Protein AF-A0A944U5H7-F1 (afdb_monomer_lite)

Radius of gyration: 27.09 Å; chains: 1; bounding box: 68×102×82 Å

pLDDT: mean 83.91, std 17.22, range [23.69, 98.0]

Structure (mmCIF, N/CA/C/O backbone):
data_AF-A0A944U5H7-F1
#
_entry.id   AF-A0A944U5H7-F1
#
loop_
_atom_site.group_PDB
_atom_site.id
_atom_site.type_symbol
_atom_site.label_atom_id
_atom_site.label_alt_id
_atom_site.label_comp_id
_atom_site.label_asym_id
_atom_site.label_entity_id
_atom_site.label_seq_id
_atom_site.pdbx_PDB_ins_code
_atom_site.Cartn_x
_atom_site.Cartn_y
_atom_site.Cartn_z
_atom_site.occupancy
_atom_site.B_iso_or_equiv
_atom_site.auth_seq_id
_atom_site.auth_comp_id
_atom_site.auth_asym_id
_atom_site.auth_atom_id
_atom_site.pdbx_PDB_model_num
ATOM 1 N N . MET A 1 1 ? 15.878 -80.369 5.908 1.00 30.33 1 MET A N 1
ATOM 2 C CA . MET A 1 1 ? 17.321 -80.428 5.610 1.00 30.33 1 MET A CA 1
ATOM 3 C C . MET A 1 1 ? 17.486 -80.057 4.149 1.00 30.33 1 MET A C 1
ATOM 5 O O . MET A 1 1 ? 16.903 -80.742 3.324 1.00 30.33 1 MET A O 1
ATOM 9 N N . ASP A 1 2 ? 18.118 -78.905 3.899 1.00 30.84 2 ASP A N 1
ATOM 10 C CA . ASP A 1 2 ? 19.053 -78.574 2.805 1.00 30.84 2 ASP A CA 1
ATOM 11 C C . ASP A 1 2 ? 18.903 -79.339 1.469 1.00 30.84 2 ASP A C 1
ATOM 13 O O . ASP A 1 2 ? 18.953 -80.557 1.443 1.00 30.84 2 ASP A O 1
ATOM 17 N N . SER A 1 3 ? 18.879 -78.738 0.273 1.00 30.25 3 SER A N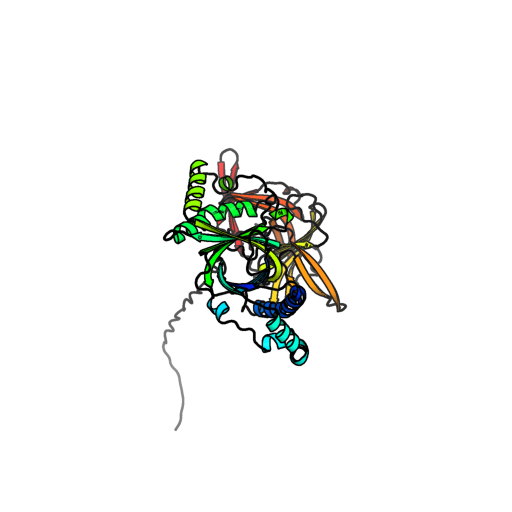 1
ATOM 18 C CA . SER A 1 3 ? 19.658 -77.583 -0.192 1.00 30.25 3 SER A CA 1
ATOM 19 C C . SER A 1 3 ? 19.394 -77.285 -1.689 1.00 30.25 3 SER A C 1
ATOM 21 O O . SER A 1 3 ? 19.131 -78.202 -2.454 1.00 30.25 3 SER A O 1
ATOM 23 N N . ARG A 1 4 ? 19.595 -76.006 -2.070 1.00 29.62 4 ARG A N 1
ATOM 24 C CA . ARG A 1 4 ? 20.139 -75.452 -3.347 1.00 29.62 4 ARG A CA 1
ATOM 25 C C . ARG A 1 4 ? 19.353 -75.670 -4.666 1.00 29.62 4 ARG A C 1
ATOM 27 O O . ARG A 1 4 ? 19.177 -76.782 -5.127 1.00 29.62 4 ARG A O 1
ATOM 34 N N . LEU A 1 5 ? 18.779 -74.608 -5.256 1.00 29.81 5 LEU A N 1
ATOM 35 C CA . LEU A 1 5 ? 19.360 -73.650 -6.238 1.00 29.81 5 LEU A CA 1
ATOM 36 C C . LEU A 1 5 ? 19.635 -74.245 -7.638 1.00 29.81 5 LEU A C 1
ATOM 38 O O . LEU A 1 5 ? 20.624 -74.948 -7.806 1.00 29.81 5 LEU A O 1
ATOM 42 N N . THR A 1 6 ? 18.844 -73.864 -8.657 1.00 27.98 6 THR A N 1
ATOM 43 C CA . THR A 1 6 ? 19.280 -73.054 -9.830 1.00 27.98 6 THR A CA 1
ATOM 44 C C . THR A 1 6 ? 18.167 -72.845 -10.883 1.00 27.98 6 THR A C 1
ATOM 46 O O . THR A 1 6 ? 17.587 -73.782 -11.409 1.00 27.98 6 THR A O 1
ATOM 49 N N . PHE A 1 7 ? 17.880 -71.559 -11.126 1.00 27.30 7 PHE A N 1
ATOM 50 C CA . PHE A 1 7 ? 17.562 -70.839 -12.376 1.00 27.30 7 PHE A CA 1
ATOM 51 C C . PHE A 1 7 ? 16.966 -71.537 -13.619 1.00 27.30 7 PHE A C 1
ATOM 53 O O . PHE A 1 7 ? 17.611 -72.369 -14.252 1.00 27.30 7 PHE A O 1
ATOM 60 N N . SER A 1 8 ? 15.822 -70.990 -14.061 1.00 26.48 8 SER A N 1
ATOM 61 C CA . SER A 1 8 ? 15.446 -70.529 -15.427 1.00 26.48 8 SER A CA 1
ATOM 62 C C . SER A 1 8 ? 13.908 -70.508 -15.468 1.00 26.48 8 SER A C 1
ATOM 64 O O . SER A 1 8 ? 13.295 -71.545 -15.281 1.00 26.48 8 SER A O 1
ATOM 66 N N . GLY A 1 9 ? 13.152 -69.420 -15.594 1.00 24.19 9 GLY A N 1
ATOM 67 C CA . GLY A 1 9 ? 13.345 -68.170 -16.313 1.00 24.19 9 GLY A CA 1
ATOM 68 C C . GLY A 1 9 ? 12.158 -68.032 -17.273 1.00 24.19 9 GLY A C 1
ATOM 69 O O . GLY A 1 9 ? 12.132 -68.767 -18.247 1.00 24.19 9 GLY A O 1
ATOM 70 N N . LEU A 1 10 ? 11.183 -67.149 -17.002 1.00 26.41 10 LEU A N 1
ATOM 71 C CA . LEU A 1 10 ? 10.410 -66.442 -18.039 1.00 26.41 10 LEU A CA 1
ATOM 72 C C . LEU A 1 10 ? 9.456 -65.378 -17.453 1.00 26.41 10 LEU A C 1
ATOM 74 O O . LEU A 1 10 ? 8.587 -65.679 -16.643 1.00 26.41 10 LEU A O 1
ATOM 78 N N . LEU A 1 11 ? 9.629 -64.154 -17.962 1.00 27.95 11 LEU A N 1
ATOM 79 C CA . LEU A 1 11 ? 8.621 -63.125 -18.256 1.00 27.95 11 LEU A CA 1
ATOM 80 C C . LEU A 1 11 ? 7.637 -62.688 -17.148 1.00 27.95 11 LEU A C 1
ATOM 82 O O . LEU A 1 11 ? 6.510 -63.165 -17.060 1.00 27.95 11 LEU A O 1
ATOM 86 N N . ALA A 1 12 ? 8.004 -61.626 -16.425 1.00 29.44 12 ALA A N 1
ATOM 87 C CA . ALA A 1 12 ? 7.036 -60.703 -15.834 1.00 29.44 12 ALA A CA 1
ATOM 88 C C . ALA A 1 12 ? 7.059 -59.387 -16.625 1.00 29.44 12 ALA A C 1
ATOM 90 O O . ALA A 1 12 ? 8.039 -58.641 -16.610 1.00 29.44 12 ALA A O 1
ATOM 91 N N . LEU A 1 13 ? 5.972 -59.146 -17.355 1.00 26.94 13 LEU A N 1
ATOM 92 C CA . LEU A 1 13 ? 5.671 -57.917 -18.077 1.00 26.94 13 LEU A CA 1
ATOM 93 C C . LEU A 1 13 ? 5.432 -56.796 -17.047 1.00 26.94 13 LEU A C 1
ATOM 95 O O . LEU A 1 13 ? 4.374 -56.727 -16.424 1.00 26.94 13 LEU A O 1
ATOM 99 N N . LEU A 1 14 ? 6.428 -55.938 -16.830 1.00 27.00 14 LEU A N 1
ATOM 100 C CA . LEU A 1 14 ? 6.309 -54.761 -15.968 1.00 27.00 14 LEU A CA 1
ATOM 101 C C . LEU A 1 14 ? 5.630 -53.640 -16.766 1.00 27.00 14 LEU A C 1
ATOM 103 O O . LEU A 1 14 ? 6.263 -52.917 -17.532 1.00 27.00 14 LEU A O 1
ATOM 107 N N . VAL A 1 15 ? 4.312 -53.523 -16.605 1.00 29.88 15 VAL A N 1
ATOM 108 C CA . VAL A 1 15 ? 3.546 -52.352 -17.041 1.00 29.88 15 VAL A CA 1
ATOM 109 C C . VAL A 1 15 ? 3.961 -51.181 -16.149 1.00 29.88 15 VAL A C 1
ATOM 111 O O . VAL A 1 15 ? 3.509 -51.051 -15.014 1.00 29.88 15 VAL A O 1
ATOM 114 N N . LEU A 1 16 ? 4.855 -50.334 -16.660 1.00 30.05 16 LEU A N 1
ATOM 115 C CA . LEU A 1 16 ? 5.117 -49.003 -16.117 1.00 30.05 16 LEU A CA 1
ATOM 116 C C . LEU A 1 16 ? 3.854 -48.157 -16.320 1.00 30.05 16 LEU A C 1
ATOM 118 O O . LEU A 1 16 ? 3.673 -47.507 -17.348 1.00 30.05 16 LEU A O 1
ATOM 122 N N . LEU A 1 17 ? 2.964 -48.177 -15.327 1.00 30.48 17 LEU A N 1
ATOM 123 C CA . LEU A 1 17 ? 1.972 -47.127 -15.134 1.00 30.48 17 LEU A CA 1
ATOM 124 C C . LEU A 1 17 ? 2.743 -45.843 -14.815 1.00 30.48 17 LEU A C 1
ATOM 126 O O . LEU A 1 17 ? 3.057 -45.554 -13.661 1.00 30.48 17 LEU A O 1
ATOM 130 N N . ALA A 1 18 ? 3.086 -45.092 -15.861 1.00 32.19 18 ALA A N 1
ATOM 131 C CA . ALA A 1 18 ? 3.473 -43.699 -15.742 1.00 32.19 18 ALA A C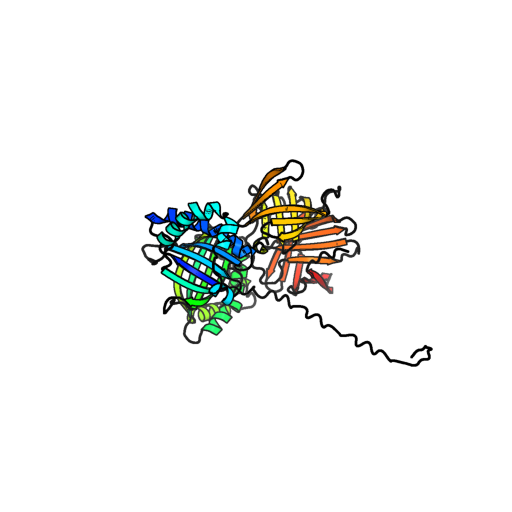A 1
ATOM 132 C C . ALA A 1 18 ? 2.278 -42.954 -15.140 1.00 32.19 18 ALA A C 1
ATOM 134 O O . ALA A 1 18 ? 1.344 -42.557 -15.837 1.00 32.19 18 ALA A O 1
ATOM 135 N N . GLY A 1 19 ? 2.274 -42.832 -13.813 1.00 27.94 19 GLY A N 1
ATOM 136 C CA . GLY A 1 19 ? 1.361 -41.957 -13.110 1.00 27.94 19 GLY A CA 1
ATOM 137 C C . GLY A 1 19 ? 1.614 -40.541 -13.601 1.00 27.94 19 GLY A C 1
ATOM 138 O O . GLY A 1 19 ? 2.579 -39.906 -13.182 1.00 27.94 19 GLY A O 1
ATOM 139 N N . CYS A 1 20 ? 0.748 -40.049 -14.488 1.00 26.77 20 CYS A N 1
ATOM 140 C CA . CYS A 1 20 ? 0.544 -38.624 -14.681 1.00 26.77 20 CYS A CA 1
ATOM 141 C C . CYS A 1 20 ? 0.141 -38.051 -13.321 1.00 26.77 20 CYS A C 1
ATOM 143 O O . CYS A 1 20 ? -1.038 -37.985 -12.978 1.00 26.77 20 CYS A O 1
ATOM 145 N N . GLN A 1 21 ? 1.128 -37.649 -12.524 1.00 27.55 21 GLN A N 1
ATOM 146 C CA . GLN A 1 21 ? 0.900 -36.669 -11.486 1.00 27.55 21 GLN A CA 1
ATOM 147 C C . GLN A 1 21 ? 0.523 -35.396 -12.231 1.00 27.55 21 GLN A C 1
ATOM 149 O O . GLN A 1 21 ? 1.375 -34.663 -12.727 1.00 27.55 21 GLN A O 1
ATOM 154 N N . THR A 1 22 ? -0.781 -35.170 -12.378 1.00 28.05 22 THR A N 1
ATOM 155 C CA . THR A 1 22 ? -1.311 -33.840 -12.631 1.00 28.05 22 THR A CA 1
ATOM 156 C C . THR A 1 22 ? -0.780 -32.968 -11.508 1.00 28.05 22 THR A C 1
ATOM 158 O O . THR A 1 22 ? -1.317 -32.981 -10.397 1.00 28.05 22 THR A O 1
ATOM 161 N N . VAL A 1 23 ? 0.312 -32.258 -11.787 1.00 29.09 23 VAL A N 1
ATOM 162 C CA . VAL A 1 23 ? 0.715 -31.085 -11.032 1.00 29.09 23 VAL A CA 1
ATOM 163 C C . VAL A 1 23 ? -0.518 -30.200 -11.057 1.00 29.09 23 VAL A C 1
ATOM 165 O O . VAL A 1 23 ? -0.884 -29.643 -12.091 1.00 29.09 23 VAL A O 1
ATOM 168 N N . LYS A 1 24 ? -1.246 -30.168 -9.940 1.00 25.09 24 LYS A N 1
ATOM 169 C CA . LYS A 1 24 ? -2.254 -29.147 -9.713 1.00 25.09 24 LYS A CA 1
ATOM 170 C C . LYS A 1 24 ? -1.458 -27.859 -9.629 1.00 25.09 24 LYS A C 1
ATOM 172 O O . LYS A 1 24 ? -0.943 -27.524 -8.570 1.00 25.09 24 LYS A O 1
ATOM 177 N N . THR A 1 25 ? -1.291 -27.193 -10.765 1.00 23.89 25 THR A N 1
ATOM 178 C CA . THR A 1 25 ? -0.824 -25.819 -10.817 1.00 23.89 25 THR A CA 1
ATOM 179 C C . THR A 1 25 ? -1.830 -25.038 -9.993 1.00 23.89 25 THR A C 1
ATOM 181 O O . THR A 1 25 ? -2.970 -24.825 -10.415 1.00 23.89 25 THR A O 1
ATOM 184 N N . THR A 1 26 ? -1.465 -24.738 -8.750 1.00 23.69 26 THR A N 1
ATOM 185 C CA . THR A 1 26 ? -2.246 -23.870 -7.885 1.00 23.69 26 THR A CA 1
ATOM 186 C C . THR A 1 26 ? -2.411 -22.583 -8.667 1.00 23.69 26 THR A C 1
ATOM 188 O O . THR A 1 26 ? -1.425 -21.920 -8.984 1.00 23.69 26 THR A O 1
ATOM 191 N N . LYS A 1 27 ? -3.649 -22.283 -9.067 1.00 24.47 27 LYS A N 1
ATOM 192 C CA . LYS A 1 27 ? -3.995 -21.001 -9.664 1.00 24.47 27 LYS A CA 1
ATOM 193 C C . LYS A 1 27 ? -3.505 -19.933 -8.691 1.00 24.47 27 LYS A C 1
ATOM 195 O O . LYS A 1 27 ? -4.142 -19.725 -7.661 1.00 24.47 27 LYS A O 1
ATOM 200 N N . ASN A 1 28 ? -2.402 -19.258 -9.008 1.00 25.19 28 ASN A N 1
ATOM 201 C CA . ASN A 1 28 ? -2.098 -17.951 -8.439 1.00 25.19 28 ASN A CA 1
ATOM 202 C C . ASN A 1 28 ? -3.065 -16.971 -9.093 1.00 25.19 28 ASN A C 1
ATOM 204 O O . ASN A 1 28 ? -2.730 -16.154 -9.942 1.00 25.19 28 ASN A O 1
ATOM 208 N N . GLN A 1 29 ? -4.328 -17.124 -8.715 1.00 26.27 29 GLN A N 1
ATOM 209 C CA . GLN A 1 29 ? -5.306 -16.085 -8.862 1.00 26.27 29 GLN A CA 1
ATOM 210 C C . GLN A 1 29 ? -4.746 -14.936 -8.022 1.00 26.27 29 GLN A C 1
ATOM 212 O O . GLN A 1 29 ? -4.633 -15.063 -6.802 1.00 26.27 29 GLN A O 1
ATOM 217 N N . SER A 1 30 ? -4.404 -13.817 -8.657 1.00 33.75 30 SER A N 1
ATOM 218 C CA . SER A 1 30 ? -4.418 -12.510 -7.996 1.00 33.75 30 SER A CA 1
ATOM 219 C C . SER A 1 30 ? -5.877 -12.185 -7.634 1.00 33.75 30 SER A C 1
ATOM 221 O O . SER A 1 30 ? -6.503 -11.258 -8.137 1.00 33.75 30 SER A O 1
ATOM 223 N N . ALA A 1 31 ? -6.488 -13.053 -6.827 1.00 31.64 31 ALA A N 1
ATOM 224 C CA . ALA A 1 31 ? -7.655 -12.723 -6.054 1.00 31.64 31 ALA A CA 1
ATOM 225 C C . ALA A 1 31 ? -7.135 -11.737 -5.017 1.00 31.64 31 ALA A C 1
ATOM 227 O O . ALA A 1 31 ? -6.162 -12.049 -4.326 1.00 31.64 31 ALA A O 1
ATOM 228 N N . ALA A 1 32 ? -7.747 -10.555 -4.937 1.00 44.25 32 ALA A N 1
ATOM 229 C CA . ALA A 1 32 ? -7.583 -9.656 -3.804 1.00 44.25 32 ALA A CA 1
ATOM 230 C C . ALA A 1 32 ? -7.518 -10.515 -2.538 1.00 44.25 32 ALA A C 1
ATOM 232 O O . ALA A 1 32 ? -8.488 -11.209 -2.228 1.00 44.25 32 ALA A O 1
ATOM 233 N N . GLN A 1 33 ? -6.339 -10.596 -1.914 1.00 59.12 33 GLN A N 1
ATOM 234 C CA . GLN A 1 33 ? -6.103 -11.610 -0.899 1.00 59.12 33 GLN A CA 1
ATOM 235 C C . GLN A 1 33 ? -7.137 -11.389 0.202 1.00 59.12 33 GLN A C 1
ATOM 237 O O . GLN A 1 33 ? -7.166 -10.303 0.792 1.00 59.12 33 GLN A O 1
ATOM 242 N N . GLU A 1 34 ? -8.031 -12.366 0.408 1.00 72.38 34 GLU A N 1
ATOM 243 C CA . GLU A 1 34 ? -9.169 -12.166 1.302 1.00 72.38 34 GLU A CA 1
ATOM 244 C C . GLU A 1 34 ? -8.670 -11.629 2.643 1.00 72.38 34 GLU A C 1
ATOM 246 O O . GLU A 1 34 ? -7.639 -12.055 3.186 1.00 72.38 34 GLU A O 1
ATOM 251 N N . SER A 1 35 ? -9.366 -10.600 3.111 1.00 87.69 35 SER A N 1
ATOM 252 C CA . SER A 1 35 ? -9.013 -9.881 4.318 1.00 87.69 35 SER A CA 1
ATOM 253 C C . SER A 1 35 ? -10.279 -9.537 5.082 1.00 87.69 35 SER A C 1
ATOM 255 O O . SER A 1 35 ? -11.310 -9.224 4.490 1.00 87.69 35 SER A O 1
ATOM 257 N N . TYR A 1 36 ? -10.188 -9.592 6.401 1.00 93.12 36 TYR A N 1
ATOM 258 C CA . TYR A 1 36 ? -11.214 -9.117 7.321 1.00 93.12 36 TYR A CA 1
ATOM 259 C C . TYR A 1 36 ? -10.564 -8.110 8.253 1.00 93.12 36 TYR A C 1
ATOM 261 O O . TYR A 1 36 ? -9.410 -8.288 8.638 1.00 93.12 36 TYR A O 1
ATOM 269 N N . VAL A 1 37 ? -11.273 -7.040 8.584 1.00 94.88 37 VAL A N 1
ATOM 270 C CA . VAL A 1 37 ? -10.755 -5.989 9.454 1.00 94.88 37 VAL A CA 1
ATOM 271 C C . VAL A 1 37 ? -11.648 -5.890 10.672 1.00 94.88 37 VAL A C 1
ATOM 273 O O . VAL A 1 37 ? -12.835 -5.609 10.527 1.00 94.88 37 VAL A O 1
ATOM 276 N N . THR A 1 38 ? -11.070 -6.090 11.850 1.00 96.31 38 THR A N 1
ATOM 277 C CA . THR A 1 38 ? -11.721 -5.778 13.120 1.00 96.31 38 THR A CA 1
ATOM 278 C C . THR A 1 38 ? -11.377 -4.342 13.491 1.00 96.31 38 THR A C 1
ATOM 280 O O . THR A 1 38 ? -10.206 -4.003 13.682 1.00 96.31 38 THR A O 1
ATOM 283 N N . LEU A 1 39 ? -12.397 -3.496 13.557 1.00 97.31 39 LEU A N 1
ATOM 284 C CA . LEU A 1 39 ? -12.327 -2.111 13.988 1.00 97.31 39 LEU A CA 1
ATOM 285 C C . LEU A 1 39 ? -12.731 -2.032 15.457 1.00 97.31 39 LEU A C 1
ATOM 287 O O . LEU A 1 39 ? -13.885 -2.291 15.781 1.00 97.31 39 LEU A O 1
ATOM 291 N N . HIS A 1 40 ? -11.812 -1.628 16.330 1.00 97.38 40 HIS A N 1
ATOM 292 C CA . HIS A 1 40 ? -12.161 -1.261 17.703 1.00 97.38 40 HIS A CA 1
ATOM 293 C C . HIS A 1 40 ? -12.271 0.254 17.791 1.00 97.38 40 HIS A C 1
ATOM 295 O O . HIS A 1 40 ? -11.266 0.954 17.648 1.00 97.38 40 HIS A O 1
ATOM 301 N N . TYR A 1 41 ? -13.477 0.748 18.037 1.00 97.06 41 TYR A N 1
ATOM 302 C CA . TYR A 1 41 ? -13.749 2.152 18.312 1.00 97.06 41 TYR A CA 1
ATOM 303 C C . TYR A 1 41 ? -13.508 2.419 19.792 1.00 97.06 41 TYR A C 1
ATOM 305 O O . TYR A 1 41 ? -14.019 1.693 20.646 1.00 97.06 41 TYR A O 1
ATOM 313 N N . LYS A 1 42 ? -12.719 3.448 20.099 1.00 97.31 42 LYS A N 1
ATOM 314 C CA . LYS A 1 42 ? -12.236 3.720 21.452 1.00 97.31 42 LYS A CA 1
ATOM 315 C C . LYS A 1 42 ? -12.554 5.139 21.892 1.00 97.31 42 LYS A C 1
ATOM 317 O O . LYS A 1 42 ? -12.395 6.083 21.113 1.00 97.31 42 LYS A O 1
ATOM 322 N N . ASN A 1 43 ? -12.964 5.280 23.147 1.00 96.12 43 ASN A N 1
ATOM 323 C CA . ASN A 1 43 ? -13.178 6.575 23.783 1.00 96.12 43 ASN A CA 1
ATOM 324 C C . ASN A 1 43 ? -12.080 6.842 24.808 1.00 96.12 43 ASN A C 1
ATOM 326 O O . ASN A 1 43 ? -12.092 6.274 25.896 1.00 96.12 43 ASN A O 1
ATOM 330 N N . ILE A 1 44 ? -11.126 7.690 24.447 1.00 96.31 44 ILE A N 1
ATOM 331 C CA . ILE A 1 44 ? -9.966 7.997 25.278 1.00 96.31 44 ILE A CA 1
ATOM 332 C C . ILE A 1 44 ? -10.133 9.409 25.850 1.00 96.31 44 ILE A C 1
ATOM 334 O O . ILE A 1 44 ? -10.095 10.369 25.076 1.00 96.31 44 ILE A O 1
ATOM 338 N N . PRO A 1 45 ? -10.311 9.579 27.171 1.00 94.44 45 PRO A N 1
ATOM 339 C CA . PRO A 1 45 ? -10.365 10.901 27.790 1.00 94.44 45 PRO A CA 1
ATOM 340 C C . PRO A 1 45 ? -9.113 11.726 27.478 1.00 94.44 45 PRO A C 1
ATOM 342 O O . PRO A 1 45 ? -8.020 11.174 27.360 1.00 94.44 45 PRO A O 1
ATOM 345 N N . GLU A 1 46 ? -9.245 13.052 27.387 1.00 92.81 46 GLU A N 1
ATOM 346 C CA . GLU A 1 46 ? -8.117 13.939 27.056 1.00 92.81 46 GLU A CA 1
ATOM 347 C C . GLU A 1 46 ? -6.936 13.773 28.027 1.00 92.81 46 GLU A C 1
ATOM 349 O O . GLU A 1 46 ? -5.785 13.715 27.599 1.00 92.81 46 GLU A O 1
ATOM 354 N N . THR A 1 47 ? -7.230 13.574 29.316 1.00 96.19 47 THR A N 1
ATOM 355 C CA . THR A 1 47 ? -6.244 13.315 30.378 1.00 96.19 47 THR A CA 1
ATOM 356 C C . THR A 1 47 ? -5.476 12.002 30.215 1.00 96.19 47 THR A C 1
ATOM 358 O O . THR A 1 47 ? -4.421 11.846 30.821 1.00 96.19 47 THR A O 1
ATOM 361 N N . ASP A 1 48 ? -5.984 11.060 29.416 1.00 97.25 48 ASP A N 1
ATOM 362 C CA . ASP A 1 48 ? -5.413 9.722 29.228 1.00 97.25 48 ASP A CA 1
ATOM 363 C C . ASP A 1 48 ? -4.769 9.512 27.854 1.00 97.25 48 ASP A C 1
ATOM 365 O O . ASP A 1 48 ? -4.214 8.443 27.602 1.00 97.25 48 ASP A O 1
ATOM 369 N N . ILE A 1 49 ? -4.787 10.516 26.969 1.00 96.06 49 ILE A N 1
ATOM 370 C CA . ILE A 1 49 ? -4.246 10.390 25.606 1.00 96.06 49 ILE A CA 1
ATOM 371 C C . ILE A 1 49 ? -2.770 9.982 25.615 1.00 96.06 49 ILE A C 1
ATOM 373 O O . ILE A 1 49 ? -2.385 9.088 24.864 1.00 96.06 49 ILE A O 1
ATOM 377 N N . GLU A 1 50 ? -1.938 10.610 26.447 1.00 97.38 50 GLU A N 1
ATOM 378 C CA . GLU A 1 50 ? -0.504 10.301 26.496 1.00 97.38 50 GLU A CA 1
ATOM 379 C C . GLU A 1 50 ? -0.256 8.852 26.937 1.00 97.38 50 GLU A C 1
ATOM 381 O O . GLU A 1 50 ? 0.429 8.099 26.243 1.00 97.38 50 GLU A O 1
ATOM 386 N N . ALA A 1 51 ? -0.903 8.435 28.029 1.00 97.50 51 ALA A N 1
ATOM 387 C CA . ALA A 1 51 ? -0.843 7.070 28.543 1.00 97.50 51 ALA A CA 1
ATOM 388 C C . ALA A 1 51 ? -1.365 6.040 27.529 1.00 97.50 51 ALA A C 1
ATOM 390 O O . ALA A 1 51 ? -0.805 4.953 27.386 1.00 97.50 51 ALA A O 1
ATOM 391 N N . TYR A 1 52 ? -2.428 6.378 26.800 1.00 97.94 52 TYR A N 1
ATOM 392 C CA . TYR A 1 52 ? -2.969 5.536 25.742 1.00 97.94 52 TYR A CA 1
ATOM 393 C C . TYR A 1 52 ? -1.973 5.356 24.588 1.00 97.94 52 TYR A C 1
ATOM 395 O O . TYR A 1 52 ? -1.726 4.228 24.163 1.00 97.94 52 TYR A O 1
ATOM 403 N N . LEU A 1 53 ? -1.344 6.434 24.113 1.00 97.62 53 LEU A N 1
ATOM 404 C CA . LEU A 1 53 ? -0.339 6.352 23.049 1.00 97.62 53 LEU A CA 1
ATOM 405 C C . LEU A 1 53 ? 0.930 5.610 23.497 1.00 97.62 53 LEU A C 1
ATOM 407 O O . LEU A 1 53 ? 1.559 4.935 22.683 1.00 97.62 53 LEU A O 1
ATOM 411 N N . GLU A 1 54 ? 1.307 5.701 24.773 1.00 96.69 54 GLU A N 1
ATOM 412 C CA . GLU A 1 54 ? 2.380 4.887 25.355 1.00 96.69 54 GLU A CA 1
ATOM 413 C C . GLU A 1 54 ? 2.027 3.393 25.340 1.00 96.69 54 GLU A C 1
ATOM 415 O O . GLU A 1 54 ? 2.835 2.565 24.913 1.00 96.69 54 GLU A O 1
ATOM 420 N N . VAL A 1 55 ? 0.796 3.044 25.727 1.00 97.12 55 VAL A N 1
ATOM 421 C CA . VAL A 1 55 ? 0.292 1.669 25.641 1.00 97.12 55 VAL A CA 1
ATOM 422 C C . VAL A 1 55 ? 0.320 1.168 24.197 1.00 97.12 55 VAL A C 1
ATOM 424 O O . VAL A 1 55 ? 0.841 0.085 23.949 1.00 97.12 55 VAL A O 1
ATOM 427 N N . GLU A 1 56 ? -0.150 1.941 23.219 1.00 97.50 56 GLU A N 1
ATOM 428 C CA . GLU A 1 56 ? -0.127 1.507 21.812 1.00 97.50 56 GLU A CA 1
ATOM 429 C C . GLU A 1 56 ? 1.308 1.282 21.288 1.00 97.50 56 GLU A C 1
ATOM 431 O O . GLU A 1 56 ? 1.545 0.346 20.523 1.00 97.50 56 GLU A O 1
ATOM 436 N N . LYS A 1 57 ? 2.305 2.049 21.760 1.00 95.19 57 LYS A N 1
ATOM 437 C CA . LYS A 1 57 ? 3.729 1.781 21.463 1.00 95.19 57 LYS A CA 1
ATOM 438 C C . LYS A 1 57 ? 4.212 0.449 22.044 1.00 95.19 57 LYS A C 1
ATOM 440 O O . LYS A 1 57 ? 5.036 -0.212 21.417 1.00 95.19 57 LYS A O 1
ATOM 445 N N . PHE A 1 58 ? 3.707 0.047 23.208 1.00 95.94 58 PHE A N 1
ATOM 446 C CA . PHE A 1 58 ? 3.984 -1.261 23.811 1.00 95.94 58 PHE A CA 1
ATOM 447 C C . PHE A 1 58 ? 3.255 -2.417 23.099 1.00 95.94 58 PHE A C 1
ATOM 449 O O . PHE A 1 58 ? 3.768 -3.527 23.019 1.00 95.94 58 PHE A O 1
ATOM 456 N N . TRP A 1 59 ? 2.074 -2.190 22.528 1.00 96.62 59 TRP A N 1
ATOM 457 C CA . TRP A 1 59 ? 1.365 -3.240 21.783 1.00 96.62 59 TRP A CA 1
ATOM 458 C C . TRP A 1 59 ? 1.858 -3.403 20.343 1.00 96.62 59 TRP A C 1
ATOM 460 O O . TRP A 1 59 ? 1.780 -4.499 19.783 1.00 96.62 59 TRP A O 1
ATOM 470 N N . LYS A 1 60 ? 2.413 -2.351 19.739 1.00 94.00 60 LYS A N 1
ATOM 471 C CA . LYS A 1 60 ? 2.866 -2.362 18.343 1.00 94.00 60 LYS A CA 1
ATOM 472 C C . LYS A 1 60 ? 3.854 -3.502 18.006 1.00 94.00 60 LYS A C 1
ATOM 474 O O . LYS A 1 60 ? 3.554 -4.246 17.070 1.00 94.00 60 LYS A O 1
ATOM 479 N N . PRO A 1 61 ? 4.943 -3.751 18.761 1.00 92.50 61 PRO A N 1
ATOM 480 C CA . PRO A 1 61 ? 5.847 -4.875 18.480 1.00 92.50 61 PRO A CA 1
ATOM 481 C C . PRO A 1 61 ? 5.176 -6.258 18.561 1.00 92.50 61 PRO A C 1
ATOM 483 O O . PRO A 1 61 ? 5.553 -7.191 17.852 1.00 92.50 61 PRO A O 1
ATOM 486 N N . ILE A 1 62 ? 4.125 -6.394 19.375 1.00 95.50 62 ILE A N 1
ATOM 487 C CA . ILE A 1 62 ? 3.318 -7.619 19.453 1.00 95.50 62 ILE A CA 1
ATOM 488 C C . ILE A 1 62 ? 2.482 -7.802 18.180 1.00 95.50 62 ILE A C 1
ATOM 490 O O . ILE A 1 62 ? 2.379 -8.913 17.654 1.00 95.50 62 ILE A O 1
ATOM 494 N N . HIS A 1 63 ? 1.908 -6.719 17.645 1.00 94.31 63 HIS A N 1
ATOM 495 C CA . HIS A 1 63 ? 1.241 -6.744 16.342 1.00 94.31 63 HIS A CA 1
ATOM 496 C C . HIS A 1 63 ? 2.218 -7.110 15.218 1.00 94.31 63 HIS A C 1
ATOM 498 O O . HIS A 1 63 ? 1.880 -7.922 14.360 1.00 94.31 63 HIS A O 1
ATOM 504 N N . GLU A 1 64 ? 3.443 -6.587 15.249 1.00 89.88 64 GLU A N 1
ATOM 505 C CA . GLU A 1 64 ? 4.495 -6.900 14.272 1.00 89.88 64 GLU A CA 1
ATOM 506 C C . GLU A 1 64 ? 4.907 -8.373 14.305 1.00 89.88 64 GLU A C 1
ATOM 508 O O . GLU A 1 64 ? 5.015 -8.996 13.247 1.00 89.88 64 GLU A O 1
ATOM 513 N N . LYS A 1 65 ? 5.034 -8.975 15.494 1.00 89.88 65 LYS A N 1
ATOM 514 C CA . LYS A 1 65 ? 5.244 -10.425 15.630 1.00 89.88 65 LYS A CA 1
ATOM 515 C C . LYS A 1 65 ? 4.100 -11.224 15.002 1.00 89.88 65 LYS A C 1
ATOM 517 O O . LYS A 1 65 ? 4.347 -12.113 14.190 1.00 89.88 65 LYS A O 1
ATOM 522 N N . ARG A 1 66 ? 2.845 -10.873 15.303 1.00 92.00 66 ARG A N 1
ATOM 523 C CA . ARG A 1 66 ? 1.660 -11.531 14.711 1.00 92.00 66 ARG A CA 1
ATOM 524 C C . ARG A 1 66 ? 1.627 -11.395 13.190 1.00 92.00 66 ARG A C 1
ATOM 526 O O . ARG A 1 66 ? 1.189 -12.316 12.503 1.00 92.00 66 ARG A O 1
ATOM 533 N N . ILE A 1 67 ? 2.099 -10.265 12.665 1.00 88.00 67 ILE A N 1
ATOM 534 C CA . ILE A 1 67 ? 2.250 -10.035 11.227 1.00 88.00 67 ILE A CA 1
ATOM 535 C C . ILE A 1 67 ? 3.330 -10.945 10.631 1.00 88.00 67 ILE A C 1
ATOM 537 O O . ILE A 1 67 ? 3.089 -11.589 9.610 1.00 88.00 67 ILE A O 1
ATOM 541 N N . ALA A 1 68 ? 4.496 -11.035 11.272 1.00 83.12 68 ALA A N 1
ATOM 542 C CA . ALA A 1 68 ? 5.593 -11.892 10.828 1.00 83.12 68 ALA A CA 1
ATOM 543 C C . ALA A 1 68 ? 5.215 -13.386 10.829 1.00 83.12 68 ALA A C 1
ATOM 545 O O . ALA A 1 68 ? 5.661 -14.133 9.963 1.00 83.12 68 ALA A O 1
ATOM 546 N N . GLU A 1 69 ? 4.352 -13.808 11.753 1.00 86.94 69 GLU A N 1
ATOM 547 C CA . GLU A 1 69 ? 3.837 -15.181 11.864 1.00 86.94 69 GLU A CA 1
ATOM 548 C C . GLU A 1 69 ? 2.622 -15.464 10.961 1.00 86.94 69 GLU A C 1
ATOM 550 O O . GLU A 1 69 ? 2.067 -16.562 10.989 1.00 86.94 69 GLU A O 1
ATOM 555 N N . GLY A 1 70 ? 2.155 -14.479 10.187 1.00 85.75 70 GLY A N 1
ATOM 556 C CA . GLY A 1 70 ? 0.982 -14.621 9.318 1.00 85.75 70 GLY A CA 1
ATOM 557 C C . GLY A 1 70 ? -0.360 -14.715 10.058 1.00 85.75 70 GLY A C 1
ATOM 558 O O . GLY A 1 70 ? -1.391 -14.944 9.422 1.00 85.75 70 GLY A O 1
ATOM 559 N N . ARG A 1 71 ? -0.379 -14.500 11.381 1.00 91.38 71 ARG A N 1
ATOM 560 C CA . ARG A 1 71 ? -1.606 -14.415 12.195 1.00 91.38 71 ARG A CA 1
ATOM 561 C C . ARG A 1 71 ? -2.362 -13.107 11.965 1.00 91.38 71 ARG A C 1
ATOM 563 O O . ARG A 1 71 ? -3.572 -13.056 12.146 1.00 91.38 71 ARG A O 1
ATOM 570 N N . MET A 1 72 ? -1.671 -12.069 11.500 1.00 90.44 72 MET A N 1
ATOM 571 C CA . MET A 1 72 ? -2.231 -10.777 11.104 1.00 90.44 72 MET A CA 1
ATOM 572 C C . MET A 1 72 ? -1.609 -10.326 9.771 1.00 90.44 72 MET A C 1
ATOM 574 O O . MET A 1 72 ? -0.500 -10.717 9.429 1.00 90.44 72 MET A O 1
ATOM 578 N N . ARG A 1 73 ? -2.312 -9.505 8.989 1.00 86.56 73 ARG A N 1
ATOM 579 C CA . ARG A 1 73 ? -1.779 -8.867 7.770 1.00 86.56 73 ARG A CA 1
ATOM 580 C C . ARG A 1 73 ? -1.283 -7.446 8.009 1.00 86.56 73 ARG A C 1
ATOM 582 O O . ARG A 1 73 ? -0.393 -6.974 7.313 1.00 86.56 73 ARG A O 1
ATOM 589 N N . SER A 1 74 ? -1.912 -6.724 8.923 1.00 88.62 74 SER A N 1
ATOM 590 C CA . SER A 1 74 ? -1.514 -5.363 9.277 1.00 88.62 74 SER A CA 1
ATOM 591 C C . SER A 1 74 ? -2.288 -4.871 10.483 1.00 88.62 74 SER A C 1
ATOM 593 O O . SER A 1 74 ? -3.370 -5.373 10.791 1.00 88.62 74 SER A O 1
ATOM 595 N N . TRP A 1 75 ? -1.766 -3.811 11.076 1.00 93.56 75 TRP A N 1
ATOM 596 C CA . TRP A 1 75 ? -2.383 -3.072 12.158 1.00 93.56 75 TRP A CA 1
ATOM 597 C C . TRP A 1 75 ? -2.330 -1.573 11.861 1.00 93.56 75 TRP A C 1
ATOM 599 O O . TRP A 1 75 ? -1.343 -1.085 11.306 1.00 93.56 75 TRP A O 1
ATOM 609 N N . PHE A 1 76 ? -3.380 -0.844 12.231 1.00 94.31 76 PHE A N 1
ATOM 610 C CA . PHE A 1 76 ? -3.434 0.613 12.131 1.00 94.31 76 PHE A CA 1
ATOM 611 C C . PHE A 1 76 ? -4.009 1.221 13.404 1.00 94.31 76 PHE A C 1
ATOM 613 O O . PHE A 1 76 ? -4.993 0.710 13.941 1.00 94.31 76 PHE A O 1
ATOM 620 N N . LEU A 1 77 ? -3.462 2.369 13.797 1.00 97.12 77 LEU A N 1
ATOM 621 C CA . LEU A 1 77 ? -4.023 3.269 14.795 1.00 97.12 77 LEU A CA 1
ATOM 622 C C . LEU A 1 77 ? -4.465 4.565 14.118 1.00 97.12 77 LEU A C 1
ATOM 624 O O . LEU A 1 77 ? -3.655 5.279 13.519 1.00 97.12 77 LEU A O 1
ATOM 628 N N . TYR A 1 78 ? -5.747 4.883 14.254 1.00 97.38 78 TYR A N 1
ATOM 629 C CA . TYR A 1 78 ? -6.347 6.111 13.757 1.00 97.38 78 TYR A CA 1
ATOM 630 C C . TYR A 1 78 ? -6.784 7.017 14.903 1.00 97.38 78 TYR A C 1
ATOM 632 O O . TYR A 1 78 ? -7.424 6.560 15.849 1.00 97.38 78 TYR A O 1
ATOM 640 N N . LYS A 1 79 ? -6.537 8.319 14.757 1.00 96.81 79 LYS A N 1
ATOM 641 C CA . LYS A 1 79 ? -7.256 9.365 15.485 1.00 96.81 79 LYS A CA 1
ATOM 642 C C . LYS A 1 79 ? -8.478 9.777 14.676 1.00 96.81 79 LYS A C 1
ATOM 644 O O . LYS A 1 79 ? -8.359 10.091 13.493 1.00 96.81 79 LYS A O 1
ATOM 649 N N . VAL A 1 80 ? -9.647 9.795 15.299 1.00 96.38 80 VAL A N 1
ATOM 650 C CA . VAL A 1 80 ? -10.885 10.265 14.672 1.00 96.38 80 VAL A CA 1
ATOM 651 C C . VAL A 1 80 ? -11.060 11.736 15.011 1.00 96.38 80 VAL A C 1
ATOM 653 O O . VAL A 1 80 ? -11.045 12.122 16.179 1.00 96.38 80 VAL A O 1
ATOM 656 N N . LYS A 1 81 ? -11.219 12.578 13.991 1.00 91.00 81 LYS A N 1
ATOM 657 C CA . LYS A 1 81 ? -11.553 13.982 14.204 1.00 91.00 81 LYS A CA 1
ATOM 658 C C . LYS A 1 81 ? -13.018 14.074 14.613 1.00 91.00 81 LYS A C 1
ATOM 660 O O . LYS A 1 81 ? -13.907 13.863 13.790 1.00 91.00 81 LYS A O 1
ATOM 665 N N . THR A 1 82 ? -13.240 14.412 15.872 1.00 76.38 82 THR A N 1
ATOM 666 C CA . THR A 1 82 ? -14.538 14.829 16.386 1.00 76.38 82 THR A CA 1
ATOM 667 C C . THR A 1 82 ? -14.750 16.312 16.064 1.00 76.38 82 THR A C 1
ATOM 669 O O . THR A 1 82 ? -13.796 17.089 15.975 1.00 76.38 82 THR A O 1
ATOM 672 N N . SER A 1 83 ? -15.995 16.704 15.818 1.00 71.44 83 SER A N 1
ATOM 673 C CA . SER A 1 83 ? -16.402 18.108 15.705 1.00 71.44 83 SER A CA 1
ATOM 674 C C . SER A 1 83 ? -17.596 18.339 16.612 1.00 71.44 83 SER A C 1
ATOM 676 O O . SER A 1 83 ? -18.425 17.439 16.730 1.00 71.44 83 SER A O 1
ATOM 678 N N . ASP A 1 84 ? -17.722 19.536 17.177 1.00 68.19 84 ASP A N 1
ATOM 679 C CA . ASP A 1 84 ? -18.823 19.880 18.087 1.00 68.19 84 ASP A CA 1
ATOM 680 C C . ASP A 1 84 ? -20.205 19.681 17.436 1.00 68.19 84 ASP A C 1
ATOM 682 O O . ASP A 1 84 ? -21.149 19.258 18.096 1.00 68.19 84 ASP A O 1
ATOM 686 N N . ASP A 1 85 ? -20.297 19.867 16.115 1.00 68.31 85 ASP A N 1
ATOM 687 C CA . ASP A 1 85 ? -21.527 19.667 15.335 1.00 68.31 85 ASP A CA 1
ATOM 688 C C . ASP A 1 85 ? -21.897 18.185 15.112 1.00 68.31 85 ASP A C 1
ATOM 690 O O . ASP A 1 85 ? -23.014 17.869 14.700 1.00 68.31 85 ASP A O 1
ATOM 694 N N . GLN A 1 86 ? -20.955 17.262 15.334 1.00 69.00 86 GLN A N 1
ATOM 695 C CA . GLN A 1 86 ? -21.135 15.811 15.189 1.00 69.00 86 GLN A CA 1
ATOM 696 C C . GLN A 1 86 ? -20.332 15.081 16.275 1.00 69.00 86 GLN A C 1
ATOM 698 O O . GLN A 1 86 ? -19.285 14.492 15.976 1.00 69.00 86 GLN A O 1
ATOM 703 N N . PRO A 1 87 ? -20.783 15.131 17.543 1.00 78.25 87 PRO A N 1
ATOM 704 C CA . PRO A 1 87 ? -20.097 14.443 18.622 1.00 78.25 87 PRO A CA 1
ATOM 705 C C . PRO A 1 87 ? -20.142 12.934 18.367 1.00 78.25 87 PRO A C 1
ATOM 707 O O . PRO A 1 87 ? -21.209 12.341 18.201 1.00 78.25 87 PRO A O 1
ATOM 710 N N . LEU A 1 88 ? -18.966 12.311 18.322 1.00 88.62 88 LEU A N 1
ATOM 711 C CA . LEU A 1 88 ? -18.825 10.861 18.242 1.00 88.62 88 LEU A CA 1
ATOM 712 C C . LEU A 1 88 ? -18.500 10.326 19.640 1.00 88.62 88 LEU A C 1
ATOM 714 O O . LEU A 1 88 ? -17.713 10.948 20.354 1.00 88.62 88 LEU A O 1
ATOM 718 N N . PRO A 1 89 ? -19.034 9.157 20.034 1.00 91.06 89 PRO A N 1
ATOM 719 C CA . PRO A 1 89 ? -18.742 8.552 21.334 1.00 91.06 89 PRO A CA 1
ATOM 720 C C . PRO A 1 89 ? -17.343 7.911 21.397 1.00 91.06 89 PRO A C 1
ATOM 722 O O . PRO A 1 89 ? -17.057 7.159 22.320 1.00 91.06 89 PRO A O 1
ATOM 725 N N . TYR A 1 90 ? -16.490 8.159 20.402 1.00 94.81 90 TYR A N 1
ATOM 726 C CA . TYR A 1 90 ? -15.131 7.648 20.267 1.00 94.81 90 TYR A CA 1
ATOM 727 C C . TYR A 1 90 ? -14.254 8.677 19.551 1.00 94.81 90 TYR A C 1
ATOM 729 O O . TYR A 1 90 ? -14.728 9.465 18.731 1.00 94.81 90 TYR A O 1
ATOM 737 N N . ASN A 1 91 ? -12.956 8.633 19.830 1.00 96.12 91 ASN A N 1
ATOM 738 C CA . ASN A 1 91 ? -11.946 9.524 19.256 1.00 96.12 91 ASN A CA 1
ATOM 739 C C . ASN A 1 91 ? -10.705 8.781 18.729 1.00 96.12 91 ASN A C 1
ATOM 741 O O . ASN A 1 91 ? -9.849 9.401 18.096 1.00 96.12 91 ASN A O 1
ATOM 745 N N . TYR A 1 92 ? -10.635 7.459 18.906 1.00 97.88 92 TYR A N 1
ATOM 746 C CA . TYR A 1 92 ? -9.630 6.596 18.287 1.00 97.88 92 TYR A CA 1
ATOM 747 C C . TYR A 1 92 ? -10.268 5.350 17.678 1.00 97.88 92 TYR A C 1
ATOM 749 O O . TYR A 1 92 ? -11.314 4.883 18.129 1.00 97.88 92 TYR A O 1
ATOM 757 N N . VAL A 1 93 ? -9.623 4.802 16.649 1.00 98.00 93 VAL A N 1
ATOM 758 C CA . VAL A 1 93 ? -9.975 3.506 16.060 1.00 98.00 93 VAL A CA 1
ATOM 759 C C . VAL A 1 93 ? -8.701 2.710 15.834 1.00 98.00 93 VAL A C 1
ATOM 761 O O . VAL A 1 93 ? -7.773 3.211 15.204 1.00 98.00 93 VAL A O 1
ATOM 764 N N . THR A 1 94 ? -8.658 1.457 16.281 1.00 97.75 94 THR A N 1
ATOM 765 C CA . THR A 1 94 ? -7.638 0.507 15.808 1.00 97.75 94 THR A CA 1
ATOM 766 C C . THR A 1 94 ? -8.233 -0.424 14.768 1.00 97.75 94 THR A C 1
ATOM 768 O O . THR A 1 94 ? -9.324 -0.947 14.987 1.00 97.75 94 THR A O 1
ATOM 771 N N . ALA A 1 95 ? -7.516 -0.667 13.672 1.00 96.12 95 ALA A N 1
ATOM 772 C CA . ALA A 1 95 ? -7.902 -1.637 12.651 1.00 96.12 95 ALA A CA 1
ATOM 773 C C . ALA A 1 95 ? -6.919 -2.811 12.624 1.00 96.12 95 ALA A C 1
ATOM 775 O O . ALA A 1 95 ? -5.772 -2.661 12.201 1.00 96.12 95 ALA A O 1
ATOM 776 N N . ASN A 1 96 ? -7.392 -3.983 13.045 1.00 95.44 96 ASN A N 1
ATOM 777 C CA . ASN A 1 96 ? -6.658 -5.244 12.988 1.00 95.44 96 ASN A CA 1
ATOM 778 C C . ASN A 1 96 ? -7.056 -5.996 11.720 1.00 95.44 96 ASN A C 1
ATOM 780 O O . ASN A 1 96 ? -8.231 -6.308 11.543 1.00 95.44 96 ASN A O 1
ATOM 784 N N . VAL A 1 97 ? -6.106 -6.291 10.836 1.00 93.00 97 VAL A N 1
ATOM 785 C CA . VAL A 1 97 ? -6.395 -6.898 9.529 1.00 93.00 97 VAL A CA 1
ATOM 786 C C . VAL A 1 97 ? -5.957 -8.350 9.522 1.00 93.00 97 VAL A C 1
ATOM 788 O O . VAL A 1 97 ? -4.792 -8.645 9.764 1.00 93.00 97 VAL A O 1
ATOM 791 N N . TYR A 1 98 ? -6.863 -9.255 9.181 1.00 92.62 98 TYR A N 1
ATOM 792 C CA . TYR A 1 98 ? -6.669 -10.697 9.256 1.00 92.62 98 TYR A CA 1
ATOM 793 C C . TYR A 1 98 ? -6.841 -11.371 7.897 1.00 92.62 98 TYR A C 1
ATOM 795 O O . TYR A 1 98 ? -7.633 -10.899 7.080 1.00 92.62 98 TYR A O 1
ATOM 803 N N . PRO A 1 99 ? -6.150 -12.498 7.650 1.00 89.25 99 PRO A N 1
ATOM 804 C CA . PRO A 1 99 ? -6.259 -13.242 6.397 1.00 89.25 99 PRO A CA 1
ATOM 805 C C . PRO A 1 99 ? -7.587 -13.977 6.211 1.00 89.25 99 PRO A C 1
ATOM 807 O O . PRO A 1 99 ? -7.922 -14.352 5.093 1.00 89.25 99 PRO A O 1
ATOM 810 N N . SER A 1 100 ? -8.342 -14.201 7.285 1.00 91.50 100 SER A N 1
ATOM 811 C CA . SER A 1 100 ? -9.688 -14.766 7.233 1.00 91.50 100 SER A CA 1
ATOM 812 C C . SER A 1 100 ? -10.472 -14.379 8.483 1.00 91.50 100 SER A C 1
ATOM 814 O O . SER A 1 100 ? -9.884 -14.031 9.511 1.00 91.50 100 SER A O 1
ATOM 816 N N . LEU A 1 101 ? -11.800 -14.487 8.415 1.00 91.88 101 LEU A N 1
ATOM 817 C CA . LEU A 1 101 ? -12.670 -14.266 9.570 1.00 91.88 101 LEU A CA 1
ATOM 818 C C . LEU A 1 101 ? -12.363 -15.249 10.708 1.00 91.88 101 LEU A C 1
ATOM 820 O O . LEU A 1 101 ? -12.344 -14.857 11.869 1.00 91.88 101 LEU A O 1
ATOM 824 N N . ALA A 1 102 ? -12.087 -16.514 10.374 1.00 92.44 102 ALA A N 1
ATOM 825 C CA . ALA A 1 102 ? -11.760 -17.546 11.355 1.00 92.44 102 ALA A CA 1
ATOM 826 C C . ALA A 1 102 ? -10.473 -17.213 12.124 1.00 92.44 102 ALA A C 1
ATOM 828 O O . ALA A 1 102 ? -10.445 -17.337 13.345 1.00 92.44 102 ALA A O 1
ATOM 829 N N . VAL A 1 103 ? -9.437 -16.731 11.424 1.00 92.00 103 VAL A N 1
ATOM 830 C CA . VAL A 1 103 ? -8.206 -16.257 12.072 1.00 92.00 103 VAL A CA 1
ATOM 831 C C . VAL A 1 103 ? -8.497 -15.034 12.936 1.00 92.00 103 VAL A C 1
ATOM 833 O O . VAL A 1 103 ? -8.113 -15.031 14.095 1.00 92.00 103 VAL A O 1
ATOM 836 N N . GLY A 1 104 ? -9.234 -14.040 12.431 1.00 90.44 104 GLY A N 1
ATOM 837 C CA . GLY A 1 104 ? -9.555 -12.836 13.209 1.00 90.44 104 GLY A CA 1
ATOM 838 C C . GLY A 1 104 ? -10.328 -13.113 14.501 1.00 90.44 104 GLY A C 1
ATOM 839 O O . GLY A 1 104 ? -10.029 -12.508 15.524 1.00 90.44 104 GLY A O 1
ATOM 840 N N . LYS A 1 105 ? -11.271 -14.064 14.481 1.00 89.75 105 LYS A N 1
ATOM 841 C CA . LYS A 1 105 ? -12.036 -14.479 15.671 1.00 89.75 105 LYS A CA 1
ATOM 842 C C . LYS A 1 105 ? -11.258 -15.402 16.613 1.00 89.75 105 LYS A C 1
ATOM 844 O O . LYS A 1 105 ? -11.563 -15.463 17.802 1.00 89.75 105 LYS A O 1
ATOM 849 N N . GLY A 1 106 ? -10.318 -16.179 16.077 1.00 89.00 106 GLY A N 1
ATOM 850 C CA . GLY A 1 106 ? -9.569 -17.185 16.828 1.00 89.00 106 GLY A CA 1
ATOM 851 C C . GLY A 1 106 ? -8.229 -16.701 17.379 1.00 89.00 106 GLY A C 1
ATOM 852 O O . GLY A 1 106 ? -7.736 -17.285 18.343 1.00 89.00 106 GLY A O 1
ATOM 853 N N . ASP A 1 107 ? -7.630 -15.669 16.782 1.00 89.81 107 ASP A N 1
ATOM 854 C CA . ASP A 1 107 ? -6.301 -15.200 17.158 1.00 89.81 107 ASP A CA 1
ATOM 855 C C . ASP A 1 107 ? -6.326 -14.525 18.531 1.00 89.81 107 ASP A C 1
ATOM 857 O O . ASP A 1 107 ? -7.111 -13.618 18.808 1.00 89.81 107 ASP A O 1
ATOM 861 N N . LYS A 1 108 ? -5.430 -14.983 19.401 1.00 88.94 108 LYS A N 1
ATOM 862 C CA . LYS A 1 108 ? -5.267 -14.479 20.759 1.00 88.94 108 LYS A CA 1
ATOM 863 C C . LYS A 1 108 ? -3.804 -14.164 20.978 1.00 88.94 108 LYS A C 1
ATOM 865 O O . LYS A 1 108 ? -2.930 -14.964 20.653 1.00 88.94 108 LYS A O 1
ATOM 870 N N . VAL A 1 109 ? -3.550 -13.006 21.573 1.00 92.19 109 VAL A N 1
ATOM 871 C CA . VAL A 1 109 ? -2.210 -12.682 22.055 1.00 92.19 109 VAL A CA 1
ATOM 872 C C . VAL A 1 109 ? -1.922 -13.543 23.281 1.00 92.19 109 VAL A C 1
ATOM 874 O O . VAL A 1 109 ? -2.726 -13.593 24.212 1.00 92.19 109 VAL A O 1
ATOM 877 N N . THR A 1 110 ? -0.792 -14.239 23.269 1.00 93.50 110 THR A N 1
ATOM 878 C CA . THR A 1 110 ? -0.376 -15.144 24.345 1.00 93.50 110 THR A CA 1
ATOM 879 C C . THR A 1 110 ? 0.714 -14.513 25.205 1.00 93.50 110 THR A C 1
ATOM 881 O O . THR A 1 110 ? 1.418 -13.606 24.770 1.00 93.50 110 THR A O 1
ATOM 884 N N . SER A 1 111 ? 0.921 -15.016 26.426 1.00 92.62 111 SER A N 1
ATOM 885 C CA . SER A 1 111 ? 2.063 -14.590 27.251 1.00 92.62 111 SER A CA 1
ATOM 886 C C . SER A 1 111 ? 3.409 -14.872 26.577 1.00 92.62 111 SER A C 1
ATOM 888 O O . SER A 1 111 ? 4.356 -14.117 26.784 1.00 92.62 111 SER A O 1
ATOM 890 N N . GLN A 1 112 ? 3.488 -15.922 25.751 1.00 94.62 112 GLN A N 1
ATOM 891 C CA . GLN A 1 112 ? 4.699 -16.240 24.998 1.00 94.62 112 GLN A CA 1
ATOM 892 C C . GLN A 1 112 ? 5.014 -15.155 23.964 1.00 94.62 112 GLN A C 1
ATOM 894 O O . GLN A 1 112 ? 6.174 -14.789 23.827 1.00 94.62 112 GLN A O 1
ATOM 899 N N . ASP A 1 113 ? 3.997 -14.561 23.329 1.00 95.12 113 ASP A N 1
ATOM 900 C CA . ASP A 1 113 ? 4.200 -13.464 22.373 1.00 95.12 113 ASP A CA 1
ATOM 901 C C . ASP A 1 113 ? 4.953 -12.290 23.002 1.00 95.12 113 ASP A C 1
ATOM 903 O O . ASP A 1 113 ? 5.883 -11.742 22.415 1.00 95.12 113 ASP A O 1
ATOM 907 N N . PHE A 1 114 ? 4.583 -11.942 24.233 1.00 95.88 114 PHE A N 1
ATOM 908 C CA . PHE A 1 114 ? 5.244 -10.888 24.991 1.00 95.88 114 PHE A CA 1
ATOM 909 C C . PHE A 1 114 ? 6.653 -11.267 25.442 1.00 95.88 114 PHE A C 1
ATOM 911 O O . PHE A 1 114 ? 7.550 -10.426 25.412 1.00 95.88 114 PHE A O 1
ATOM 918 N N . ILE A 1 115 ? 6.858 -12.516 25.863 1.00 95.94 115 ILE A N 1
ATOM 919 C CA . ILE A 1 115 ? 8.180 -13.010 26.265 1.00 95.94 115 ILE A CA 1
ATOM 920 C C . ILE A 1 115 ? 9.135 -13.008 25.070 1.00 95.94 115 ILE A C 1
ATOM 922 O O . ILE A 1 115 ? 10.285 -12.611 25.232 1.00 95.94 115 ILE A O 1
ATOM 926 N N . ASP A 1 116 ? 8.669 -13.396 23.887 1.00 93.56 116 ASP A N 1
ATOM 927 C CA . ASP A 1 116 ? 9.486 -13.416 22.672 1.00 93.56 116 ASP A CA 1
ATOM 928 C C . ASP A 1 116 ? 9.915 -12.006 22.243 1.00 93.56 116 ASP A C 1
ATOM 930 O O . ASP A 1 116 ? 11.024 -11.824 21.747 1.00 93.56 116 ASP A O 1
ATOM 934 N N . VAL A 1 117 ? 9.046 -11.008 22.433 1.00 93.25 117 VAL A N 1
ATOM 935 C CA . VAL A 1 117 ? 9.300 -9.622 22.012 1.00 93.25 117 VAL A CA 1
ATOM 936 C C . VAL A 1 117 ? 10.113 -8.836 23.041 1.00 93.25 117 VAL A C 1
ATOM 938 O O . VAL A 1 117 ? 11.063 -8.149 22.676 1.00 93.25 117 VAL A O 1
ATOM 941 N N . TYR A 1 118 ? 9.749 -8.918 24.321 1.00 94.50 118 TYR A N 1
ATOM 942 C CA . TYR A 1 118 ? 10.326 -8.078 25.379 1.00 94.50 118 TYR A CA 1
ATOM 943 C C . TYR A 1 118 ? 11.255 -8.829 26.335 1.00 94.50 118 TYR A C 1
ATOM 945 O O . TYR A 1 118 ? 11.992 -8.211 27.104 1.00 94.50 118 TYR A O 1
ATOM 953 N N . GLY A 1 119 ? 11.240 -10.159 26.304 1.00 95.88 119 GLY A N 1
ATOM 954 C CA . GLY A 1 119 ? 11.963 -10.994 27.250 1.00 95.88 119 GLY A CA 1
ATOM 955 C C . GLY A 1 119 ? 11.218 -11.184 28.573 1.00 95.88 119 GLY A C 1
ATOM 956 O O . GLY A 1 119 ? 10.480 -10.326 29.062 1.00 95.88 119 GLY A O 1
ATOM 957 N N . LYS A 1 120 ? 11.458 -12.337 29.204 1.00 96.12 120 LYS A N 1
ATOM 958 C CA . LYS A 1 120 ? 10.803 -12.734 30.460 1.00 96.12 120 LYS A CA 1
ATOM 959 C C . LYS A 1 120 ? 11.019 -11.726 31.599 1.00 96.12 120 LYS A C 1
ATOM 961 O O . LYS A 1 120 ? 10.064 -11.374 32.281 1.00 96.12 120 LYS A O 1
ATOM 966 N N . SER A 1 121 ? 12.248 -11.232 31.772 1.00 95.62 121 SER A N 1
ATOM 967 C CA . SER A 1 121 ? 12.595 -10.298 32.857 1.00 95.62 121 SER A CA 1
ATOM 968 C C . SER A 1 121 ? 11.820 -8.976 32.770 1.00 95.62 121 SER A C 1
ATOM 970 O O . SER A 1 121 ? 11.301 -8.500 33.784 1.00 95.62 121 SER A O 1
ATOM 972 N N . TYR A 1 122 ? 11.669 -8.428 31.559 1.00 95.88 122 TYR A N 1
ATOM 973 C CA . TYR A 1 122 ? 10.853 -7.235 31.333 1.00 95.88 122 TYR A CA 1
ATOM 974 C C . TYR A 1 122 ? 9.384 -7.508 31.674 1.00 95.88 122 TYR A C 1
ATOM 976 O O . TYR A 1 122 ? 8.743 -6.750 32.401 1.00 95.88 122 TYR A O 1
ATOM 984 N N . MET A 1 123 ? 8.846 -8.638 31.203 1.00 95.69 123 MET A N 1
ATOM 985 C CA . MET A 1 123 ? 7.438 -8.978 31.412 1.00 95.69 123 MET A CA 1
ATOM 986 C C . MET A 1 123 ? 7.076 -9.243 32.879 1.00 95.69 123 MET A C 1
ATOM 988 O O . MET A 1 123 ? 5.956 -8.950 33.297 1.00 95.69 123 MET A O 1
ATOM 992 N N . GLU A 1 124 ? 8.012 -9.743 33.685 1.00 93.12 124 GLU A N 1
ATOM 993 C CA . GLU A 1 124 ? 7.810 -9.966 35.122 1.00 93.12 124 GLU A CA 1
ATOM 994 C C . GLU A 1 124 ? 7.791 -8.675 35.952 1.00 93.12 124 GLU A C 1
ATOM 996 O O . GLU A 1 124 ? 7.234 -8.680 37.059 1.00 93.12 124 GLU A O 1
ATOM 1001 N N . THR A 1 125 ? 8.355 -7.589 35.412 1.00 91.81 125 THR A N 1
ATOM 1002 C CA . THR A 1 125 ? 8.465 -6.277 36.060 1.00 91.81 125 THR A CA 1
ATOM 1003 C C . THR A 1 125 ? 7.652 -5.219 35.309 1.00 91.81 125 THR A C 1
ATOM 1005 O O . THR A 1 125 ? 6.477 -5.029 35.629 1.00 91.81 125 THR A O 1
ATOM 1008 N N . GLN A 1 126 ? 8.220 -4.556 34.296 1.00 93.62 126 GLN A N 1
ATOM 1009 C CA . GLN A 1 126 ? 7.564 -3.458 33.575 1.00 93.62 126 GLN A CA 1
ATOM 1010 C C . GLN A 1 126 ? 6.309 -3.906 32.812 1.00 93.62 126 GLN A C 1
ATOM 1012 O O . GLN A 1 126 ? 5.315 -3.180 32.786 1.00 93.62 126 GLN A O 1
ATOM 1017 N N . GLY A 1 127 ? 6.300 -5.121 32.253 1.00 93.38 127 GLY A N 1
ATOM 1018 C CA . GLY A 1 127 ? 5.152 -5.630 31.496 1.00 93.38 127 GLY A CA 1
ATOM 1019 C C . GLY A 1 127 ? 3.854 -5.686 32.311 1.00 93.38 127 GLY A C 1
ATOM 1020 O O . GLY A 1 127 ? 2.783 -5.397 31.782 1.00 93.38 127 GLY A O 1
ATOM 1021 N N . LYS A 1 128 ? 3.931 -5.967 33.621 1.00 93.06 128 LYS A N 1
ATOM 1022 C CA . LYS A 1 128 ? 2.755 -5.942 34.513 1.00 93.06 128 LYS A CA 1
ATOM 1023 C C . LYS A 1 128 ? 2.147 -4.546 34.626 1.00 93.06 128 LYS A C 1
ATOM 1025 O O . LYS A 1 128 ? 0.925 -4.419 34.561 1.00 93.06 128 LYS A O 1
ATOM 1030 N N . ALA A 1 129 ? 2.985 -3.517 34.764 1.00 95.06 129 ALA A N 1
ATOM 1031 C CA . ALA A 1 129 ? 2.530 -2.130 34.805 1.00 95.06 129 ALA A CA 1
ATOM 1032 C C . ALA A 1 129 ? 1.878 -1.731 33.472 1.00 95.06 129 ALA A C 1
ATOM 1034 O O . ALA A 1 129 ? 0.802 -1.138 33.474 1.00 95.06 129 ALA A O 1
ATOM 1035 N N . MET A 1 130 ? 2.453 -2.152 32.339 1.00 96.38 130 MET A N 1
ATOM 1036 C CA . MET A 1 130 ? 1.861 -1.904 31.020 1.00 96.38 130 MET A CA 1
ATOM 1037 C C . MET A 1 130 ? 0.509 -2.596 30.826 1.00 96.38 130 MET A C 1
ATOM 1039 O O . MET A 1 130 ? -0.396 -2.000 30.242 1.00 96.38 130 MET A O 1
ATOM 1043 N N . PHE A 1 131 ? 0.310 -3.812 31.345 1.00 95.44 131 PHE A N 1
ATOM 1044 C CA . PHE A 1 131 ? -1.004 -4.467 31.303 1.00 95.44 131 PHE A CA 1
ATOM 1045 C C . PHE A 1 131 ? -2.048 -3.760 32.167 1.00 95.44 131 PHE A C 1
ATOM 1047 O O . PHE A 1 131 ? -3.185 -3.590 31.728 1.00 95.44 131 PHE A O 1
ATOM 1054 N N . GLN A 1 132 ? -1.667 -3.313 33.366 1.00 95.69 132 GLN A N 1
ATOM 1055 C CA . GLN A 1 132 ? -2.550 -2.519 34.224 1.00 95.69 132 GLN A CA 1
ATOM 1056 C C . GLN A 1 132 ? -2.924 -1.197 33.549 1.00 95.69 132 GLN 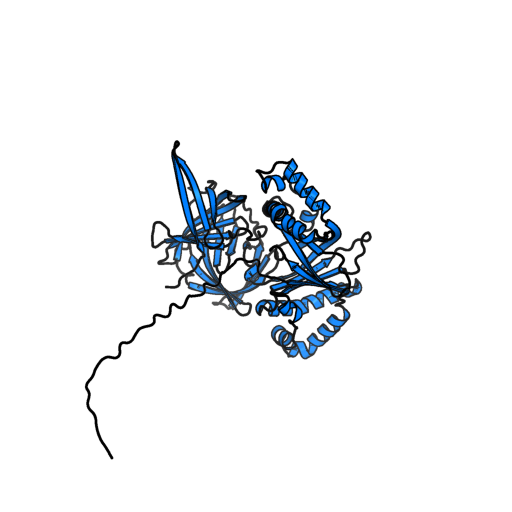A C 1
ATOM 1058 O O . GLN A 1 132 ? -4.105 -0.860 33.481 1.00 95.69 132 GLN A O 1
ATOM 1063 N N . GLN A 1 133 ? -1.940 -0.497 32.978 1.00 96.94 133 GLN A N 1
ATOM 1064 C CA . GLN A 1 133 ? -2.169 0.729 32.220 1.00 96.94 133 GLN A CA 1
ATOM 1065 C C . GLN A 1 133 ? -3.073 0.466 31.012 1.00 96.94 133 GLN A C 1
ATOM 1067 O O . GLN A 1 133 ? -4.027 1.206 30.806 1.00 96.94 133 GLN A O 1
ATOM 1072 N N . THR A 1 134 ? -2.851 -0.626 30.270 1.00 96.56 134 THR A N 1
ATOM 1073 C CA . THR A 1 134 ? -3.708 -1.032 29.143 1.00 96.56 134 THR A CA 1
ATOM 1074 C C . THR A 1 134 ? -5.157 -1.198 29.587 1.00 96.56 134 THR A C 1
ATOM 1076 O O . THR A 1 134 ? -6.044 -0.614 28.974 1.00 96.56 134 THR A O 1
ATOM 1079 N N . GLY A 1 135 ? -5.411 -1.956 30.659 1.00 96.19 135 GLY A N 1
ATOM 1080 C CA . GLY A 1 135 ? -6.765 -2.147 31.185 1.00 96.19 135 GLY A CA 1
ATOM 1081 C C . GLY A 1 135 ? -7.413 -0.847 31.668 1.00 96.19 135 GLY A C 1
ATOM 1082 O O . GLY A 1 135 ? -8.630 -0.706 31.589 1.00 96.19 135 GLY A O 1
ATOM 1083 N N . ARG A 1 136 ? -6.599 0.112 32.126 1.00 96.81 136 ARG A N 1
ATOM 1084 C CA . ARG A 1 136 ? -7.055 1.425 32.579 1.00 96.81 136 ARG A CA 1
ATOM 1085 C C . ARG A 1 136 ? -7.447 2.352 31.433 1.00 96.81 136 ARG A C 1
ATOM 1087 O O . ARG A 1 136 ? -8.414 3.070 31.612 1.00 96.81 136 ARG A O 1
ATOM 1094 N N . VAL A 1 137 ? -6.705 2.369 30.320 1.00 97.19 137 VAL A N 1
ATOM 1095 C CA . VAL A 1 137 ? -6.863 3.398 29.266 1.00 97.19 137 VAL A CA 1
ATOM 1096 C C . VAL A 1 137 ? -7.472 2.888 27.961 1.00 97.19 137 VAL A C 1
ATOM 1098 O O . VAL A 1 137 ? -7.974 3.681 27.174 1.00 97.19 137 VAL A O 1
ATOM 1101 N N . ASN A 1 138 ? -7.435 1.583 27.683 1.00 95.00 138 ASN A N 1
ATOM 1102 C CA . ASN A 1 138 ? -7.880 1.024 26.403 1.00 95.00 138 ASN A CA 1
ATOM 1103 C C . ASN A 1 138 ? -9.402 0.779 26.372 1.00 95.00 138 ASN A C 1
ATOM 1105 O O . ASN A 1 138 ? -9.864 -0.362 26.321 1.00 95.00 138 ASN A O 1
ATOM 1109 N N . HIS A 1 139 ? -10.188 1.854 26.414 1.00 95.12 139 HIS A N 1
ATOM 1110 C CA . HIS A 1 139 ? -11.651 1.788 26.461 1.00 95.12 139 HIS A CA 1
ATOM 1111 C C . HIS A 1 139 ? -12.267 1.568 25.077 1.00 95.12 139 HIS A C 1
ATOM 1113 O O . HIS A 1 139 ? -12.540 2.523 24.348 1.00 95.12 139 HIS A O 1
ATOM 1119 N N . ILE A 1 140 ? -12.513 0.308 24.718 1.00 96.00 140 ILE A N 1
ATOM 1120 C CA . ILE A 1 140 ? -13.269 -0.055 23.514 1.00 96.00 140 ILE A CA 1
ATOM 1121 C C . ILE A 1 140 ? -14.763 0.128 23.804 1.00 96.00 140 ILE A C 1
ATOM 1123 O O . ILE A 1 140 ? -15.283 -0.442 24.758 1.00 96.00 140 ILE A O 1
ATOM 1127 N N . VAL A 1 141 ? -15.441 0.933 22.987 1.00 95.19 141 VAL A N 1
ATOM 1128 C CA . VAL A 1 141 ? -16.882 1.226 23.118 1.00 95.19 141 VAL A CA 1
ATOM 1129 C C . VAL A 1 141 ? -17.730 0.546 22.047 1.00 95.19 141 VAL A C 1
ATOM 1131 O O . VAL A 1 141 ? -18.955 0.575 22.135 1.00 95.19 141 VAL A O 1
ATOM 1134 N N . ARG A 1 142 ? -17.084 -0.004 21.014 1.00 95.12 142 ARG A N 1
ATOM 1135 C CA . ARG A 1 142 ? -17.719 -0.727 19.912 1.00 95.12 142 ARG A CA 1
ATOM 1136 C C . ARG A 1 142 ? -16.682 -1.500 19.108 1.00 95.12 142 ARG A C 1
ATOM 1138 O O . ARG A 1 142 ? -15.587 -0.991 18.848 1.00 95.12 142 ARG A O 1
ATOM 1145 N N . GLU A 1 143 ? -17.083 -2.662 18.623 1.00 96.19 143 GLU A N 1
ATOM 1146 C CA . GLU A 1 143 ? -16.359 -3.478 17.661 1.00 96.19 143 GLU A CA 1
ATOM 1147 C C . GLU A 1 143 ? -17.194 -3.676 16.389 1.00 96.19 143 GLU A C 1
ATOM 1149 O O . GLU A 1 143 ? -18.361 -4.065 16.435 1.00 96.19 143 GLU A O 1
ATOM 1154 N N . ASP A 1 144 ? -16.581 -3.426 15.232 1.00 96.31 144 ASP A N 1
ATOM 1155 C CA . ASP A 1 144 ? -17.143 -3.803 13.935 1.00 96.31 144 ASP A CA 1
ATOM 1156 C C . ASP A 1 144 ? -16.159 -4.704 13.188 1.00 96.31 144 ASP A C 1
ATOM 1158 O O . ASP A 1 144 ? -14.964 -4.416 13.124 1.00 96.31 144 ASP A O 1
ATOM 1162 N N . ILE A 1 145 ? -16.666 -5.738 12.523 1.00 96.06 145 ILE A N 1
ATOM 1163 C CA . ILE A 1 145 ? -15.918 -6.499 11.527 1.00 96.06 145 ILE A CA 1
ATOM 1164 C C . ILE A 1 145 ? -16.403 -6.105 10.136 1.00 96.06 145 ILE A C 1
ATOM 1166 O O . ILE A 1 145 ? -17.597 -6.137 9.826 1.00 96.06 145 ILE A O 1
ATOM 1170 N N . ILE A 1 146 ? -15.454 -5.770 9.269 1.00 95.19 146 ILE A N 1
ATOM 1171 C CA . ILE A 1 146 ? -15.696 -5.435 7.865 1.00 95.19 146 ILE A CA 1
ATOM 1172 C C . ILE A 1 146 ? -14.859 -6.327 6.944 1.00 95.19 146 ILE A C 1
ATOM 1174 O O . ILE A 1 146 ? -13.802 -6.835 7.322 1.00 95.19 146 ILE A O 1
ATOM 1178 N N . LYS A 1 147 ? -15.301 -6.470 5.697 1.00 93.06 147 LYS A N 1
ATOM 1179 C CA . LYS A 1 147 ? -14.567 -7.141 4.620 1.00 93.06 147 LYS A CA 1
ATOM 1180 C C . LYS A 1 147 ? -14.263 -6.131 3.511 1.00 93.06 147 LYS A C 1
ATOM 1182 O O . LYS A 1 147 ? -15.209 -5.677 2.861 1.00 93.06 147 LYS A O 1
ATOM 1187 N N . PRO A 1 148 ? -12.993 -5.756 3.269 1.00 89.06 148 PRO A N 1
ATOM 1188 C CA . PRO A 1 148 ? -12.617 -4.999 2.083 1.00 89.06 148 PRO A CA 1
ATOM 1189 C C . PRO A 1 148 ? -13.073 -5.731 0.820 1.00 89.06 148 PRO A C 1
ATOM 1191 O O . PRO A 1 148 ? -12.808 -6.917 0.638 1.00 89.06 148 PRO A O 1
ATOM 1194 N N . VAL A 1 149 ? -13.795 -5.014 -0.032 1.00 83.06 149 VAL A N 1
ATOM 1195 C CA . VAL A 1 149 ? -14.262 -5.481 -1.341 1.00 83.06 149 VAL A CA 1
ATOM 1196 C C . VAL A 1 149 ? -13.219 -5.160 -2.415 1.00 83.06 149 VAL A C 1
ATOM 1198 O O . VAL A 1 149 ? -13.075 -5.917 -3.368 1.00 83.06 149 VAL A O 1
ATOM 1201 N N . SER A 1 150 ? -12.470 -4.064 -2.246 1.00 69.81 150 SER A N 1
ATOM 1202 C CA . SER A 1 150 ? -11.390 -3.642 -3.147 1.00 69.81 150 SER A CA 1
ATOM 1203 C C . SER A 1 150 ? -10.056 -3.435 -2.409 1.00 69.81 150 SER A C 1
ATOM 1205 O O . SER A 1 150 ? -10.011 -3.251 -1.192 1.00 69.81 150 SER A O 1
ATOM 1207 N N . VAL A 1 151 ? -8.945 -3.486 -3.151 1.00 61.72 151 VAL A N 1
ATOM 1208 C CA . VAL A 1 151 ? -7.558 -3.657 -2.650 1.00 61.72 151 VAL A CA 1
ATOM 1209 C C . VAL A 1 151 ? -6.890 -2.415 -2.014 1.00 61.72 151 VAL A C 1
ATOM 1211 O O . VAL A 1 151 ? -5.674 -2.381 -1.859 1.00 61.72 151 VAL A O 1
ATOM 1214 N N . GLY A 1 152 ? -7.635 -1.386 -1.601 1.00 64.19 152 GLY A N 1
ATOM 1215 C CA . GLY A 1 152 ? -7.042 -0.097 -1.181 1.00 64.19 152 GLY A CA 1
ATOM 1216 C C . GLY A 1 152 ? -6.742 0.086 0.314 1.00 64.19 152 GLY A C 1
ATOM 1217 O O . GLY A 1 152 ? -6.390 1.189 0.729 1.00 64.19 152 GLY A O 1
ATOM 1218 N N . LEU A 1 153 ? -6.871 -0.947 1.156 1.00 67.88 153 LEU A N 1
ATOM 1219 C CA . LEU A 1 153 ? -6.642 -0.816 2.607 1.00 67.88 153 LEU A CA 1
ATOM 1220 C C . LEU A 1 153 ? -5.219 -0.340 2.951 1.00 67.88 153 LEU A C 1
ATOM 1222 O O . LEU A 1 153 ? -5.031 0.454 3.880 1.00 67.88 153 LEU A O 1
ATOM 1226 N N . TYR A 1 154 ? -4.245 -0.813 2.174 1.00 71.94 154 TYR A N 1
ATOM 1227 C CA . TYR A 1 154 ? -2.813 -0.555 2.327 1.00 71.94 154 TYR A CA 1
ATOM 1228 C C . TYR A 1 154 ? -2.343 0.715 1.621 1.00 71.94 154 TYR A C 1
ATOM 1230 O O . TYR A 1 154 ? -1.164 1.052 1.692 1.00 71.94 154 TYR A O 1
ATOM 1238 N N . THR A 1 155 ? -3.243 1.428 0.937 1.00 71.75 155 THR A N 1
ATOM 1239 C CA . THR A 1 155 ? -2.848 2.600 0.168 1.00 71.75 155 THR A CA 1
ATOM 1240 C C . THR A 1 155 ? -2.280 3.689 1.095 1.00 71.75 155 THR A C 1
ATOM 1242 O O . THR A 1 155 ? -2.920 4.039 2.098 1.00 71.75 155 THR A O 1
ATOM 1245 N N . PRO A 1 156 ? -1.098 4.251 0.780 1.00 68.75 156 PRO A N 1
ATOM 1246 C CA . PRO A 1 156 ? -0.458 5.301 1.543 1.00 68.75 156 PRO A CA 1
ATOM 1247 C C . PRO A 1 156 ? -1.317 6.553 1.595 1.00 68.75 156 PRO A C 1
ATOM 1249 O O . PRO A 1 156 ? -1.793 7.076 0.583 1.00 68.75 156 PRO A O 1
ATOM 1252 N N . GLY A 1 157 ? -1.467 7.063 2.804 1.00 78.00 157 GLY A N 1
ATOM 1253 C CA . GLY A 1 157 ? -2.090 8.344 3.057 1.00 78.00 157 GLY A CA 1
ATOM 1254 C C . GLY A 1 157 ? -2.349 8.525 4.534 1.00 78.00 157 GLY A C 1
ATOM 1255 O O . GLY A 1 157 ? -2.779 7.593 5.219 1.00 78.00 157 GLY A O 1
ATOM 1256 N N . LYS A 1 158 ? -2.051 9.725 5.025 1.00 86.12 158 LYS A N 1
ATOM 1257 C CA . LYS A 1 158 ? -2.225 10.057 6.432 1.00 86.12 158 LYS A CA 1
ATOM 1258 C C . LYS A 1 158 ? -3.689 10.324 6.767 1.00 86.12 158 LYS A C 1
ATOM 1260 O O . LYS A 1 158 ? -4.117 10.008 7.869 1.00 86.12 158 LYS A O 1
ATOM 1265 N N . MET A 1 159 ? -4.466 10.856 5.823 1.00 92.00 159 MET A N 1
ATOM 1266 C CA . MET A 1 159 ? -5.857 11.238 6.060 1.00 92.00 159 MET A CA 1
ATOM 1267 C C . MET A 1 159 ? -6.818 10.312 5.319 1.00 92.00 159 MET A C 1
ATOM 1269 O O . MET A 1 159 ? -6.635 10.015 4.138 1.00 92.00 159 MET A O 1
ATOM 1273 N N . ARG A 1 160 ? -7.883 9.889 6.001 1.00 92.81 160 ARG A N 1
ATOM 1274 C CA . ARG A 1 160 ? -8.968 9.093 5.427 1.00 92.81 160 ARG A CA 1
ATOM 1275 C C . ARG A 1 160 ? -10.305 9.754 5.711 1.00 92.81 160 ARG A C 1
ATOM 1277 O O . ARG A 1 160 ? -10.665 9.962 6.863 1.00 92.81 160 ARG A O 1
ATOM 1284 N N . ARG A 1 161 ? -11.079 10.037 4.668 1.00 94.62 161 ARG A N 1
ATOM 1285 C CA . ARG A 1 161 ? -12.496 10.376 4.814 1.00 94.62 161 ARG A CA 1
ATOM 1286 C C . ARG A 1 161 ? -13.314 9.103 4.659 1.00 94.62 161 ARG A C 1
ATOM 1288 O O . ARG A 1 161 ? -13.416 8.554 3.562 1.00 94.62 161 ARG A O 1
ATOM 1295 N N . VAL A 1 162 ? -13.874 8.637 5.768 1.00 95.69 162 VAL A N 1
ATOM 1296 C CA . VAL A 1 162 ? -14.652 7.401 5.844 1.00 95.69 162 VAL A CA 1
ATOM 1297 C C . VAL A 1 162 ? -16.124 7.749 5.707 1.00 95.69 162 VAL A C 1
ATOM 1299 O O . VAL A 1 162 ? -16.661 8.529 6.486 1.00 95.69 162 VAL A O 1
ATOM 1302 N N . ASN A 1 163 ? -16.781 7.212 4.685 1.00 95.50 163 ASN A N 1
ATOM 1303 C CA . ASN A 1 163 ? -18.206 7.423 4.453 1.00 95.50 163 ASN A CA 1
ATOM 1304 C C . ASN A 1 163 ? -18.944 6.117 4.723 1.00 95.50 163 ASN A C 1
ATOM 1306 O O . ASN A 1 163 ? -18.663 5.115 4.068 1.00 95.50 163 ASN A O 1
ATOM 1310 N N . PHE A 1 164 ? -19.905 6.150 5.636 1.00 95.75 164 PHE A N 1
ATOM 1311 C CA . PHE A 1 164 ? -20.731 5.009 5.995 1.00 95.75 164 PHE A CA 1
ATOM 1312 C C . PHE A 1 164 ? -22.043 5.074 5.227 1.00 95.75 164 PHE A C 1
ATOM 1314 O O . PHE A 1 164 ? -22.645 6.138 5.047 1.00 95.75 164 PHE A O 1
ATOM 1321 N N . ILE A 1 165 ? -22.447 3.926 4.703 1.00 96.38 165 ILE A N 1
ATOM 1322 C CA . ILE A 1 165 ? -23.471 3.821 3.680 1.00 96.38 165 ILE A CA 1
ATOM 1323 C C . ILE A 1 165 ? -24.472 2.762 4.109 1.00 96.38 165 ILE A C 1
ATOM 1325 O O . ILE A 1 165 ? -24.112 1.599 4.283 1.00 96.38 165 ILE A O 1
ATOM 1329 N N . LYS A 1 166 ? -25.739 3.157 4.211 1.00 96.94 166 LYS A N 1
ATOM 1330 C CA . LYS A 1 166 ? -26.866 2.231 4.293 1.00 96.94 166 LYS A CA 1
ATOM 1331 C C . LYS A 1 166 ? -27.465 2.070 2.904 1.00 96.94 166 LYS A C 1
ATOM 1333 O O . LYS A 1 166 ? -27.686 3.062 2.208 1.00 96.94 166 LYS A O 1
ATOM 1338 N N . VAL A 1 167 ? -27.702 0.836 2.492 1.00 96.56 167 VAL A N 1
ATOM 1339 C CA . VAL A 1 167 ? -28.322 0.518 1.204 1.00 96.56 167 VAL A CA 1
ATOM 1340 C C . VAL A 1 167 ? -29.792 0.203 1.444 1.00 96.56 167 VAL A C 1
ATOM 1342 O O . VAL A 1 167 ? -30.152 -0.373 2.470 1.00 96.56 167 VAL A O 1
ATOM 1345 N N . LYS A 1 168 ? -30.652 0.633 0.520 1.00 96.25 168 LYS A N 1
ATOM 1346 C CA . LYS A 1 168 ? -32.081 0.322 0.575 1.00 96.25 168 LYS A CA 1
ATOM 1347 C C . LYS A 1 168 ? -32.298 -1.189 0.488 1.00 96.25 168 LYS A C 1
ATOM 1349 O O . LYS A 1 168 ? -31.511 -1.902 -0.136 1.00 96.25 168 LYS A O 1
ATOM 1354 N N . GLU A 1 169 ? -33.379 -1.656 1.101 1.00 93.88 169 GLU A N 1
ATOM 1355 C CA . GLU A 1 169 ? -33.749 -3.071 1.081 1.00 93.88 169 GLU A CA 1
ATOM 1356 C C . GLU A 1 169 ? -33.832 -3.595 -0.363 1.00 93.88 169 GLU A C 1
ATOM 1358 O O . GLU A 1 169 ? -34.281 -2.883 -1.262 1.00 93.88 169 GLU A O 1
ATOM 1363 N N . GLY A 1 170 ? -33.320 -4.804 -0.604 1.00 94.25 170 GLY A N 1
ATOM 1364 C CA . GLY A 1 170 ? -33.225 -5.397 -1.945 1.00 94.25 170 GLY A CA 1
ATOM 1365 C C . GLY A 1 170 ? -32.155 -4.814 -2.888 1.00 94.25 170 GLY A C 1
ATOM 1366 O O . GLY A 1 170 ? -31.814 -5.463 -3.871 1.00 94.25 170 GLY A O 1
ATOM 1367 N N . ALA A 1 171 ? -31.550 -3.655 -2.598 1.00 96.00 171 ALA A N 1
ATOM 1368 C CA . ALA A 1 171 ? -30.619 -2.986 -3.523 1.00 96.00 171 ALA A CA 1
ATOM 1369 C C . ALA A 1 171 ? -29.129 -3.338 -3.315 1.00 96.00 171 ALA A C 1
ATOM 1371 O O . ALA A 1 171 ? -28.264 -2.790 -3.998 1.00 96.00 171 ALA A O 1
ATOM 1372 N N . LYS A 1 172 ? -28.786 -4.231 -2.371 1.00 93.50 172 LYS A N 1
ATOM 1373 C CA . LYS A 1 172 ? -27.383 -4.533 -2.002 1.00 9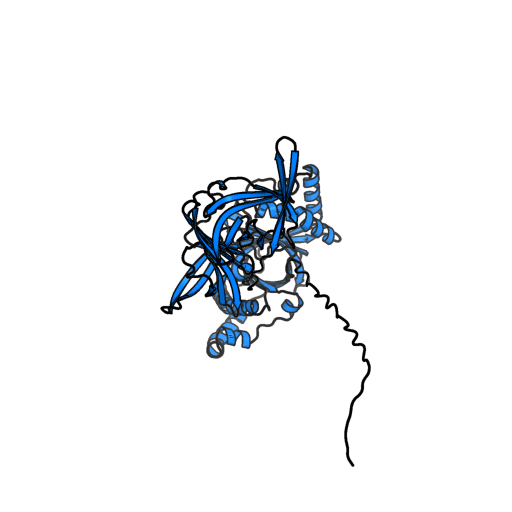3.50 172 LYS A CA 1
ATOM 1374 C C . LYS A 1 172 ? -26.542 -5.067 -3.163 1.00 93.50 172 LYS A C 1
ATOM 1376 O O . LYS A 1 172 ? -25.417 -4.607 -3.347 1.00 93.50 172 LYS A O 1
ATOM 1381 N N . SER A 1 173 ? -27.082 -6.014 -3.930 1.00 92.69 173 SER A N 1
ATOM 1382 C CA . SER A 1 173 ? -26.372 -6.638 -5.058 1.00 92.69 173 SER A CA 1
ATOM 1383 C C . SER A 1 173 ? -26.103 -5.628 -6.176 1.00 92.69 173 SER A C 1
ATOM 1385 O O . SER A 1 173 ? -24.962 -5.457 -6.604 1.00 92.69 173 SER A O 1
ATOM 1387 N N . ASP A 1 174 ? -27.134 -4.875 -6.566 1.00 94.12 174 ASP A N 1
ATOM 1388 C CA . ASP A 1 174 ? -27.027 -3.831 -7.587 1.00 94.12 174 ASP A CA 1
ATOM 1389 C C . ASP A 1 174 ? -26.087 -2.707 -7.152 1.00 94.12 174 ASP A C 1
ATOM 1391 O O . ASP A 1 174 ? -25.287 -2.220 -7.951 1.00 94.12 174 ASP A O 1
ATOM 1395 N N . PHE A 1 175 ? -26.128 -2.324 -5.873 1.00 94.38 175 PHE A N 1
ATOM 1396 C CA . PHE A 1 175 ? -25.210 -1.337 -5.318 1.00 94.38 175 PHE A CA 1
ATOM 1397 C C . PHE A 1 175 ? -23.755 -1.799 -5.422 1.00 94.38 175 PHE A C 1
ATOM 1399 O O . PHE A 1 175 ? -22.897 -1.025 -5.853 1.00 94.38 175 PHE A O 1
ATOM 1406 N N . LEU A 1 176 ? -23.475 -3.052 -5.053 1.00 91.62 176 LEU A N 1
ATOM 1407 C CA . LEU A 1 176 ? -22.140 -3.633 -5.154 1.00 91.62 176 LEU A CA 1
ATOM 1408 C C . LEU A 1 176 ? -21.678 -3.702 -6.614 1.00 91.62 176 LEU A C 1
ATOM 1410 O O . LEU A 1 176 ? -20.578 -3.252 -6.927 1.00 91.62 176 LEU A O 1
ATOM 1414 N N . HIS A 1 177 ? -22.548 -4.164 -7.514 1.00 89.88 177 HIS A N 1
ATOM 1415 C CA . HIS A 1 177 ? -22.276 -4.213 -8.947 1.00 89.88 177 HIS A CA 1
ATOM 1416 C C . HIS A 1 177 ? -21.912 -2.830 -9.506 1.00 89.88 177 HIS A C 1
ATOM 1418 O O . HIS A 1 177 ? -20.898 -2.685 -10.186 1.00 89.88 177 HIS A O 1
ATOM 1424 N N . THR A 1 178 ? -22.681 -1.785 -9.183 1.00 92.69 178 THR A N 1
ATOM 1425 C CA . THR A 1 178 ? -22.361 -0.411 -9.602 1.00 92.69 178 THR A CA 1
ATOM 1426 C C . THR A 1 178 ? -21.049 0.077 -9.001 1.00 92.69 178 THR A C 1
ATOM 1428 O O . THR A 1 178 ? -20.284 0.780 -9.664 1.00 92.69 178 THR A O 1
ATOM 1431 N N . ARG A 1 179 ? -20.753 -0.278 -7.746 1.00 90.88 179 ARG A N 1
ATOM 1432 C CA . ARG A 1 179 ? -19.497 0.121 -7.108 1.00 90.88 179 ARG A CA 1
ATOM 1433 C C . ARG A 1 179 ? -18.283 -0.477 -7.809 1.00 90.88 179 ARG A C 1
ATOM 1435 O O . ARG A 1 179 ? -17.332 0.260 -8.048 1.00 90.88 179 ARG A O 1
ATOM 1442 N N . THR A 1 180 ? -18.344 -1.747 -8.179 1.00 85.62 180 THR A N 1
ATOM 1443 C CA . THR A 1 180 ? -17.243 -2.438 -8.857 1.00 85.62 180 THR A CA 1
ATOM 1444 C C . THR A 1 180 ? -17.142 -2.056 -10.335 1.00 85.62 180 THR A C 1
ATOM 1446 O O . THR A 1 180 ? -16.057 -1.773 -10.822 1.00 85.62 180 THR A O 1
ATOM 1449 N N . ASN A 1 181 ? -18.260 -1.978 -11.061 1.00 87.38 181 ASN A N 1
ATOM 1450 C CA . ASN A 1 181 ? -18.212 -1.845 -12.524 1.00 87.38 181 ASN A CA 1
ATOM 1451 C C . ASN A 1 181 ? -18.286 -0.406 -13.032 1.00 87.38 181 ASN A C 1
ATOM 1453 O O . ASN A 1 181 ? -17.858 -0.139 -14.150 1.00 87.38 181 ASN A O 1
ATOM 1457 N N . PHE A 1 182 ? -18.821 0.522 -12.236 1.00 91.06 182 PHE A N 1
ATOM 1458 C CA . PHE A 1 182 ? -18.921 1.931 -12.615 1.00 91.06 182 PHE A CA 1
ATOM 1459 C C . PHE A 1 182 ? -18.005 2.812 -11.768 1.00 91.06 182 PHE A C 1
ATOM 1461 O O . PHE A 1 182 ? -17.229 3.594 -12.302 1.00 91.06 182 PHE A O 1
ATOM 1468 N N . ILE A 1 183 ? -18.047 2.675 -10.441 1.00 90.31 183 ILE A N 1
ATOM 1469 C CA . ILE A 1 183 ? -17.331 3.592 -9.546 1.00 90.31 183 ILE A CA 1
ATOM 1470 C C . ILE A 1 183 ? -15.830 3.296 -9.482 1.00 90.31 183 ILE A C 1
ATOM 1472 O O . ILE A 1 183 ? -15.026 4.216 -9.618 1.00 90.31 183 ILE A O 1
ATOM 1476 N N . GLU A 1 184 ? -15.433 2.044 -9.291 1.00 85.25 184 GLU A N 1
ATOM 1477 C CA . GLU A 1 184 ? -14.023 1.670 -9.166 1.00 85.25 184 GLU A CA 1
ATOM 1478 C C . GLU A 1 184 ? -13.165 2.100 -10.374 1.00 85.25 184 GLU A C 1
ATOM 1480 O O . GLU A 1 184 ? -12.120 2.709 -10.136 1.00 85.25 184 GLU A O 1
ATOM 1485 N N . PRO A 1 185 ? -13.599 1.951 -11.645 1.00 84.12 185 PRO A N 1
ATOM 1486 C CA . PRO A 1 185 ? -12.866 2.497 -12.790 1.00 84.12 185 PRO A CA 1
ATOM 1487 C C . PRO A 1 185 ? -12.637 4.014 -12.716 1.00 84.12 185 PRO A C 1
ATOM 1489 O O . PRO A 1 185 ? -11.554 4.493 -13.048 1.00 84.12 185 PRO A O 1
ATOM 1492 N N . ILE A 1 186 ? -13.622 4.779 -12.234 1.00 88.44 186 ILE A N 1
ATOM 1493 C CA . ILE A 1 186 ? -13.528 6.243 -12.092 1.00 88.44 186 ILE A CA 1
ATOM 1494 C C . ILE A 1 186 ? -12.509 6.609 -11.014 1.00 88.44 186 ILE A C 1
ATOM 1496 O O . ILE A 1 186 ? -11.640 7.454 -11.232 1.00 88.44 186 ILE A O 1
ATOM 1500 N N . PHE A 1 187 ? -12.600 5.971 -9.845 1.00 86.44 187 PHE A N 1
ATOM 1501 C CA . PHE A 1 187 ? -11.658 6.217 -8.752 1.00 86.44 187 PHE A CA 1
ATOM 1502 C C . PHE A 1 187 ? -10.258 5.719 -9.087 1.00 86.44 187 PHE A C 1
ATOM 1504 O O . PHE A 1 187 ? -9.292 6.352 -8.675 1.00 86.44 187 PHE A O 1
ATOM 1511 N N . SER A 1 188 ? -10.138 4.659 -9.885 1.00 78.88 188 SER A N 1
ATOM 1512 C CA . SER A 1 188 ? -8.867 4.232 -10.453 1.00 78.88 188 SER A CA 1
ATOM 1513 C C . SER A 1 188 ? -8.269 5.357 -11.300 1.00 78.88 188 SER A C 1
ATOM 1515 O O . SER A 1 188 ? -7.160 5.785 -11.004 1.00 78.88 188 SER A O 1
ATOM 1517 N N . GLN A 1 189 ? -8.995 5.939 -12.263 1.00 79.38 189 GLN A N 1
ATOM 1518 C CA . GLN A 1 189 ? -8.477 7.089 -13.031 1.00 79.38 189 GLN A CA 1
ATOM 1519 C C . GLN A 1 189 ? -8.043 8.253 -12.125 1.00 79.38 189 GLN A C 1
ATOM 1521 O O . GLN A 1 189 ? -6.986 8.840 -12.337 1.00 79.38 189 GLN A O 1
ATOM 1526 N N . MET A 1 190 ? -8.826 8.548 -11.086 1.00 84.06 190 MET A N 1
ATOM 1527 C CA . MET A 1 190 ? -8.546 9.633 -10.143 1.00 84.06 190 MET A CA 1
ATOM 1528 C C . MET A 1 190 ? -7.309 9.386 -9.276 1.00 84.06 190 MET A C 1
ATOM 1530 O O . MET A 1 190 ? -6.516 10.296 -9.087 1.00 84.06 190 MET A O 1
ATOM 1534 N N . VAL A 1 191 ? -7.141 8.192 -8.712 1.00 79.12 191 VAL A N 1
ATOM 1535 C CA . VAL A 1 191 ? -5.987 7.859 -7.854 1.00 79.12 191 VAL A CA 1
ATOM 1536 C C . VAL A 1 191 ? -4.689 7.821 -8.663 1.00 79.12 191 VAL A C 1
ATOM 1538 O O . VAL A 1 191 ? -3.624 8.150 -8.148 1.00 79.12 191 VAL A O 1
ATOM 1541 N N . HIS A 1 192 ? -4.785 7.456 -9.940 1.00 71.12 192 HIS A N 1
ATOM 1542 C CA . HIS A 1 192 ? -3.649 7.394 -10.852 1.00 71.12 192 HIS A CA 1
ATOM 1543 C C . HIS A 1 192 ? -3.255 8.743 -11.466 1.00 71.12 192 HIS A C 1
ATOM 1545 O O . HIS A 1 192 ? -2.212 8.819 -12.114 1.00 71.12 192 HIS A O 1
ATOM 1551 N N . ASP A 1 193 ? -4.063 9.790 -11.304 1.00 71.62 193 ASP A N 1
ATOM 1552 C CA . ASP A 1 193 ? -3.696 11.125 -11.759 1.00 71.62 193 ASP A CA 1
ATOM 1553 C C . ASP A 1 193 ? -2.724 11.764 -10.747 1.00 71.62 193 ASP A C 1
ATOM 1555 O O . ASP A 1 193 ? -3.106 11.994 -9.595 1.00 71.62 193 ASP A O 1
ATOM 1559 N N . PRO A 1 194 ? -1.470 12.077 -11.130 1.00 66.88 194 PRO A N 1
ATOM 1560 C CA . PRO A 1 194 ? -0.501 12.683 -10.219 1.00 66.88 194 PRO A CA 1
ATOM 1561 C C . PRO A 1 194 ? -0.983 14.025 -9.652 1.00 66.88 194 PRO A C 1
ATOM 1563 O O . PRO A 1 194 ? -0.654 14.347 -8.509 1.00 66.88 194 PRO A O 1
ATOM 1566 N N . GLU A 1 195 ? -1.813 14.763 -10.394 1.00 75.06 195 GLU A N 1
ATOM 1567 C CA . GLU A 1 195 ? -2.387 16.044 -9.967 1.00 75.06 195 GLU A CA 1
ATOM 1568 C C . GLU A 1 195 ? -3.603 15.868 -9.045 1.00 75.06 195 GLU A C 1
ATOM 1570 O O . GLU A 1 195 ? -4.025 16.813 -8.377 1.00 75.06 195 GLU A O 1
ATOM 1575 N N . SER A 1 196 ? -4.176 14.663 -8.975 1.00 82.69 196 SER A N 1
ATOM 1576 C CA . SER A 1 196 ? -5.298 14.376 -8.089 1.00 82.69 196 SER A CA 1
ATOM 1577 C C . SER A 1 196 ? -4.899 14.538 -6.634 1.00 82.69 196 SER A C 1
ATOM 1579 O O . SER A 1 196 ? -3.856 14.066 -6.178 1.00 82.69 196 SER A O 1
ATOM 1581 N N . ASN A 1 197 ? -5.777 15.159 -5.861 1.00 85.62 197 ASN A N 1
ATOM 1582 C CA . ASN A 1 197 ? -5.593 15.300 -4.426 1.00 85.62 197 ASN A CA 1
ATOM 1583 C C . ASN A 1 197 ? -5.797 13.979 -3.664 1.00 85.62 197 ASN A C 1
ATOM 1585 O O . ASN A 1 197 ? -5.413 13.862 -2.505 1.00 85.62 197 ASN A O 1
ATOM 1589 N N . ARG A 1 198 ? -6.383 12.968 -4.303 1.00 86.00 198 ARG A N 1
ATOM 1590 C CA . ARG A 1 198 ? -6.658 11.669 -3.700 1.00 86.00 198 ARG A CA 1
ATOM 1591 C C . ARG A 1 198 ? -5.529 10.689 -3.997 1.00 86.00 198 ARG A C 1
ATOM 1593 O O . ARG A 1 198 ? -5.206 10.463 -5.158 1.00 86.00 198 ARG A O 1
ATOM 1600 N N . SER A 1 199 ? -4.984 10.062 -2.958 1.00 78.88 199 SER A N 1
ATOM 1601 C CA . SER A 1 199 ? -3.962 9.015 -3.087 1.00 78.88 199 SER A CA 1
ATOM 1602 C C . SER A 1 199 ? -4.535 7.603 -3.085 1.00 78.88 199 SER A C 1
ATOM 1604 O O . SER A 1 199 ? -3.829 6.679 -3.465 1.00 78.88 199 SER A O 1
ATOM 1606 N N . GLY A 1 200 ? -5.794 7.413 -2.678 1.00 82.62 200 GLY A N 1
ATOM 1607 C CA . GLY A 1 200 ? -6.412 6.090 -2.661 1.00 82.62 200 GLY A CA 1
ATOM 1608 C C . GLY A 1 200 ? -7.925 6.085 -2.491 1.00 82.62 200 GLY A C 1
ATOM 1609 O O . GLY A 1 200 ? -8.549 7.084 -2.114 1.00 82.62 200 GLY A O 1
ATOM 1610 N N . TRP A 1 201 ? -8.519 4.925 -2.761 1.00 88.12 201 TRP A N 1
ATOM 1611 C CA . TRP A 1 201 ? -9.921 4.648 -2.477 1.00 88.12 201 TRP A CA 1
ATOM 1612 C C . TRP A 1 201 ? -10.163 3.150 -2.291 1.00 88.12 201 TRP A C 1
ATOM 1614 O O . TRP A 1 201 ? -9.621 2.346 -3.047 1.00 88.12 201 TRP A O 1
ATOM 1624 N N . PHE A 1 202 ? -11.011 2.776 -1.331 1.00 87.50 202 PHE A N 1
ATOM 1625 C CA . PHE A 1 202 ? -11.567 1.423 -1.277 1.00 87.50 202 PHE A CA 1
ATOM 1626 C C . PHE A 1 202 ? -12.964 1.365 -0.669 1.00 87.50 202 PHE A C 1
ATOM 1628 O O . PHE A 1 202 ? -13.399 2.277 0.040 1.00 87.50 202 PHE A O 1
ATOM 1635 N N . LEU A 1 203 ? -13.651 0.261 -0.957 1.00 91.44 203 LEU A N 1
ATOM 1636 C CA . LEU A 1 203 ? -14.948 -0.116 -0.408 1.00 91.44 203 LEU A CA 1
ATOM 1637 C C . LEU A 1 203 ? -14.770 -1.309 0.536 1.00 91.44 203 LEU A C 1
ATOM 1639 O O . LEU A 1 203 ? -14.061 -2.253 0.195 1.00 91.44 203 LEU A O 1
ATOM 1643 N N . SER A 1 204 ? -15.483 -1.307 1.658 1.00 93.06 204 SER A N 1
ATOM 1644 C CA . SER A 1 204 ? -15.650 -2.476 2.523 1.00 93.06 204 SER A CA 1
ATOM 1645 C C . SER A 1 204 ? -17.125 -2.732 2.804 1.00 93.06 204 SER A C 1
ATOM 1647 O O . SER A 1 204 ? -17.913 -1.795 2.956 1.00 93.06 204 SER A O 1
ATOM 1649 N N . ALA A 1 205 ? -17.489 -4.005 2.886 1.00 94.06 205 ALA A N 1
ATOM 1650 C CA . ALA A 1 205 ? -18.795 -4.461 3.333 1.00 94.06 205 ALA A CA 1
ATOM 1651 C C . ALA A 1 205 ? -18.778 -4.694 4.847 1.00 94.06 205 ALA A C 1
ATOM 1653 O O . ALA A 1 205 ? -17.796 -5.206 5.387 1.00 94.06 205 ALA A O 1
ATOM 1654 N N . PHE A 1 206 ? -19.863 -4.332 5.521 1.00 94.69 206 PHE A N 1
ATOM 1655 C CA . PHE A 1 206 ? -20.097 -4.702 6.912 1.00 94.69 206 PHE A CA 1
ATOM 1656 C C . PHE A 1 206 ? -20.316 -6.217 7.029 1.00 94.69 206 PHE A C 1
ATOM 1658 O O . PHE A 1 206 ? -20.984 -6.808 6.178 1.00 94.69 206 PHE A O 1
ATOM 1665 N N . VAL A 1 207 ? -19.754 -6.835 8.070 1.00 94.62 207 VAL A N 1
ATOM 1666 C CA . VAL A 1 207 ? -19.922 -8.265 8.367 1.00 94.62 207 VAL A CA 1
ATOM 1667 C C . VAL A 1 207 ? -20.727 -8.434 9.649 1.00 94.62 207 VAL A C 1
ATOM 1669 O O . VAL A 1 207 ? -21.813 -9.005 9.607 1.00 94.62 207 VAL A O 1
ATOM 1672 N N . GLU A 1 208 ? -20.218 -7.924 10.769 1.00 93.94 208 GLU A N 1
ATOM 1673 C CA . GLU A 1 208 ? -20.861 -8.031 12.082 1.00 93.94 208 GLU A CA 1
ATOM 1674 C C . GLU A 1 208 ? -20.386 -6.925 13.033 1.00 93.94 208 GLU A C 1
ATOM 1676 O O . GLU A 1 208 ? -19.400 -6.243 12.758 1.00 93.94 208 GLU A O 1
ATOM 1681 N N . SER A 1 209 ? -21.110 -6.733 14.136 1.00 92.38 209 SER A N 1
ATOM 1682 C CA . SER A 1 209 ? -20.770 -5.813 15.223 1.00 92.38 209 SER A CA 1
ATOM 1683 C C . SER A 1 209 ? -21.149 -6.447 16.558 1.00 92.38 209 SER A C 1
ATOM 1685 O O . SER A 1 209 ? -22.037 -7.300 16.603 1.00 92.38 209 SER A O 1
ATOM 1687 N N . ASP A 1 210 ? -20.499 -6.008 17.631 1.00 88.44 210 ASP A N 1
ATOM 1688 C CA . ASP A 1 210 ? -20.902 -6.296 19.012 1.00 88.44 210 ASP A CA 1
ATOM 1689 C C . ASP A 1 210 ? -22.170 -5.532 19.445 1.00 88.44 210 ASP A C 1
ATOM 1691 O O . ASP A 1 210 ? -22.763 -5.837 20.479 1.00 88.44 210 ASP A O 1
ATOM 1695 N N . THR A 1 211 ? -22.618 -4.566 18.640 1.00 83.31 211 THR A N 1
ATOM 1696 C CA . THR A 1 211 ? -23.870 -3.826 18.834 1.00 83.31 211 THR A CA 1
ATOM 1697 C C . THR A 1 211 ? -25.018 -4.414 18.008 1.00 83.31 211 THR A C 1
ATOM 1699 O O . THR A 1 211 ? -24.814 -4.913 16.902 1.00 83.31 211 THR A O 1
ATOM 1702 N N . GLU A 1 212 ? -26.260 -4.292 18.498 1.00 75.31 212 GLU A N 1
ATOM 1703 C CA . GLU A 1 212 ? -27.457 -4.821 17.814 1.00 75.31 212 GLU A CA 1
ATOM 1704 C C . GLU A 1 212 ? -27.664 -4.251 16.397 1.00 75.31 212 GLU A C 1
ATOM 1706 O O . GLU A 1 212 ? -28.258 -4.907 15.540 1.00 75.31 212 GLU A O 1
ATOM 1711 N N . ASN A 1 213 ? -27.179 -3.033 16.119 1.00 77.75 213 ASN A N 1
ATOM 1712 C CA . ASN A 1 213 ? -27.237 -2.439 14.786 1.00 77.75 213 ASN A CA 1
ATOM 1713 C C . ASN A 1 213 ? -26.135 -1.394 14.567 1.00 77.75 213 ASN A C 1
ATOM 1715 O O . ASN A 1 213 ? -26.194 -0.272 15.069 1.00 77.75 213 ASN A O 1
ATOM 1719 N N . ALA A 1 214 ? -25.180 -1.722 13.698 1.00 83.31 214 ALA A N 1
ATOM 1720 C CA . ALA A 1 214 ? -24.090 -0.833 13.312 1.00 83.31 214 ALA A CA 1
ATOM 1721 C C . ALA A 1 214 ? -24.532 0.430 12.535 1.00 83.31 214 ALA A C 1
ATOM 1723 O O . ALA A 1 214 ? -23.770 1.409 12.472 1.00 83.31 214 ALA A O 1
ATOM 1724 N N . GLY A 1 215 ? -25.730 0.406 11.933 1.00 91.12 215 GLY A N 1
ATOM 1725 C CA . GLY A 1 215 ? -26.339 1.520 11.201 1.00 91.12 215 GLY A CA 1
ATOM 1726 C C . GLY A 1 215 ? -25.837 1.723 9.765 1.00 91.12 215 GLY A C 1
ATOM 1727 O O . GLY A 1 215 ? -26.106 2.763 9.165 1.00 91.12 215 GLY A O 1
ATOM 1728 N N . TYR A 1 216 ? -25.095 0.774 9.191 1.00 95.50 216 TYR A N 1
ATOM 1729 C CA . TYR A 1 216 ? -24.596 0.833 7.811 1.00 95.50 216 TYR A CA 1
ATOM 1730 C C . TYR A 1 216 ? -24.420 -0.576 7.228 1.00 95.50 216 TYR A C 1
ATOM 1732 O O . TYR A 1 216 ? -24.386 -1.554 7.963 1.00 95.50 216 TYR A O 1
ATOM 1740 N N . ASP A 1 217 ? -24.331 -0.676 5.902 1.00 95.56 217 ASP A N 1
ATOM 1741 C CA . ASP A 1 217 ? -24.049 -1.927 5.181 1.00 95.56 217 ASP A CA 1
ATOM 1742 C C . ASP A 1 217 ? -22.674 -1.899 4.499 1.00 95.56 217 ASP A C 1
ATOM 1744 O O . ASP A 1 217 ? -22.050 -2.938 4.300 1.00 95.56 217 ASP A O 1
ATOM 1748 N N . PHE A 1 218 ? -22.194 -0.708 4.135 1.00 95.81 218 PHE A N 1
ATOM 1749 C CA . PHE A 1 218 ? -20.900 -0.514 3.491 1.00 95.81 218 PHE A CA 1
ATOM 1750 C C . PHE A 1 218 ? -20.190 0.719 4.036 1.00 95.81 218 PHE A C 1
ATOM 1752 O O . PHE A 1 218 ? -20.816 1.656 4.533 1.00 95.81 218 PHE A O 1
ATOM 1759 N N . MET A 1 219 ? -18.877 0.751 3.858 1.00 95.12 219 MET A N 1
ATOM 1760 C CA . MET A 1 219 ? -18.053 1.925 4.102 1.00 95.12 219 MET A CA 1
ATOM 1761 C C . MET A 1 219 ? -17.087 2.145 2.944 1.00 95.12 219 MET A C 1
ATOM 1763 O O . MET A 1 219 ? -16.550 1.198 2.377 1.00 95.12 219 MET A O 1
ATOM 1767 N N . THR A 1 220 ? -16.871 3.403 2.577 1.00 93.69 220 THR A N 1
ATOM 1768 C CA . THR A 1 220 ? -15.822 3.773 1.620 1.00 93.69 220 THR A CA 1
ATOM 1769 C C . THR A 1 220 ? -14.785 4.636 2.300 1.00 93.69 220 THR A C 1
ATOM 1771 O O . THR A 1 220 ? -15.154 5.587 2.994 1.00 93.69 220 THR A O 1
ATOM 1774 N N . HIS A 1 221 ? -13.518 4.368 2.027 1.00 92.69 221 HIS A N 1
ATOM 1775 C CA . HIS A 1 221 ? -12.403 5.174 2.495 1.00 92.69 221 HIS A CA 1
ATOM 1776 C C . HIS A 1 221 ? -11.845 5.967 1.324 1.00 92.69 221 HIS A C 1
ATOM 1778 O O . HIS A 1 221 ? -11.323 5.397 0.372 1.00 92.69 221 HIS A O 1
ATOM 1784 N N . ASP A 1 222 ? -11.953 7.285 1.407 1.00 91.81 222 ASP A N 1
ATOM 1785 C CA . ASP A 1 222 ? -11.254 8.214 0.530 1.00 91.81 222 ASP A CA 1
ATOM 1786 C C . ASP A 1 222 ? -9.906 8.544 1.180 1.00 91.81 222 ASP A C 1
ATOM 1788 O O . ASP A 1 222 ? -9.900 9.046 2.303 1.00 91.81 222 ASP A O 1
ATOM 1792 N N . ILE A 1 223 ? -8.784 8.260 0.522 1.00 89.94 223 ILE A N 1
ATOM 1793 C CA . ILE A 1 223 ? -7.447 8.377 1.121 1.00 89.94 223 ILE A CA 1
ATOM 1794 C C . ILE A 1 223 ? -6.699 9.557 0.497 1.00 89.94 223 ILE A C 1
ATOM 1796 O O . ILE A 1 223 ? -6.714 9.740 -0.722 1.00 89.94 223 ILE A O 1
ATOM 1800 N N . PHE A 1 224 ? -6.047 10.341 1.349 1.00 88.19 224 PHE A N 1
ATOM 1801 C CA . PHE A 1 224 ? -5.284 11.534 0.998 1.00 88.19 224 PHE A CA 1
ATOM 1802 C C . PHE A 1 224 ? -3.910 11.468 1.666 1.00 88.19 224 PHE A C 1
ATOM 1804 O O . PHE A 1 224 ? -3.768 10.909 2.761 1.00 88.19 224 PHE A O 1
ATOM 1811 N N . THR A 1 225 ? -2.890 12.041 1.024 1.00 82.31 225 THR A N 1
ATOM 1812 C CA . THR A 1 225 ? -1.514 12.009 1.544 1.00 82.31 225 THR A CA 1
ATOM 1813 C C . THR A 1 225 ? -1.413 12.701 2.896 1.00 82.31 225 THR A C 1
ATOM 1815 O O . THR A 1 225 ? -0.742 12.201 3.796 1.00 82.31 225 THR A O 1
ATOM 1818 N N . ASP A 1 226 ? -2.140 13.801 3.057 1.00 83.62 226 ASP A N 1
ATOM 1819 C CA . ASP A 1 226 ? -2.078 14.723 4.185 1.00 83.62 226 ASP A CA 1
ATOM 1820 C C . ASP A 1 226 ? -3.371 15.559 4.269 1.00 83.62 226 ASP A C 1
ATOM 1822 O O . ASP A 1 226 ? -4.373 15.293 3.601 1.00 83.62 226 ASP A O 1
ATOM 1826 N N . ARG A 1 227 ? -3.371 16.572 5.137 1.00 88.56 227 ARG A N 1
ATOM 1827 C CA . ARG A 1 227 ? -4.524 17.453 5.325 1.00 88.56 227 ARG A CA 1
ATOM 1828 C C . ARG A 1 227 ? -4.705 18.469 4.194 1.00 88.56 227 ARG A C 1
ATOM 1830 O O . ARG A 1 227 ? -5.842 18.750 3.832 1.00 88.56 227 ARG A O 1
ATOM 1837 N N . ALA A 1 228 ? -3.618 18.971 3.610 1.00 88.56 228 ALA A N 1
ATOM 1838 C CA . ALA A 1 228 ? -3.684 19.939 2.516 1.00 88.56 228 ALA A CA 1
ATOM 1839 C C . ALA A 1 228 ? -4.327 19.321 1.263 1.00 88.56 228 ALA A C 1
ATOM 1841 O O . ALA A 1 228 ? -5.178 19.928 0.619 1.00 88.56 228 ALA A O 1
ATOM 1842 N N . SER A 1 229 ? -3.981 18.073 0.955 1.00 87.00 229 SER A N 1
ATOM 1843 C CA . SER A 1 229 ? -4.599 17.289 -0.116 1.00 87.00 229 SER A CA 1
ATOM 1844 C C . SER A 1 229 ? -6.078 16.984 0.159 1.00 87.00 229 SER A C 1
ATOM 1846 O O . SER A 1 229 ? -6.904 17.140 -0.739 1.00 87.00 229 SER A O 1
ATOM 1848 N N . LEU A 1 230 ? -6.457 16.640 1.395 1.00 90.12 230 LEU A N 1
ATOM 1849 C CA . LEU A 1 230 ? -7.870 16.485 1.781 1.00 90.12 230 LEU A CA 1
ATOM 1850 C C . LEU A 1 230 ? -8.694 17.765 1.544 1.00 90.12 230 LEU A C 1
ATOM 1852 O O . LEU A 1 230 ? -9.846 17.675 1.118 1.00 90.12 230 LEU A O 1
ATOM 1856 N N . GLU A 1 231 ? -8.119 18.929 1.845 1.00 90.44 231 GLU A N 1
ATOM 1857 C CA . GLU A 1 231 ? -8.780 20.240 1.758 1.00 90.44 231 GLU A CA 1
ATOM 1858 C C . GLU A 1 231 ? -8.706 20.862 0.347 1.00 90.44 231 GLU A C 1
ATOM 1860 O O . GLU A 1 231 ? -9.449 21.792 0.038 1.00 90.44 231 GLU A O 1
ATOM 1865 N N . SER A 1 232 ? -7.862 20.321 -0.538 1.00 88.56 232 SER A N 1
ATOM 1866 C CA . SER A 1 232 ? -7.729 20.776 -1.924 1.00 88.56 232 SER A CA 1
ATOM 1867 C C . SER A 1 232 ? -9.014 20.541 -2.740 1.00 88.56 232 SER A C 1
ATOM 1869 O O . SER A 1 232 ? -9.625 19.473 -2.629 1.00 88.56 232 SER A O 1
ATOM 1871 N N . PRO A 1 233 ? -9.409 21.480 -3.628 1.00 82.62 233 PRO A N 1
ATOM 1872 C CA . PRO A 1 233 ? -10.592 21.337 -4.482 1.00 82.62 233 PRO A CA 1
ATOM 1873 C C . PRO A 1 233 ? -10.456 20.251 -5.570 1.00 82.62 233 PRO A C 1
ATOM 1875 O O . PRO A 1 233 ? -11.438 19.933 -6.243 1.00 82.62 233 PRO A O 1
ATOM 1878 N N . GLY A 1 234 ? -9.274 19.644 -5.732 1.00 82.38 234 GLY A N 1
ATOM 1879 C CA . GLY A 1 234 ? -8.992 18.656 -6.776 1.00 82.38 234 GLY A CA 1
ATOM 1880 C C . GLY A 1 234 ? -8.748 19.289 -8.152 1.00 82.38 234 GLY A C 1
ATOM 1881 O O . GLY A 1 234 ? -8.673 20.505 -8.292 1.00 82.38 234 GLY A O 1
ATOM 1882 N N . THR A 1 235 ? -8.599 18.453 -9.184 1.00 84.50 235 THR A N 1
ATOM 1883 C CA . THR A 1 235 ? -8.168 18.884 -10.533 1.00 84.50 235 THR A CA 1
ATOM 1884 C C . THR A 1 235 ? -9.300 19.388 -11.430 1.00 84.50 235 THR A C 1
ATOM 1886 O O . THR A 1 235 ? -9.041 19.958 -12.484 1.00 84.50 235 THR A O 1
ATOM 1889 N N . GLY A 1 236 ? -10.561 19.125 -11.072 1.00 85.12 236 GLY A N 1
ATOM 1890 C CA . GLY A 1 236 ? -11.722 19.428 -11.918 1.00 85.12 236 GLY A CA 1
ATOM 1891 C C . GLY A 1 236 ? -11.862 18.557 -13.178 1.00 85.12 236 GLY A C 1
ATOM 1892 O O . GLY A 1 236 ? -12.774 18.789 -13.970 1.00 85.12 236 GLY A O 1
ATOM 1893 N N . LYS A 1 237 ? -11.000 17.548 -13.381 1.00 89.81 237 LYS A N 1
ATOM 1894 C CA . LYS A 1 237 ? -11.077 16.631 -14.532 1.00 89.81 237 LYS A CA 1
ATOM 1895 C C . LYS A 1 237 ? -12.326 15.744 -14.466 1.00 89.81 237 LYS A C 1
ATOM 1897 O O . LYS A 1 237 ? -12.717 15.270 -13.398 1.00 89.81 237 LYS A O 1
ATOM 1902 N N . ASP A 1 238 ? -12.921 15.454 -15.625 1.00 91.12 238 ASP A N 1
ATOM 1903 C CA . ASP A 1 238 ? -14.034 14.500 -15.737 1.00 91.12 238 ASP A CA 1
ATOM 1904 C C . ASP A 1 238 ? -13.507 13.058 -15.785 1.00 91.12 238 ASP A C 1
ATOM 1906 O O . ASP A 1 238 ? -13.433 12.419 -16.838 1.00 91.12 238 ASP A O 1
ATOM 1910 N N . TYR A 1 239 ? -13.157 12.524 -14.613 1.00 90.12 239 TYR A N 1
ATOM 1911 C CA . TYR A 1 239 ? -12.711 11.135 -14.481 1.00 90.12 239 TYR A CA 1
ATOM 1912 C C . TYR A 1 239 ? -13.768 10.116 -14.933 1.00 90.12 239 TYR A C 1
ATOM 1914 O O . TYR A 1 239 ? -13.416 8.995 -15.299 1.00 90.12 239 TYR A O 1
ATOM 1922 N N . THR A 1 240 ? -15.053 10.491 -14.957 1.00 93.00 240 THR A N 1
ATOM 1923 C CA . THR A 1 240 ? -16.122 9.614 -15.454 1.00 93.00 240 THR A CA 1
ATOM 1924 C C . THR A 1 240 ? -16.017 9.450 -16.966 1.00 93.00 240 THR A C 1
ATOM 1926 O O . THR A 1 240 ? -16.092 8.333 -17.470 1.00 93.00 2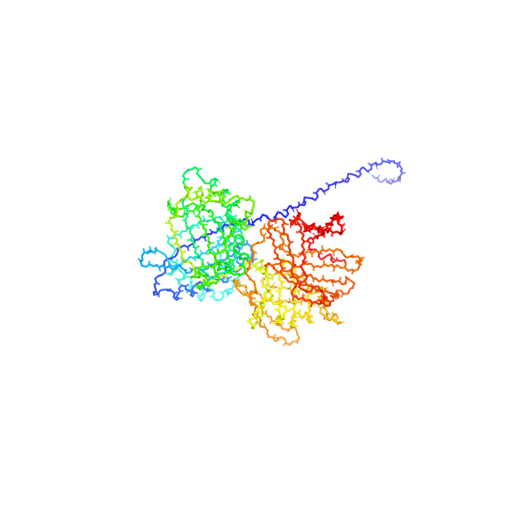40 THR A O 1
ATOM 1929 N N . ALA A 1 241 ? -15.797 10.546 -17.699 1.00 92.38 241 ALA A N 1
ATOM 1930 C CA . ALA A 1 241 ? -15.532 10.494 -19.135 1.00 92.38 241 ALA A CA 1
ATOM 1931 C C . ALA A 1 241 ? -14.210 9.782 -19.455 1.00 92.38 241 ALA A C 1
ATOM 1933 O O . ALA A 1 241 ? -14.137 9.057 -20.442 1.00 92.38 241 ALA A O 1
ATOM 1934 N N . MET A 1 242 ? -13.181 9.950 -18.618 1.00 86.94 242 MET A N 1
ATOM 1935 C CA . MET A 1 242 ? -11.898 9.259 -18.800 1.00 86.94 242 MET A CA 1
ATOM 1936 C C . MET A 1 242 ? -12.027 7.741 -18.635 1.00 86.94 242 MET A C 1
ATOM 1938 O O . MET A 1 242 ? -11.439 7.001 -19.422 1.00 86.94 242 MET A O 1
ATOM 1942 N N . ALA A 1 243 ? -12.796 7.286 -17.640 1.00 85.62 243 ALA A N 1
ATOM 1943 C CA . ALA A 1 243 ? -13.055 5.867 -17.404 1.00 85.62 243 ALA A CA 1
ATOM 1944 C C . ALA A 1 243 ? -14.005 5.257 -18.449 1.00 85.62 243 ALA A C 1
ATOM 1946 O O . ALA A 1 243 ? -13.850 4.095 -18.816 1.00 85.62 243 ALA A O 1
ATOM 1947 N N . PHE A 1 244 ? -14.960 6.046 -18.956 1.00 89.50 244 PHE A N 1
ATOM 1948 C CA . PHE A 1 244 ? -15.979 5.601 -19.909 1.00 89.50 244 PHE A CA 1
ATOM 1949 C C . PHE A 1 244 ? -16.081 6.537 -21.125 1.00 89.50 244 PHE A C 1
ATOM 1951 O O . PHE A 1 244 ? -17.084 7.244 -21.287 1.00 89.50 244 PHE A O 1
ATOM 1958 N N . PRO A 1 245 ? -15.066 6.540 -22.011 1.00 87.88 245 PRO A N 1
ATOM 1959 C CA . PRO A 1 245 ? -14.991 7.477 -23.134 1.00 87.88 245 PRO A CA 1
ATOM 1960 C C . PRO A 1 245 ? -16.053 7.226 -24.212 1.00 87.88 245 PRO A C 1
ATOM 1962 O O . PRO A 1 245 ? -16.364 8.128 -24.984 1.00 87.88 245 PRO A O 1
ATOM 1965 N N . THR A 1 246 ? -16.611 6.015 -24.270 1.00 91.56 246 THR A N 1
ATOM 1966 C CA . THR A 1 246 ? -17.651 5.621 -25.232 1.00 91.56 246 THR A CA 1
ATOM 1967 C C . THR A 1 246 ? -19.072 5.814 -24.707 1.00 91.56 246 THR A C 1
ATOM 1969 O O . THR A 1 246 ? -20.008 5.825 -25.502 1.00 91.56 246 THR A O 1
ATOM 1972 N N . MET A 1 247 ? -19.260 5.970 -23.391 1.00 93.12 247 MET A N 1
ATOM 1973 C CA . MET A 1 247 ? -20.581 6.251 -22.824 1.00 93.12 247 MET A CA 1
ATOM 1974 C C . MET A 1 247 ? -20.976 7.694 -23.123 1.00 93.12 247 MET A C 1
ATOM 1976 O O . MET A 1 247 ? -20.136 8.594 -23.064 1.00 93.12 247 MET A O 1
ATOM 1980 N N . SER A 1 248 ? -22.257 7.949 -23.384 1.00 96.19 248 SER A N 1
ATOM 1981 C CA . SER A 1 248 ? -22.736 9.325 -23.511 1.00 96.19 248 SER A CA 1
ATOM 1982 C C . SER A 1 248 ? -22.711 10.037 -22.150 1.00 96.19 248 SER A C 1
ATOM 1984 O O . SER A 1 248 ? -22.739 9.412 -21.086 1.00 96.19 248 SER A O 1
ATOM 1986 N N . LYS A 1 249 ? -22.687 11.377 -22.156 1.00 95.19 249 LYS A N 1
ATOM 1987 C CA . LYS A 1 249 ? -22.793 12.168 -20.916 1.00 95.19 249 LYS A CA 1
ATOM 1988 C C . LYS A 1 249 ? -24.096 11.865 -20.160 1.00 95.19 249 LYS A C 1
ATOM 1990 O O . LYS A 1 249 ? -24.091 11.848 -18.932 1.00 95.19 249 LYS A O 1
ATOM 1995 N N . GLN A 1 250 ? -25.187 11.617 -20.888 1.00 96.50 250 GLN A N 1
ATOM 1996 C CA . GLN A 1 250 ? -26.495 11.312 -20.314 1.00 96.50 250 GLN A CA 1
ATOM 1997 C C . GLN A 1 250 ? -26.499 9.952 -19.610 1.00 96.50 250 GLN A C 1
ATOM 1999 O O . GLN A 1 250 ? -26.954 9.873 -18.471 1.00 96.50 250 GLN A O 1
ATOM 2004 N N . ASP A 1 251 ? -25.913 8.920 -20.220 1.00 96.00 251 ASP A N 1
ATOM 2005 C CA . ASP A 1 251 ? -25.838 7.581 -19.616 1.00 96.00 251 ASP A CA 1
ATOM 2006 C C . ASP A 1 251 ? -24.967 7.588 -18.359 1.00 96.00 251 ASP A C 1
ATOM 2008 O O . ASP A 1 251 ? -25.343 7.042 -17.322 1.00 96.00 251 ASP A O 1
ATOM 2012 N N . ARG A 1 252 ? -23.825 8.291 -18.407 1.00 95.06 252 ARG A N 1
ATOM 2013 C CA . ARG A 1 252 ? -22.971 8.488 -17.224 1.00 95.06 252 ARG A CA 1
ATOM 2014 C C . ARG A 1 252 ? -23.736 9.174 -16.091 1.00 95.06 252 ARG A C 1
ATOM 2016 O O . ARG A 1 252 ? -23.611 8.778 -14.934 1.00 95.06 252 ARG A O 1
ATOM 2023 N N . GLN A 1 253 ? -24.538 10.191 -16.408 1.00 95.31 253 GLN A N 1
ATOM 2024 C CA . GLN A 1 253 ? -25.364 10.880 -15.418 1.00 95.31 253 GLN A CA 1
ATOM 2025 C C . GLN A 1 253 ? -26.462 9.970 -14.849 1.00 95.31 253 GLN A C 1
ATOM 2027 O O . GLN A 1 253 ? -26.724 10.032 -13.645 1.00 95.31 253 GLN A O 1
ATOM 2032 N N . ALA A 1 254 ? -27.082 9.130 -15.680 1.00 96.06 254 ALA A N 1
ATOM 2033 C CA . ALA A 1 254 ? -28.102 8.175 -15.260 1.00 96.06 254 ALA A CA 1
ATOM 2034 C C . ALA A 1 254 ? -27.540 7.136 -14.274 1.00 96.06 254 ALA A C 1
ATOM 2036 O O . ALA A 1 254 ? -28.160 6.896 -13.239 1.00 96.06 254 ALA A O 1
ATOM 2037 N N . GLU A 1 255 ? -26.336 6.603 -14.514 1.00 95.31 255 GLU A N 1
ATOM 2038 C CA . GLU A 1 255 ? -25.679 5.673 -13.580 1.00 95.31 255 GLU A CA 1
ATOM 2039 C C . GLU A 1 255 ? -25.365 6.319 -12.222 1.00 95.31 255 GLU A C 1
ATOM 2041 O O . GLU A 1 255 ? -25.620 5.724 -11.170 1.00 95.31 255 GLU A O 1
ATOM 2046 N N . TRP A 1 256 ? -24.898 7.573 -12.209 1.00 94.88 256 TRP A N 1
ATOM 2047 C CA . TRP A 1 256 ? -24.712 8.324 -10.961 1.00 94.88 256 TRP A CA 1
ATOM 2048 C C . TRP A 1 256 ? -26.024 8.508 -10.186 1.00 94.88 256 TRP A C 1
ATOM 2050 O O . TRP A 1 256 ? -26.042 8.333 -8.964 1.00 94.88 256 TRP A O 1
ATOM 2060 N N . GLN A 1 257 ? -27.123 8.831 -10.879 1.00 95.19 257 GLN A N 1
ATOM 2061 C CA . GLN A 1 257 ? -28.444 8.988 -10.258 1.00 95.19 257 GLN A CA 1
ATOM 2062 C C . GLN A 1 257 ? -28.968 7.660 -9.711 1.00 95.19 257 GLN A C 1
ATOM 2064 O O . GLN A 1 257 ? -29.379 7.597 -8.551 1.00 95.19 257 GLN A O 1
ATOM 2069 N N . ARG A 1 258 ? -28.879 6.584 -10.500 1.00 94.38 258 ARG A N 1
ATOM 2070 C CA . ARG A 1 258 ? -29.262 5.231 -10.083 1.00 94.38 258 ARG A CA 1
ATOM 2071 C C . ARG A 1 258 ? -28.512 4.820 -8.818 1.00 94.38 258 ARG A C 1
ATOM 2073 O O . ARG A 1 258 ? -29.128 4.381 -7.852 1.00 94.38 258 ARG A O 1
ATOM 2080 N N . MET A 1 259 ? -27.198 5.050 -8.769 1.00 92.62 259 MET A N 1
ATOM 2081 C CA . MET A 1 259 ? -26.384 4.789 -7.578 1.00 92.62 259 MET A CA 1
ATOM 2082 C C . MET A 1 259 ? -26.829 5.609 -6.366 1.00 92.62 259 MET A C 1
ATOM 2084 O O . MET A 1 259 ? -26.965 5.063 -5.270 1.00 92.62 259 MET A O 1
ATOM 2088 N N . GLY A 1 260 ? -27.084 6.905 -6.559 1.00 93.12 260 GLY A N 1
ATOM 2089 C CA . GLY A 1 260 ? -27.586 7.788 -5.509 1.00 93.12 260 GLY A CA 1
ATOM 2090 C C . GLY A 1 260 ? -28.915 7.311 -4.921 1.00 93.12 260 GLY A C 1
ATOM 2091 O O . GLY A 1 260 ? -29.087 7.341 -3.706 1.00 93.12 260 GLY A O 1
ATOM 2092 N N . GLN A 1 261 ? -29.816 6.796 -5.759 1.00 95.25 261 GLN A N 1
ATOM 2093 C CA . GLN A 1 261 ? -31.129 6.304 -5.340 1.00 95.25 261 GLN A CA 1
ATOM 2094 C C . GLN A 1 261 ? -31.074 4.996 -4.544 1.00 95.25 261 GLN A C 1
ATOM 2096 O O . GLN A 1 261 ? -32.013 4.727 -3.797 1.00 95.25 261 GLN A O 1
ATOM 2101 N N . MET A 1 262 ? -30.007 4.200 -4.656 1.00 96.56 262 MET A N 1
ATOM 2102 C CA . MET A 1 262 ? -29.877 2.923 -3.941 1.00 96.56 262 MET A CA 1
ATOM 2103 C C . MET A 1 262 ? -29.445 3.074 -2.479 1.00 96.56 262 MET A C 1
ATOM 2105 O O . MET A 1 262 ? -29.563 2.119 -1.712 1.00 96.56 262 MET A O 1
ATOM 2109 N N . LYS A 1 263 ? -28.934 4.242 -2.068 1.00 95.31 263 LYS A N 1
ATOM 2110 C CA . LYS A 1 263 ? -28.276 4.392 -0.765 1.00 95.31 263 LYS A CA 1
ATOM 2111 C C . LYS A 1 263 ? -28.629 5.670 -0.014 1.00 95.31 263 LYS A C 1
ATOM 2113 O O . LYS A 1 263 ? -28.971 6.688 -0.606 1.00 95.31 263 LYS A O 1
ATOM 2118 N N . THR A 1 264 ? -28.359 5.641 1.283 1.00 94.75 264 THR A N 1
ATOM 2119 C CA . THR A 1 264 ? -28.268 6.812 2.155 1.00 94.75 264 THR A CA 1
ATOM 2120 C C . THR A 1 264 ? -26.870 6.859 2.765 1.00 94.75 264 THR A C 1
ATOM 2122 O O . THR A 1 264 ? -26.340 5.842 3.215 1.00 94.75 264 THR A O 1
ATOM 2125 N N . SER A 1 265 ? -26.242 8.035 2.763 1.00 92.00 265 SER A N 1
ATOM 2126 C CA . SER A 1 265 ? -25.013 8.253 3.534 1.00 92.00 265 SER A CA 1
ATOM 2127 C C . SER A 1 265 ? -25.411 8.486 4.991 1.00 92.00 265 SER A C 1
ATOM 2129 O O . SER A 1 265 ? -26.118 9.451 5.262 1.00 92.00 265 SER A O 1
ATOM 2131 N N . THR A 1 266 ? -25.009 7.606 5.905 1.00 90.50 266 THR A N 1
ATOM 2132 C CA . THR A 1 266 ? -25.478 7.651 7.302 1.00 90.50 266 THR A CA 1
ATOM 2133 C C . THR A 1 266 ? -24.571 8.462 8.205 1.00 90.50 266 THR A C 1
ATOM 2135 O O . THR A 1 266 ? -25.053 9.175 9.076 1.00 90.50 266 THR A O 1
ATOM 2138 N N . ARG A 1 267 ? -23.259 8.387 7.981 1.00 91.19 267 ARG A N 1
ATOM 2139 C CA . ARG A 1 267 ? -22.269 9.219 8.667 1.00 91.19 267 ARG A CA 1
ATOM 2140 C C . ARG A 1 267 ? -21.019 9.384 7.814 1.00 91.19 267 ARG A C 1
ATOM 2142 O O . ARG A 1 267 ? -20.749 8.584 6.910 1.00 91.19 267 ARG A O 1
ATOM 2149 N N . ARG A 1 268 ? -20.255 10.433 8.096 1.00 93.44 268 ARG A N 1
ATOM 2150 C CA . ARG A 1 268 ? -18.949 10.688 7.495 1.00 93.44 268 ARG A CA 1
ATOM 2151 C C . ARG A 1 268 ? -17.980 11.064 8.598 1.00 93.44 268 ARG A C 1
ATOM 2153 O O . ARG A 1 268 ? -18.265 11.957 9.378 1.00 93.44 268 ARG A O 1
ATOM 2160 N N . GLU A 1 269 ? -16.825 10.425 8.597 1.00 95.00 269 GLU A N 1
ATOM 2161 C CA . GLU A 1 269 ? -15.785 10.634 9.595 1.00 95.00 269 GLU A CA 1
ATOM 2162 C C . GLU A 1 269 ? -14.466 10.990 8.909 1.00 95.00 269 GLU A C 1
ATOM 2164 O O . GLU A 1 269 ? -14.232 10.638 7.746 1.00 95.00 269 GLU A O 1
ATOM 2169 N N . LEU A 1 270 ? -13.597 11.696 9.630 1.00 95.38 270 LEU A N 1
ATOM 2170 C CA . LEU A 1 270 ? -12.230 11.976 9.205 1.00 95.38 270 LEU A CA 1
ATOM 2171 C C . LEU A 1 270 ? -11.272 11.270 10.157 1.00 95.38 270 LEU A C 1
ATOM 2173 O O . LEU A 1 270 ? -11.274 11.544 11.354 1.00 95.38 270 LEU A O 1
ATOM 2177 N N . TRP A 1 271 ? -10.478 10.352 9.624 1.00 96.19 271 TRP A N 1
ATOM 2178 C CA . TRP A 1 271 ? -9.504 9.566 10.370 1.00 96.19 271 TRP A CA 1
ATOM 2179 C C . TRP A 1 271 ? -8.093 9.981 9.955 1.00 96.19 271 TRP A C 1
ATOM 2181 O O . TRP A 1 271 ? -7.796 10.083 8.765 1.00 96.19 271 TRP A O 1
ATOM 2191 N N . GLU A 1 272 ? -7.220 10.199 10.928 1.00 94.88 272 GLU A N 1
ATOM 2192 C CA . GLU A 1 272 ? -5.790 10.426 10.739 1.00 94.88 272 GLU A CA 1
A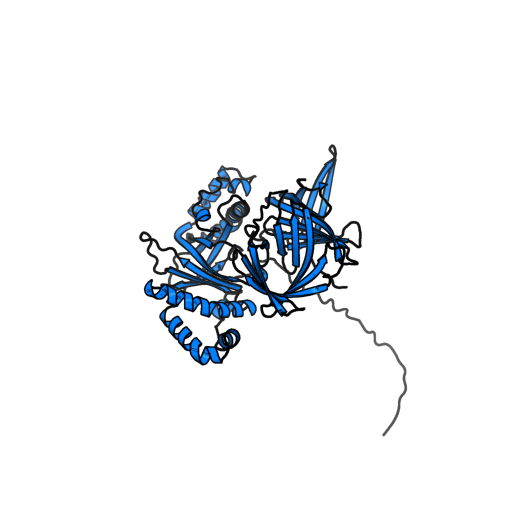TOM 2193 C C . GLU A 1 272 ? -5.031 9.171 11.172 1.00 94.88 272 GLU A C 1
ATOM 2195 O O . GLU A 1 272 ? -5.190 8.722 12.303 1.00 94.88 272 GLU A O 1
ATOM 2200 N N . VAL A 1 273 ? -4.208 8.597 10.293 1.00 92.25 273 VAL A N 1
ATOM 2201 C CA . VAL A 1 273 ? -3.287 7.516 10.664 1.00 92.25 273 VAL A CA 1
ATOM 2202 C C . VAL A 1 273 ? -2.203 8.101 11.562 1.00 92.25 273 VAL A C 1
ATOM 2204 O O . VAL A 1 273 ? -1.435 8.959 11.122 1.00 92.25 273 VAL A O 1
ATOM 2207 N N . LEU A 1 274 ? -2.127 7.612 12.798 1.00 92.75 274 LEU A N 1
ATOM 2208 C CA . LEU A 1 274 ? -1.036 7.932 13.714 1.00 92.75 274 LEU A CA 1
ATOM 2209 C C . LEU A 1 274 ? 0.097 6.918 13.590 1.00 92.75 274 LEU A C 1
ATOM 2211 O O . LEU A 1 274 ? 1.254 7.301 13.470 1.00 92.75 274 LEU A O 1
ATOM 2215 N N . GLU A 1 275 ? -0.251 5.633 13.582 1.00 91.00 275 GLU A N 1
ATOM 2216 C CA . GLU A 1 275 ? 0.701 4.526 13.529 1.00 91.00 275 GLU A CA 1
ATOM 2217 C C . GLU A 1 275 ? 0.157 3.377 12.678 1.00 91.00 275 GLU A C 1
ATOM 2219 O O . GLU A 1 275 ? -1.055 3.217 12.496 1.00 91.00 275 GLU A O 1
ATOM 2224 N N . CYS A 1 276 ? 1.067 2.563 12.150 1.00 89.38 276 CYS A N 1
ATOM 2225 C CA . CYS A 1 276 ? 0.729 1.328 11.456 1.00 89.38 276 CYS A CA 1
ATOM 2226 C C . CYS A 1 276 ? 1.881 0.324 11.498 1.00 89.38 276 CYS A C 1
ATOM 2228 O O . CYS A 1 276 ? 3.050 0.716 11.536 1.00 89.38 276 CYS A O 1
ATOM 2230 N N . SER A 1 277 ? 1.534 -0.953 11.367 1.00 87.38 277 SER A N 1
ATOM 2231 C CA . SER A 1 277 ? 2.474 -2.045 11.111 1.00 87.38 277 SER A CA 1
ATOM 2232 C C . SER A 1 277 ? 1.965 -2.865 9.929 1.00 87.38 277 SER A C 1
ATOM 2234 O O . SER A 1 277 ? 0.786 -3.219 9.857 1.00 87.38 277 SER A O 1
ATOM 2236 N N . LEU A 1 278 ? 2.846 -3.122 8.968 1.00 81.38 278 LEU A N 1
ATOM 2237 C CA . LEU A 1 278 ? 2.517 -3.646 7.644 1.00 81.38 278 LEU A CA 1
ATOM 2238 C C . LEU A 1 278 ? 3.339 -4.912 7.357 1.00 81.38 278 LEU A C 1
ATOM 2240 O O . LEU A 1 278 ? 4.472 -5.024 7.816 1.00 81.38 278 LEU A O 1
ATOM 2244 N N . THR A 1 279 ? 2.809 -5.858 6.572 1.00 73.44 279 THR A N 1
ATOM 2245 C CA . THR A 1 279 ? 3.622 -6.979 6.057 1.00 73.44 279 THR A CA 1
ATOM 2246 C C . THR A 1 279 ? 4.711 -6.479 5.112 1.00 73.44 279 THR A C 1
ATOM 2248 O O . THR A 1 279 ? 4.524 -5.484 4.408 1.00 73.44 279 THR A O 1
ATOM 2251 N N . ASN A 1 280 ? 5.792 -7.252 4.981 1.00 62.97 280 ASN A N 1
ATOM 2252 C CA . ASN A 1 280 ? 6.839 -7.013 3.983 1.00 62.97 280 ASN A CA 1
ATOM 2253 C C . ASN A 1 280 ? 6.340 -7.061 2.531 1.00 62.97 280 ASN A C 1
ATOM 2255 O O . ASN A 1 280 ? 7.027 -6.566 1.650 1.00 62.97 280 ASN A O 1
ATOM 2259 N N . GLN A 1 281 ? 5.142 -7.587 2.256 1.00 59.28 281 GLN A N 1
ATOM 2260 C CA . GLN A 1 281 ? 4.518 -7.471 0.930 1.00 59.28 281 GLN A CA 1
ATOM 2261 C C . GLN A 1 281 ? 4.175 -6.011 0.570 1.00 59.28 281 GLN A C 1
ATOM 2263 O O . GLN A 1 281 ? 4.091 -5.676 -0.608 1.00 59.28 281 GLN A O 1
ATOM 2268 N N . ASN A 1 282 ? 4.063 -5.116 1.561 1.00 65.06 282 ASN A N 1
ATOM 2269 C CA . ASN A 1 282 ? 3.884 -3.675 1.348 1.00 65.06 282 ASN A CA 1
ATOM 2270 C C . ASN A 1 282 ? 5.181 -2.947 0.948 1.00 65.06 282 ASN A C 1
ATOM 2272 O O . ASN A 1 282 ? 5.158 -1.731 0.745 1.00 65.06 282 ASN A O 1
ATOM 2276 N N . ARG A 1 283 ? 6.302 -3.677 0.809 1.00 76.00 283 ARG A N 1
ATOM 2277 C CA . ARG A 1 283 ? 7.550 -3.142 0.250 1.00 76.00 283 ARG A CA 1
ATOM 2278 C C . ARG A 1 283 ? 7.420 -2.750 -1.211 1.00 76.00 283 ARG A C 1
ATOM 2280 O O . ARG A 1 283 ? 8.159 -1.873 -1.650 1.00 76.00 283 ARG A O 1
ATOM 2287 N N . ASN A 1 284 ? 6.507 -3.397 -1.944 1.00 81.81 284 ASN A N 1
ATOM 2288 C CA . ASN A 1 284 ? 6.283 -3.103 -3.351 1.00 81.81 284 ASN A CA 1
ATOM 2289 C C . ASN A 1 284 ? 6.003 -1.611 -3.519 1.00 81.81 284 ASN A C 1
ATOM 2291 O O . ASN A 1 284 ? 5.188 -1.014 -2.808 1.00 81.81 284 ASN A O 1
ATOM 2295 N N . GLY A 1 285 ? 6.755 -1.001 -4.417 1.00 84.06 285 GLY A N 1
ATOM 2296 C CA . GLY A 1 285 ? 6.757 0.440 -4.551 1.00 84.06 285 GLY A CA 1
ATOM 2297 C C . GLY A 1 285 ? 8.059 0.959 -5.119 1.00 84.06 285 GLY A C 1
ATOM 2298 O O . GLY A 1 285 ? 9.047 0.233 -5.277 1.00 84.06 285 GLY A O 1
ATOM 2299 N N . ILE A 1 286 ? 8.039 2.255 -5.391 1.00 87.75 286 ILE A N 1
ATOM 2300 C CA . ILE A 1 286 ? 9.216 3.021 -5.774 1.00 87.75 286 ILE A CA 1
ATOM 2301 C C . ILE A 1 286 ? 9.590 3.913 -4.611 1.00 87.75 286 ILE A C 1
ATOM 2303 O O . ILE A 1 286 ? 8.755 4.625 -4.047 1.00 87.75 286 ILE A O 1
ATOM 2307 N N . TRP A 1 287 ? 10.868 3.888 -4.283 1.00 90.06 287 TRP A N 1
ATOM 2308 C CA . TRP A 1 287 ? 11.417 4.541 -3.118 1.00 90.06 287 TRP A CA 1
ATOM 2309 C C . TRP A 1 287 ? 12.602 5.403 -3.522 1.00 90.06 287 TRP A C 1
ATOM 2311 O O . TRP A 1 287 ? 13.369 5.042 -4.407 1.00 90.06 287 TRP A O 1
ATOM 2321 N N . THR A 1 288 ? 12.743 6.546 -2.871 1.00 90.06 288 THR A N 1
ATOM 2322 C CA . THR A 1 288 ? 13.820 7.517 -3.059 1.00 90.06 288 THR A CA 1
ATOM 2323 C C . THR A 1 288 ? 14.469 7.797 -1.710 1.00 90.06 288 THR A C 1
ATOM 2325 O O . THR A 1 288 ? 13.815 7.663 -0.676 1.00 90.06 288 THR A O 1
ATOM 2328 N N . PHE A 1 289 ? 15.747 8.172 -1.677 1.00 85.88 289 PHE A N 1
ATOM 2329 C CA . PHE A 1 289 ? 16.359 8.612 -0.417 1.00 85.88 289 PHE A CA 1
ATOM 2330 C C . PHE A 1 289 ? 15.631 9.833 0.149 1.00 85.88 289 PHE A C 1
ATOM 2332 O O . PHE A 1 289 ? 15.123 10.656 -0.611 1.00 85.88 289 PHE A O 1
ATOM 2339 N N . GLN A 1 290 ? 15.621 9.950 1.479 1.00 77.81 290 GLN A N 1
ATOM 2340 C CA . GLN A 1 290 ? 14.933 11.009 2.225 1.00 77.81 290 GLN A CA 1
ATOM 2341 C C . GLN A 1 290 ? 15.199 12.437 1.715 1.00 77.81 290 GLN A C 1
ATOM 2343 O O . GLN A 1 290 ? 14.285 13.257 1.747 1.00 77.81 290 GLN A O 1
ATOM 2348 N N . ASP A 1 291 ? 16.403 12.721 1.218 1.00 73.06 291 ASP A N 1
ATOM 2349 C CA . ASP A 1 291 ? 16.794 14.066 0.775 1.00 73.06 291 ASP A CA 1
ATOM 2350 C C . ASP A 1 291 ? 16.505 14.335 -0.714 1.00 73.06 291 ASP A C 1
ATOM 2352 O O . ASP A 1 291 ? 16.784 15.420 -1.223 1.00 73.06 291 ASP A O 1
ATOM 2356 N N . ASN A 1 292 ? 15.928 13.362 -1.426 1.00 73.81 292 ASN A N 1
ATOM 2357 C CA . ASN A 1 292 ? 15.658 13.453 -2.854 1.00 73.81 292 ASN A CA 1
ATOM 2358 C C . ASN A 1 292 ? 14.154 13.466 -3.139 1.00 73.81 292 ASN A C 1
ATOM 2360 O O . ASN A 1 292 ? 13.414 12.588 -2.699 1.00 73.81 292 ASN A O 1
ATOM 2364 N N . ILE A 1 293 ? 13.716 14.391 -3.993 1.00 70.94 293 ILE A N 1
ATOM 2365 C CA . ILE A 1 293 ? 12.340 14.423 -4.499 1.00 70.94 293 ILE A CA 1
ATOM 2366 C C . ILE A 1 293 ? 12.307 13.738 -5.864 1.00 70.94 293 ILE A C 1
ATOM 2368 O O . ILE A 1 293 ? 12.967 14.187 -6.805 1.00 70.94 293 ILE A O 1
ATOM 2372 N N . PHE A 1 294 ? 11.528 12.657 -5.985 1.00 76.81 294 PHE A N 1
ATOM 2373 C CA . PHE A 1 294 ? 11.264 12.050 -7.286 1.00 76.81 294 PHE A CA 1
ATOM 2374 C C . PHE A 1 294 ? 10.256 12.866 -8.091 1.00 76.81 294 PHE A C 1
ATOM 2376 O O . PHE A 1 294 ? 9.186 13.197 -7.586 1.00 76.81 294 PHE A O 1
ATOM 2383 N N . GLN A 1 295 ? 10.592 13.190 -9.342 1.00 76.94 295 GLN A N 1
ATOM 2384 C CA . GLN A 1 295 ? 9.711 13.901 -10.262 1.00 76.94 295 GLN A CA 1
ATOM 2385 C C . GLN A 1 295 ? 9.464 13.014 -11.486 1.00 76.94 295 GLN A C 1
ATOM 2387 O O . GLN A 1 295 ? 10.237 13.058 -12.439 1.00 76.94 295 GLN A O 1
ATOM 2392 N N . PRO A 1 296 ? 8.373 12.226 -11.494 1.00 67.94 296 PRO A N 1
ATOM 2393 C CA . PRO A 1 296 ? 8.136 11.174 -12.486 1.00 67.94 296 PRO A CA 1
ATOM 2394 C C . PRO A 1 296 ? 8.218 11.616 -13.958 1.00 67.94 296 PRO A C 1
ATOM 2396 O O . PRO A 1 296 ? 8.527 10.809 -14.833 1.00 67.94 296 PRO A O 1
ATOM 2399 N N . HIS A 1 297 ? 7.941 12.893 -14.234 1.00 74.44 297 HIS A N 1
ATOM 2400 C CA . HIS A 1 297 ? 7.919 13.478 -15.578 1.00 74.44 297 HIS A CA 1
ATOM 2401 C C . HIS A 1 297 ? 9.181 14.278 -15.940 1.00 74.44 297 HIS A C 1
ATOM 2403 O O . HIS A 1 297 ? 9.287 14.746 -17.072 1.00 74.44 297 HIS A O 1
ATOM 2409 N N . ALA A 1 298 ? 10.119 14.460 -15.008 1.00 76.62 298 ALA A N 1
ATOM 2410 C CA . ALA A 1 298 ? 11.349 15.198 -15.264 1.00 76.62 298 ALA A CA 1
ATOM 2411 C C . ALA A 1 298 ? 12.358 14.316 -16.012 1.00 76.62 298 ALA A C 1
ATOM 2413 O O . ALA A 1 298 ? 12.603 13.176 -15.624 1.00 76.62 298 ALA A O 1
ATOM 2414 N N . VAL A 1 299 ? 12.954 14.858 -17.076 1.00 70.31 299 VAL A N 1
ATOM 2415 C CA . VAL A 1 299 ? 13.994 14.174 -17.866 1.00 70.31 299 VAL A CA 1
ATOM 2416 C C . VAL A 1 299 ? 15.410 14.448 -17.356 1.00 70.31 299 VAL A C 1
ATOM 2418 O O . VAL A 1 299 ? 16.274 13.609 -17.539 1.00 70.31 299 VAL A O 1
ATOM 2421 N N . ASP A 1 300 ? 15.642 15.551 -16.637 1.00 78.06 300 ASP A N 1
ATOM 2422 C CA . ASP A 1 300 ? 16.965 15.933 -16.108 1.00 78.06 300 ASP A CA 1
ATOM 2423 C C . ASP A 1 300 ? 17.082 15.668 -14.600 1.00 78.06 300 ASP A C 1
ATOM 2425 O O . ASP A 1 300 ? 17.660 16.442 -13.834 1.00 78.06 300 ASP A O 1
ATOM 2429 N N . GLN A 1 301 ? 16.489 14.572 -14.134 1.00 82.12 301 GLN A N 1
ATOM 2430 C CA . GLN A 1 301 ? 16.390 14.323 -12.706 1.00 82.12 301 GLN A CA 1
ATOM 2431 C C . GLN A 1 301 ? 17.668 13.706 -12.117 1.00 82.12 301 GLN A C 1
ATOM 2433 O O . GLN A 1 301 ? 18.247 12.774 -12.675 1.00 82.12 301 GLN A O 1
ATOM 2438 N N . THR A 1 302 ? 18.071 14.184 -10.938 1.00 86.31 302 THR A N 1
ATOM 2439 C CA . THR A 1 302 ? 19.091 13.549 -10.096 1.00 86.31 302 THR A CA 1
ATOM 2440 C C . THR A 1 302 ? 18.421 12.962 -8.859 1.00 86.31 302 THR A C 1
ATOM 2442 O O . THR A 1 302 ? 17.879 13.694 -8.036 1.00 86.31 302 THR A O 1
ATOM 2445 N N . THR A 1 303 ? 18.408 11.637 -8.751 1.00 87.69 303 THR A N 1
ATOM 2446 C CA . THR A 1 303 ? 17.913 10.915 -7.573 1.00 87.69 303 THR A CA 1
ATOM 2447 C C . THR A 1 303 ? 18.420 9.477 -7.594 1.00 87.69 303 THR A C 1
ATOM 2449 O O . THR A 1 303 ? 18.791 8.965 -8.650 1.00 87.69 303 THR A O 1
ATOM 2452 N N . ASN A 1 304 ? 18.359 8.795 -6.452 1.00 89.44 304 ASN A N 1
ATOM 2453 C CA . ASN A 1 304 ? 18.444 7.343 -6.435 1.00 89.44 304 ASN A CA 1
ATOM 2454 C C . ASN A 1 304 ? 17.050 6.765 -6.234 1.00 89.44 304 ASN A C 1
ATOM 2456 O O . ASN A 1 304 ? 16.318 7.209 -5.350 1.00 89.44 304 ASN A O 1
ATOM 2460 N N . LEU A 1 305 ? 16.719 5.752 -7.022 1.00 91.88 305 LEU A N 1
ATOM 2461 C CA . LEU A 1 305 ? 15.496 4.986 -6.879 1.00 91.88 305 LEU A CA 1
ATOM 2462 C C . LEU A 1 305 ? 15.822 3.571 -6.433 1.00 91.88 305 LEU A C 1
ATOM 2464 O O . LEU A 1 305 ? 16.737 2.946 -6.964 1.00 91.88 305 LEU A O 1
ATOM 2468 N N . LYS A 1 306 ? 15.025 3.052 -5.509 1.00 93.00 306 LYS A N 1
ATOM 2469 C CA . LYS A 1 306 ? 14.917 1.628 -5.220 1.00 93.00 306 LYS A CA 1
ATOM 2470 C C . LYS A 1 306 ? 13.498 1.197 -5.566 1.00 93.00 306 LYS A C 1
ATOM 2472 O O . LYS A 1 306 ? 12.532 1.747 -5.043 1.00 93.00 306 LYS A O 1
ATOM 2477 N N . VAL A 1 307 ? 13.367 0.239 -6.472 1.00 92.19 307 VAL A N 1
ATOM 2478 C CA . VAL A 1 307 ? 12.085 -0.350 -6.861 1.00 92.19 307 VAL A CA 1
ATOM 2479 C C . VAL A 1 307 ? 12.032 -1.748 -6.280 1.00 92.19 307 VAL A C 1
ATOM 2481 O O . VAL A 1 307 ? 12.878 -2.573 -6.614 1.00 92.19 307 VAL A O 1
ATOM 2484 N N . TYR A 1 308 ? 11.034 -2.019 -5.447 1.00 89.56 308 TYR A N 1
ATOM 2485 C CA . TYR A 1 308 ? 10.685 -3.379 -5.054 1.00 89.56 308 TYR A CA 1
ATOM 2486 C C . TYR A 1 308 ? 9.444 -3.816 -5.823 1.00 89.56 308 TYR A C 1
ATOM 2488 O O . TYR A 1 308 ? 8.459 -3.078 -5.887 1.00 89.56 308 TYR A O 1
ATOM 2496 N N . SER A 1 309 ? 9.479 -5.023 -6.382 1.00 87.31 309 SER A N 1
ATOM 2497 C CA . SER A 1 309 ? 8.332 -5.611 -7.067 1.00 87.31 309 SER A CA 1
ATOM 2498 C C . SER A 1 309 ? 8.331 -7.131 -6.903 1.00 87.31 309 SER A C 1
ATOM 2500 O O . SER A 1 309 ? 9.079 -7.862 -7.559 1.00 87.31 309 SER A O 1
ATOM 2502 N N . GLY A 1 310 ? 7.501 -7.609 -5.974 1.00 81.44 310 GLY A N 1
ATOM 2503 C CA . GLY A 1 310 ? 7.488 -9.004 -5.547 1.00 81.44 310 GLY A CA 1
ATOM 2504 C C . GLY A 1 310 ? 8.769 -9.351 -4.792 1.00 81.44 310 GLY A C 1
ATOM 2505 O O . GLY A 1 310 ? 9.207 -8.605 -3.913 1.00 81.44 310 GLY A O 1
ATOM 2506 N N . ASP A 1 311 ? 9.384 -10.477 -5.141 1.00 88.31 311 ASP A N 1
ATOM 2507 C CA . ASP A 1 311 ? 10.648 -10.956 -4.560 1.00 88.31 311 ASP A CA 1
ATOM 2508 C C . ASP A 1 311 ? 11.882 -10.440 -5.309 1.00 88.31 311 ASP A C 1
ATOM 2510 O O . ASP A 1 311 ? 12.965 -11.014 -5.217 1.00 88.31 311 ASP A O 1
ATOM 2514 N N . HIS A 1 312 ? 11.733 -9.343 -6.052 1.00 92.81 312 HIS A N 1
ATOM 2515 C CA . HIS A 1 312 ? 12.811 -8.722 -6.807 1.00 92.81 312 HIS A CA 1
ATOM 2516 C C . HIS A 1 312 ? 12.929 -7.236 -6.504 1.00 92.81 312 HIS A C 1
ATOM 2518 O O . HIS A 1 312 ? 11.964 -6.571 -6.114 1.00 92.81 312 HIS A O 1
ATOM 2524 N N . PHE A 1 313 ? 14.131 -6.717 -6.731 1.00 94.56 313 PHE A N 1
ATOM 2525 C CA . PHE A 1 313 ? 14.407 -5.297 -6.630 1.00 94.56 313 PHE A CA 1
ATOM 2526 C C . PHE A 1 313 ? 15.350 -4.817 -7.732 1.00 94.56 313 PHE A C 1
ATOM 2528 O O . PHE A 1 313 ? 16.121 -5.598 -8.297 1.00 94.56 313 PHE A O 1
ATOM 2535 N N . VAL A 1 314 ? 15.309 -3.513 -7.996 1.00 95.50 314 VAL A N 1
ATOM 2536 C CA . VAL A 1 314 ? 16.322 -2.793 -8.773 1.00 95.50 314 VAL A CA 1
ATOM 2537 C C . VAL A 1 314 ? 16.635 -1.461 -8.100 1.00 95.50 314 VAL A C 1
ATOM 2539 O O . VAL A 1 314 ? 15.735 -0.748 -7.657 1.00 95.50 314 VAL A O 1
ATOM 2542 N N . VAL A 1 315 ? 17.919 -1.127 -8.023 1.00 94.38 315 VAL A N 1
ATOM 2543 C CA . VAL A 1 315 ? 18.416 0.176 -7.577 1.00 94.38 315 VAL A CA 1
ATOM 2544 C C . VAL A 1 315 ? 18.985 0.924 -8.772 1.00 94.38 315 VAL A C 1
ATOM 2546 O O . VAL A 1 315 ? 19.643 0.340 -9.636 1.00 94.38 315 VAL A O 1
ATOM 2549 N N . ILE A 1 316 ? 18.713 2.221 -8.833 1.00 93.00 316 ILE A N 1
ATOM 2550 C CA . ILE A 1 316 ? 19.066 3.104 -9.939 1.00 93.00 316 ILE A CA 1
ATOM 2551 C C . ILE A 1 316 ? 19.624 4.386 -9.344 1.00 93.00 316 ILE A C 1
ATOM 2553 O O . ILE A 1 316 ? 18.924 5.074 -8.610 1.00 93.00 316 ILE A O 1
ATOM 2557 N N . HIS A 1 317 ? 20.858 4.729 -9.681 1.00 92.00 317 HIS A N 1
ATOM 2558 C CA . HIS A 1 317 ? 21.465 6.007 -9.338 1.00 92.00 317 HIS A CA 1
ATOM 2559 C C . HIS A 1 317 ? 21.438 6.885 -10.578 1.00 92.00 317 HIS A C 1
ATOM 2561 O O . HIS A 1 317 ? 22.042 6.533 -11.592 1.00 92.00 317 HIS A O 1
ATOM 2567 N N . MET A 1 318 ? 20.717 7.999 -10.515 1.00 90.38 318 MET A N 1
ATOM 2568 C CA . MET A 1 318 ? 20.512 8.892 -11.652 1.00 90.38 318 MET A CA 1
ATOM 2569 C C . MET A 1 318 ? 21.149 10.246 -11.404 1.00 90.38 318 MET A C 1
ATOM 2571 O O . MET A 1 318 ? 21.050 10.807 -10.312 1.00 90.38 318 MET A O 1
ATOM 2575 N N . LYS A 1 319 ? 21.750 10.792 -12.457 1.00 90.88 319 LYS A N 1
ATOM 2576 C CA . LYS A 1 319 ? 22.261 12.154 -12.521 1.00 90.88 319 LYS A CA 1
ATOM 2577 C C . LYS A 1 319 ? 21.824 12.763 -13.846 1.00 90.88 319 LYS A C 1
ATOM 2579 O O . LYS A 1 319 ? 22.232 12.287 -14.898 1.00 90.88 319 LYS A O 1
ATOM 2584 N N . ASN A 1 320 ? 21.012 13.814 -13.788 1.00 87.81 320 ASN A N 1
ATOM 2585 C CA . ASN A 1 320 ? 20.452 14.491 -14.964 1.00 87.81 320 ASN A CA 1
ATOM 2586 C C . ASN A 1 320 ? 19.780 13.521 -15.963 1.00 87.81 320 ASN A C 1
ATOM 2588 O O . ASN A 1 320 ? 20.057 13.572 -17.156 1.00 87.81 320 ASN A O 1
ATOM 2592 N N . GLY A 1 321 ? 18.973 12.575 -15.471 1.00 85.69 321 GLY A N 1
ATOM 2593 C CA . GLY A 1 321 ? 18.296 11.568 -16.306 1.00 85.69 321 GLY A CA 1
ATOM 2594 C C . GLY A 1 321 ? 19.172 10.417 -16.805 1.00 85.69 321 GLY A C 1
ATOM 2595 O O . GLY A 1 321 ? 18.652 9.390 -17.253 1.00 85.69 321 GLY A O 1
ATOM 2596 N N . GLU A 1 322 ? 20.495 10.535 -16.697 1.00 92.94 322 GLU A N 1
ATOM 2597 C CA . GLU A 1 322 ? 21.428 9.454 -16.988 1.00 92.94 322 GLU A CA 1
ATOM 2598 C C . GLU A 1 322 ? 21.616 8.577 -15.747 1.00 92.94 322 GLU A C 1
ATOM 2600 O O . GLU A 1 322 ? 21.969 9.041 -14.661 1.00 92.94 322 GLU A O 1
ATOM 2605 N N . VAL A 1 323 ? 21.395 7.277 -15.907 1.00 93.25 323 VAL A N 1
ATOM 2606 C CA . VAL A 1 323 ? 21.689 6.275 -14.886 1.00 93.25 323 VAL A CA 1
ATOM 2607 C C . VAL A 1 323 ? 23.199 6.058 -14.856 1.00 93.25 323 VAL A C 1
ATOM 2609 O O . VAL A 1 323 ? 23.779 5.560 -15.816 1.00 93.25 323 VAL A O 1
ATOM 2612 N N . THR A 1 324 ? 23.845 6.408 -13.751 1.00 92.25 324 THR A N 1
ATOM 2613 C CA . THR A 1 324 ? 25.297 6.251 -13.572 1.00 92.25 324 THR A CA 1
ATOM 2614 C C . THR A 1 324 ? 25.664 4.883 -13.002 1.00 92.25 324 THR A C 1
ATOM 2616 O O . THR A 1 324 ? 26.737 4.356 -13.294 1.00 92.25 324 THR A O 1
ATOM 2619 N N . HIS A 1 325 ? 24.763 4.291 -12.216 1.00 92.56 325 HIS A N 1
ATOM 2620 C CA . HIS A 1 325 ? 24.899 2.957 -11.641 1.00 92.56 325 HIS A CA 1
ATOM 2621 C C . HIS A 1 325 ? 23.520 2.313 -11.479 1.00 92.56 325 HIS A C 1
ATOM 2623 O O . HIS A 1 325 ? 22.558 2.970 -11.081 1.00 92.56 325 HIS A O 1
ATOM 2629 N N . THR A 1 326 ? 23.420 1.012 -11.734 1.00 94.31 326 THR A N 1
ATOM 2630 C CA . THR A 1 326 ? 22.239 0.213 -11.417 1.00 94.31 326 THR A CA 1
ATOM 2631 C C . THR A 1 326 ? 22.618 -1.221 -11.070 1.00 94.31 326 THR A C 1
ATOM 2633 O O . THR A 1 326 ? 23.534 -1.796 -11.656 1.00 94.31 326 THR A O 1
ATOM 2636 N N . HIS A 1 327 ? 21.891 -1.812 -10.129 1.00 95.19 327 HIS A N 1
ATOM 2637 C CA . HIS A 1 327 ? 21.983 -3.231 -9.807 1.00 95.19 327 HIS A CA 1
ATOM 2638 C C . HIS A 1 327 ? 20.597 -3.788 -9.493 1.00 95.19 327 HIS A C 1
ATOM 2640 O O . HIS A 1 327 ? 19.693 -3.053 -9.096 1.00 95.19 327 HIS A O 1
ATOM 2646 N N . ALA A 1 328 ? 20.427 -5.090 -9.690 1.00 95.69 328 ALA A N 1
ATOM 2647 C CA . ALA A 1 328 ? 19.172 -5.789 -9.465 1.00 95.69 328 ALA A CA 1
ATOM 2648 C C . ALA A 1 328 ? 19.411 -7.133 -8.781 1.00 95.69 328 ALA A C 1
ATOM 2650 O O . ALA A 1 328 ? 20.481 -7.742 -8.902 1.00 95.69 328 ALA A O 1
ATOM 2651 N N . GLY A 1 329 ? 18.403 -7.586 -8.048 1.00 95.00 329 GLY A N 1
ATOM 2652 C CA . GLY A 1 329 ? 18.531 -8.754 -7.196 1.00 95.00 329 GLY A CA 1
ATOM 2653 C C . GLY A 1 329 ? 17.203 -9.367 -6.779 1.00 95.00 329 GLY A C 1
ATOM 2654 O O . GLY A 1 329 ? 16.121 -8.930 -7.189 1.00 95.00 329 GLY A O 1
ATOM 2655 N N . SER A 1 330 ? 17.303 -10.426 -5.982 1.00 93.56 330 SER A N 1
ATOM 2656 C CA . SER A 1 330 ? 16.183 -11.046 -5.284 1.00 93.56 330 SER A CA 1
ATOM 2657 C C . SER A 1 330 ? 16.117 -10.575 -3.834 1.00 93.56 330 SER A C 1
ATOM 2659 O O . SER A 1 330 ? 17.111 -10.140 -3.253 1.00 93.56 330 SER A O 1
ATOM 2661 N N . VAL A 1 331 ? 14.924 -10.660 -3.258 1.00 91.25 331 VAL A N 1
ATOM 2662 C CA . VAL A 1 331 ? 14.634 -10.306 -1.872 1.00 91.25 331 VAL A CA 1
ATOM 2663 C C . VAL A 1 331 ? 14.075 -11.532 -1.174 1.00 91.25 331 VAL A C 1
ATOM 2665 O O . VAL A 1 331 ? 13.081 -12.102 -1.618 1.00 91.25 331 VAL A O 1
ATOM 2668 N N . HIS A 1 332 ? 14.675 -11.903 -0.051 1.00 88.56 332 HIS A N 1
ATOM 2669 C CA . HIS A 1 332 ? 14.146 -12.918 0.848 1.00 88.56 332 HIS A CA 1
ATOM 2670 C C . HIS A 1 332 ? 13.898 -12.315 2.226 1.00 88.56 332 HIS A C 1
ATOM 2672 O O . HIS A 1 332 ? 14.652 -11.458 2.681 1.00 88.56 332 HIS A O 1
ATOM 2678 N N . VAL A 1 333 ? 12.834 -12.750 2.894 1.00 82.88 333 VAL A N 1
ATOM 2679 C CA . VAL A 1 333 ? 12.490 -12.282 4.234 1.00 82.88 333 VAL A CA 1
ATOM 2680 C C . VAL A 1 333 ? 12.301 -13.484 5.136 1.00 82.88 333 VAL A C 1
ATOM 2682 O O . VAL A 1 333 ? 11.444 -14.321 4.871 1.00 82.88 333 VAL A O 1
ATOM 2685 N N . GLU A 1 334 ? 13.037 -13.501 6.240 1.00 80.44 334 GLU A N 1
ATOM 2686 C CA . GLU A 1 334 ? 12.956 -14.543 7.256 1.00 80.44 334 GLU A CA 1
ATOM 2687 C C . GLU A 1 334 ? 13.130 -13.922 8.646 1.00 80.44 334 GLU A C 1
ATOM 2689 O O . GLU A 1 334 ? 13.990 -13.065 8.845 1.00 80.44 334 GLU A O 1
ATOM 2694 N N . ALA A 1 335 ? 12.281 -14.312 9.604 1.00 74.19 335 ALA A N 1
ATOM 2695 C CA . ALA A 1 335 ? 12.357 -13.872 11.004 1.00 74.19 335 ALA A CA 1
ATOM 2696 C C . ALA A 1 335 ? 12.520 -12.341 11.197 1.00 74.19 335 ALA A C 1
ATOM 2698 O O . ALA A 1 335 ? 13.288 -11.878 12.039 1.00 74.19 335 ALA A O 1
ATOM 2699 N N . GLY A 1 336 ? 11.817 -11.534 10.391 1.00 71.38 336 GLY A N 1
ATOM 2700 C CA . GLY A 1 336 ? 11.871 -10.065 10.461 1.00 71.38 336 GLY A CA 1
ATOM 2701 C C . GLY A 1 336 ? 13.139 -9.429 9.870 1.00 71.38 336 GLY A C 1
ATOM 2702 O O . GLY A 1 336 ? 13.295 -8.209 9.921 1.00 71.38 336 GLY A O 1
ATOM 2703 N N . LYS A 1 337 ? 14.036 -10.224 9.280 1.00 83.25 337 LYS A N 1
ATOM 2704 C CA . LYS A 1 337 ? 15.200 -9.754 8.524 1.00 83.25 337 LYS A CA 1
ATOM 2705 C C . LYS A 1 337 ? 14.929 -9.852 7.031 1.00 83.25 337 LYS A C 1
ATOM 2707 O O . LYS A 1 337 ? 14.317 -10.806 6.560 1.00 83.25 337 LYS A O 1
ATOM 2712 N N . THR A 1 338 ? 15.403 -8.857 6.292 1.00 88.06 338 THR A N 1
ATOM 2713 C CA . THR A 1 338 ? 15.378 -8.833 4.829 1.00 88.06 338 THR A CA 1
ATOM 2714 C C . THR A 1 338 ? 16.782 -9.090 4.311 1.00 88.06 338 THR A C 1
ATOM 2716 O O . THR A 1 338 ? 17.737 -8.496 4.805 1.00 88.06 338 THR A O 1
ATOM 2719 N N . THR A 1 339 ? 16.897 -9.967 3.322 1.00 91.69 339 THR A N 1
ATOM 2720 C CA . THR A 1 339 ? 18.137 -10.271 2.615 1.00 91.69 339 THR A CA 1
ATOM 2721 C C . THR A 1 339 ? 17.970 -9.936 1.138 1.00 91.69 339 THR A C 1
ATOM 2723 O O . THR A 1 339 ? 17.131 -10.526 0.461 1.00 91.69 339 THR A O 1
ATOM 2726 N N . GLU A 1 340 ? 18.772 -8.999 0.640 1.00 93.62 340 GLU A N 1
ATOM 2727 C CA . GLU A 1 340 ? 18.893 -8.683 -0.786 1.00 93.62 340 GLU A CA 1
ATOM 2728 C C . GLU A 1 340 ? 20.078 -9.455 -1.381 1.00 93.62 340 GLU A C 1
ATOM 2730 O O . GLU A 1 340 ? 21.209 -9.290 -0.922 1.00 93.62 340 GLU A O 1
ATOM 2735 N N . THR A 1 341 ? 19.851 -10.281 -2.404 1.00 94.06 341 THR A N 1
ATOM 2736 C CA . THR A 1 341 ? 20.914 -10.991 -3.138 1.00 94.06 341 THR A CA 1
ATOM 2737 C C . THR A 1 341 ? 21.032 -10.445 -4.552 1.00 94.06 341 THR A C 1
ATOM 2739 O O . THR A 1 341 ? 20.087 -10.516 -5.334 1.00 94.06 341 THR A O 1
ATOM 2742 N N . ILE A 1 342 ? 22.197 -9.900 -4.899 1.00 94.06 342 ILE A N 1
ATOM 2743 C CA . ILE A 1 342 ? 22.407 -9.231 -6.189 1.00 94.06 342 ILE A CA 1
ATOM 2744 C C . ILE A 1 342 ? 22.695 -10.269 -7.275 1.00 94.06 342 ILE A C 1
ATOM 2746 O O . ILE A 1 342 ? 23.651 -11.030 -7.160 1.00 94.06 342 ILE A O 1
ATOM 2750 N N . TYR A 1 343 ? 21.917 -10.264 -8.358 1.00 92.69 343 TYR A N 1
ATOM 2751 C CA . TYR A 1 343 ? 22.163 -11.116 -9.529 1.00 92.69 343 TYR A CA 1
ATOM 2752 C C . TYR A 1 343 ? 22.637 -10.330 -10.758 1.00 92.69 343 TYR A C 1
ATOM 2754 O O . TYR A 1 343 ? 23.134 -10.934 -11.706 1.00 92.69 343 TYR A O 1
ATOM 2762 N N . ALA A 1 344 ? 22.485 -9.000 -10.772 1.00 93.69 344 ALA A N 1
ATOM 2763 C CA . ALA A 1 344 ? 22.923 -8.173 -11.889 1.00 93.69 344 ALA A CA 1
ATOM 2764 C C . ALA A 1 344 ? 23.452 -6.801 -11.460 1.00 93.69 344 ALA A C 1
ATOM 2766 O O . ALA A 1 344 ? 22.945 -6.205 -10.513 1.00 93.69 344 ALA A O 1
ATOM 2767 N N . ASN A 1 345 ? 24.451 -6.286 -12.181 1.00 94.44 345 ASN A N 1
ATOM 2768 C CA . ASN A 1 345 ? 25.100 -5.001 -11.895 1.00 94.44 345 ASN A CA 1
ATOM 2769 C C . ASN A 1 345 ? 25.603 -4.317 -13.182 1.00 94.44 345 ASN A C 1
ATOM 2771 O O . ASN A 1 345 ? 26.044 -4.986 -14.116 1.00 94.44 345 ASN A O 1
ATOM 2775 N N . SER A 1 346 ? 25.547 -2.985 -13.246 1.00 92.62 346 SER A N 1
ATOM 2776 C CA . SER A 1 346 ? 26.089 -2.181 -14.349 1.00 92.62 346 SER A CA 1
ATOM 2777 C C . SER A 1 346 ? 27.587 -1.896 -14.237 1.00 92.62 346 SER A C 1
ATOM 2779 O O . SER A 1 346 ? 28.202 -1.487 -15.225 1.00 92.62 346 SER A O 1
ATOM 2781 N N . GLU A 1 347 ? 28.192 -2.047 -13.054 1.00 83.81 347 GLU A N 1
ATOM 2782 C CA . GLU A 1 347 ? 29.633 -1.823 -12.911 1.00 83.81 347 GLU A CA 1
ATOM 2783 C C . GLU A 1 347 ? 30.452 -2.858 -13.676 1.00 83.81 347 GLU A C 1
ATOM 2785 O O . GLU A 1 347 ? 30.102 -4.029 -13.780 1.00 83.81 347 GLU A O 1
ATOM 2790 N N . ARG A 1 348 ? 31.608 -2.422 -14.186 1.00 66.25 348 ARG A N 1
ATOM 2791 C CA . ARG A 1 348 ? 32.541 -3.291 -14.920 1.00 66.25 348 ARG A CA 1
ATOM 2792 C C . ARG A 1 348 ? 33.263 -4.308 -14.031 1.00 66.25 348 ARG A C 1
ATOM 2794 O O . ARG A 1 348 ? 33.962 -5.162 -14.562 1.00 66.25 348 ARG A O 1
ATOM 2801 N N . LYS A 1 349 ? 33.175 -4.164 -12.706 1.00 61.81 349 LYS A N 1
ATOM 2802 C CA . LYS A 1 349 ? 33.740 -5.102 -11.736 1.00 61.81 349 LYS A CA 1
ATOM 2803 C C . LYS A 1 349 ? 32.583 -5.877 -11.116 1.00 61.81 349 LYS A C 1
ATOM 2805 O O . LYS A 1 349 ? 31.765 -5.282 -10.421 1.00 61.81 349 LYS A O 1
ATOM 2810 N N . ASP A 1 350 ? 32.572 -7.195 -11.289 1.00 64.19 350 ASP A N 1
ATOM 2811 C CA . ASP A 1 350 ? 31.545 -8.124 -10.777 1.00 64.19 350 ASP A CA 1
ATOM 2812 C C . ASP A 1 350 ? 31.511 -8.228 -9.235 1.00 64.19 350 ASP A C 1
ATOM 2814 O O . ASP A 1 350 ? 30.931 -9.147 -8.667 1.00 64.19 350 ASP A O 1
ATOM 2818 N N . ALA A 1 351 ? 32.135 -7.287 -8.518 1.00 70.12 351 ALA A N 1
ATOM 2819 C CA . ALA A 1 351 ? 32.501 -7.392 -7.110 1.00 70.12 351 ALA A CA 1
ATOM 2820 C C . ALA A 1 351 ? 31.315 -7.511 -6.141 1.00 70.12 351 ALA A C 1
ATOM 2822 O O . ALA A 1 351 ? 31.543 -7.740 -4.952 1.00 70.12 351 ALA A O 1
ATOM 2823 N N . ILE A 1 352 ? 30.077 -7.331 -6.603 1.00 83.25 352 ILE A N 1
ATOM 2824 C CA . ILE A 1 352 ? 28.869 -7.459 -5.779 1.00 83.25 352 ILE A CA 1
ATOM 2825 C C . ILE A 1 352 ? 27.888 -8.526 -6.275 1.00 83.25 352 ILE A C 1
ATOM 2827 O O . ILE A 1 352 ? 26.937 -8.825 -5.561 1.00 83.25 352 ILE A O 1
ATOM 2831 N N . ILE A 1 353 ? 28.105 -9.118 -7.452 1.00 89.19 353 ILE A N 1
ATOM 2832 C CA . ILE A 1 353 ? 27.214 -10.159 -7.978 1.00 89.19 353 ILE A CA 1
ATOM 2833 C C . ILE A 1 353 ? 27.343 -11.407 -7.094 1.00 89.19 353 ILE A C 1
ATOM 2835 O O . ILE A 1 353 ? 28.441 -11.795 -6.699 1.00 89.19 353 ILE A O 1
ATOM 2839 N N . GLY A 1 354 ? 26.208 -11.994 -6.723 1.00 86.81 354 GLY A N 1
ATOM 2840 C CA . GLY A 1 354 ? 26.103 -13.103 -5.777 1.00 86.81 354 GLY A CA 1
ATOM 2841 C C . GLY A 1 354 ? 26.214 -12.700 -4.302 1.00 86.81 354 GLY A C 1
ATOM 2842 O O . GLY A 1 354 ? 25.993 -13.544 -3.435 1.00 86.81 354 GLY A O 1
ATOM 2843 N N . LYS A 1 355 ? 26.523 -11.435 -3.976 1.00 89.12 355 LYS A N 1
ATOM 2844 C CA . LYS A 1 355 ? 26.549 -10.987 -2.577 1.00 89.12 355 LYS A CA 1
ATOM 2845 C C . LYS A 1 355 ? 25.137 -10.857 -2.020 1.00 89.12 355 LYS A C 1
ATOM 2847 O O . LYS A 1 355 ? 24.236 -10.358 -2.695 1.00 89.12 355 LYS A O 1
ATOM 2852 N N . ALA A 1 356 ? 24.990 -11.271 -0.765 1.00 90.69 356 ALA A N 1
ATOM 2853 C CA . ALA A 1 356 ? 23.783 -11.123 0.028 1.00 90.69 356 ALA A CA 1
ATOM 2854 C C . ALA A 1 356 ? 23.987 -10.054 1.110 1.00 90.69 356 ALA A C 1
ATOM 2856 O O . ALA A 1 356 ? 25.008 -10.048 1.800 1.00 90.69 356 ALA A O 1
ATOM 2857 N N . PHE A 1 357 ? 23.008 -9.167 1.265 1.00 88.75 357 PHE A N 1
ATOM 2858 C CA . PHE A 1 357 ? 22.996 -8.110 2.270 1.00 88.75 357 PHE A CA 1
ATOM 2859 C C . PHE A 1 357 ? 21.789 -8.302 3.174 1.00 88.75 357 PHE A C 1
ATOM 2861 O O . PHE A 1 357 ? 20.657 -8.159 2.720 1.00 88.75 357 PHE A O 1
ATOM 2868 N N . THR A 1 358 ? 22.031 -8.623 4.445 1.00 90.25 358 THR A N 1
ATOM 2869 C CA . THR A 1 358 ? 20.972 -8.848 5.434 1.00 90.25 358 THR A CA 1
ATOM 2870 C C . THR A 1 358 ? 20.832 -7.643 6.356 1.00 90.25 358 THR A C 1
ATOM 2872 O O . THR A 1 358 ? 21.805 -7.176 6.948 1.00 90.25 358 THR A O 1
ATOM 2875 N N . PHE A 1 359 ? 19.607 -7.150 6.505 1.00 90.56 359 PHE A N 1
ATOM 2876 C CA . PHE A 1 359 ? 19.282 -5.966 7.292 1.00 90.56 359 PHE A CA 1
ATOM 2877 C C . PHE A 1 359 ? 17.863 -6.047 7.867 1.00 90.56 359 PHE A C 1
ATOM 2879 O O . PHE A 1 359 ? 17.057 -6.901 7.498 1.00 90.56 359 PHE A O 1
ATOM 2886 N N . SER A 1 360 ? 17.557 -5.170 8.818 1.00 86.81 360 SER A N 1
ATOM 2887 C CA . SER A 1 360 ? 16.194 -4.948 9.296 1.00 86.81 360 SER A CA 1
ATOM 2888 C C . SER A 1 360 ? 15.486 -3.930 8.402 1.00 86.81 360 SER A C 1
ATOM 2890 O O . SER A 1 360 ? 16.114 -2.983 7.926 1.00 86.81 360 SER A O 1
ATOM 2892 N N . MET A 1 361 ? 14.180 -4.111 8.205 1.00 85.69 361 MET A N 1
ATOM 2893 C CA . MET A 1 361 ? 13.315 -3.122 7.562 1.00 85.69 361 MET A CA 1
ATOM 2894 C C . MET A 1 361 ? 12.150 -2.778 8.475 1.00 85.69 361 MET A C 1
ATOM 2896 O O . MET A 1 361 ? 11.480 -3.670 8.989 1.00 85.69 361 MET A O 1
ATOM 2900 N N . ASP A 1 362 ? 11.899 -1.486 8.627 1.00 79.88 362 ASP A N 1
ATOM 2901 C CA . ASP A 1 362 ? 10.763 -0.959 9.364 1.00 79.88 362 ASP A CA 1
ATOM 2902 C C . ASP A 1 362 ? 9.875 -0.142 8.417 1.00 79.88 362 ASP A C 1
ATOM 2904 O O . ASP A 1 362 ? 10.201 0.991 8.052 1.00 79.88 362 ASP A O 1
ATOM 2908 N N . PHE A 1 363 ? 8.778 -0.748 7.957 1.00 76.25 363 PHE A N 1
ATOM 2909 C CA . PHE A 1 363 ? 7.873 -0.140 6.984 1.00 76.25 363 PHE A CA 1
ATOM 2910 C C . PHE A 1 363 ? 6.840 0.779 7.642 1.00 76.25 363 PHE A C 1
ATOM 2912 O O . PHE A 1 363 ? 6.195 0.452 8.642 1.00 76.25 363 PHE A O 1
ATOM 2919 N N . ARG A 1 364 ? 6.622 1.927 7.002 1.00 76.00 364 ARG A N 1
ATOM 2920 C CA . ARG A 1 364 ? 5.527 2.869 7.253 1.00 76.00 364 ARG A CA 1
ATOM 2921 C C . ARG A 1 364 ? 4.770 3.107 5.945 1.00 76.00 364 ARG A C 1
ATOM 2923 O O . ARG A 1 364 ? 5.170 2.648 4.878 1.00 76.00 364 ARG A O 1
ATOM 2930 N N . LEU A 1 365 ? 3.664 3.851 6.002 1.00 71.94 365 LEU A N 1
ATOM 2931 C CA . LEU A 1 365 ? 2.871 4.145 4.799 1.00 71.94 365 LEU A CA 1
ATOM 2932 C C . LEU A 1 365 ? 3.675 4.903 3.730 1.00 71.94 365 LEU A C 1
ATOM 2934 O O . LEU A 1 365 ? 3.608 4.575 2.544 1.00 71.94 365 LEU A O 1
ATOM 2938 N N . THR A 1 366 ? 4.435 5.915 4.146 1.00 75.38 366 THR A N 1
ATOM 2939 C CA . THR A 1 366 ? 5.107 6.862 3.240 1.00 75.38 366 THR A CA 1
ATOM 2940 C C . THR A 1 366 ? 6.618 6.694 3.170 1.00 75.38 366 THR A C 1
ATOM 2942 O O . THR A 1 366 ? 7.256 7.355 2.359 1.00 75.38 366 THR A O 1
ATOM 2945 N N . HIS A 1 367 ? 7.204 5.846 4.010 1.00 83.19 367 HIS A N 1
ATOM 2946 C CA . HIS A 1 367 ? 8.644 5.623 4.062 1.00 83.19 367 HIS A CA 1
ATOM 2947 C C . HIS A 1 367 ? 8.950 4.256 4.677 1.00 83.19 367 HIS A C 1
ATOM 2949 O O . HIS A 1 367 ? 8.075 3.627 5.271 1.00 83.19 367 HIS A O 1
ATOM 2955 N N . PHE A 1 368 ? 10.192 3.814 4.568 1.00 85.94 368 PHE A N 1
ATOM 2956 C CA . PHE A 1 368 ? 10.730 2.754 5.407 1.00 85.94 368 PHE A CA 1
ATOM 2957 C C . PHE A 1 368 ? 12.124 3.123 5.897 1.00 85.94 368 PHE A C 1
ATOM 2959 O O . PHE A 1 368 ? 12.816 3.947 5.294 1.00 85.94 368 PHE A O 1
ATOM 2966 N N . ILE A 1 369 ? 12.525 2.493 6.995 1.00 87.00 369 ILE A N 1
ATOM 2967 C CA . ILE A 1 369 ? 13.882 2.580 7.528 1.00 87.00 369 ILE A CA 1
ATOM 2968 C C . ILE A 1 369 ? 14.558 1.232 7.304 1.00 87.00 369 ILE A C 1
ATOM 2970 O O . ILE A 1 369 ? 14.011 0.190 7.663 1.00 87.00 369 ILE A O 1
ATOM 2974 N N . GLN A 1 370 ? 15.736 1.253 6.695 1.00 89.81 370 GLN A N 1
ATOM 2975 C CA . GLN A 1 370 ? 16.597 0.094 6.494 1.00 89.81 370 GLN A CA 1
ATOM 2976 C C . GLN A 1 370 ? 17.808 0.238 7.414 1.00 89.81 370 GLN A C 1
ATOM 2978 O O . GLN A 1 370 ? 18.438 1.293 7.428 1.00 89.81 370 GLN A O 1
ATOM 2983 N N . SER A 1 371 ? 18.136 -0.785 8.199 1.00 90.38 371 SER A N 1
ATOM 2984 C CA . SER A 1 371 ? 19.272 -0.706 9.124 1.00 90.38 371 SER A CA 1
ATOM 2985 C C . SER A 1 371 ? 20.022 -2.022 9.271 1.00 90.38 371 SER A C 1
ATOM 2987 O O . SER A 1 371 ? 19.442 -3.111 9.258 1.00 90.38 371 SER A O 1
ATOM 2989 N N . GLY A 1 372 ? 21.339 -1.935 9.427 1.00 88.06 372 GLY A N 1
ATOM 2990 C CA . GLY A 1 372 ? 22.202 -3.104 9.527 1.00 88.06 372 GLY A CA 1
ATOM 2991 C C . GLY A 1 372 ? 23.576 -2.781 10.095 1.00 88.06 372 GLY A C 1
ATOM 2992 O O . GLY A 1 372 ? 23.841 -1.675 10.561 1.00 88.06 372 GLY A O 1
ATOM 2993 N N . ARG A 1 373 ? 24.459 -3.779 10.058 1.00 84.06 373 ARG A N 1
ATOM 2994 C CA . ARG A 1 373 ? 25.871 -3.655 10.434 1.00 84.06 373 ARG A CA 1
ATOM 2995 C C . ARG A 1 373 ? 26.730 -4.103 9.268 1.00 84.06 373 ARG A C 1
ATOM 2997 O O . ARG A 1 373 ? 26.410 -5.095 8.615 1.00 84.06 373 ARG A O 1
ATOM 3004 N N . LEU A 1 374 ? 27.786 -3.353 8.978 1.00 74.88 374 LEU A N 1
ATOM 3005 C CA . LEU A 1 374 ? 28.699 -3.718 7.903 1.00 74.88 374 LEU A CA 1
ATOM 3006 C C . LEU A 1 374 ? 29.524 -4.957 8.305 1.00 74.88 374 LEU A C 1
ATOM 3008 O O . LEU A 1 374 ? 30.035 -4.992 9.427 1.00 74.88 374 LEU A O 1
ATOM 3012 N N . PRO A 1 375 ? 29.682 -5.962 7.424 1.00 67.81 375 PRO A N 1
ATOM 3013 C CA . PRO A 1 375 ? 30.404 -7.192 7.763 1.00 67.81 375 PRO A CA 1
ATOM 3014 C C . PRO A 1 375 ? 31.895 -6.999 8.074 1.00 67.81 375 PRO A C 1
ATOM 3016 O O . PRO A 1 375 ? 32.485 -7.812 8.775 1.00 67.81 375 PRO A O 1
ATOM 3019 N N . ASP A 1 376 ? 32.514 -5.955 7.526 1.00 76.00 376 ASP A N 1
ATOM 3020 C CA . ASP A 1 376 ? 33.957 -5.706 7.574 1.00 76.00 376 ASP A CA 1
ATOM 3021 C C . ASP A 1 376 ? 34.413 -5.026 8.872 1.00 76.00 376 ASP A C 1
ATOM 3023 O O . ASP A 1 376 ? 35.476 -5.345 9.399 1.00 76.00 376 ASP A O 1
ATOM 3027 N N . ASN A 1 377 ? 33.621 -4.088 9.390 1.00 79.06 377 ASN A N 1
ATOM 3028 C CA . ASN A 1 377 ? 33.995 -3.251 10.536 1.00 79.06 377 ASN A CA 1
ATOM 3029 C C . ASN A 1 377 ? 32.909 -3.162 11.619 1.00 79.06 377 ASN A C 1
ATOM 3031 O O . ASN A 1 377 ? 33.073 -2.428 12.592 1.00 79.06 377 ASN A O 1
ATOM 3035 N N . ASN A 1 378 ? 31.803 -3.896 11.461 1.00 79.00 378 ASN A N 1
ATOM 3036 C CA . ASN A 1 378 ? 30.671 -3.931 12.386 1.00 79.00 378 ASN A CA 1
ATOM 3037 C C . ASN A 1 378 ? 30.005 -2.561 12.645 1.00 79.00 378 ASN A C 1
ATOM 3039 O O . ASN A 1 378 ? 29.237 -2.413 13.601 1.00 79.00 378 ASN A O 1
ATOM 3043 N N . ARG A 1 379 ? 30.282 -1.553 11.805 1.00 86.25 379 ARG A N 1
ATOM 3044 C CA . ARG A 1 379 ? 29.676 -0.225 11.902 1.00 86.25 379 ARG A CA 1
ATOM 3045 C C . ARG A 1 379 ? 28.196 -0.320 11.564 1.00 86.25 379 ARG A C 1
ATOM 3047 O O . ARG A 1 379 ? 27.821 -0.903 10.545 1.00 86.25 379 ARG A O 1
ATOM 3054 N N . GLU A 1 380 ? 27.372 0.274 12.414 1.00 87.69 380 GLU A N 1
ATOM 3055 C CA . GLU A 1 380 ? 25.944 0.411 12.156 1.00 87.69 380 GLU A CA 1
ATOM 3056 C C . GLU A 1 380 ? 25.690 1.395 11.015 1.00 87.69 380 GLU A C 1
ATOM 3058 O O . GLU A 1 380 ? 26.387 2.401 10.863 1.00 87.69 380 GLU A O 1
ATOM 3063 N N . TRP A 1 381 ? 24.677 1.103 10.214 1.00 87.94 381 TRP A N 1
ATOM 3064 C CA . TRP A 1 381 ? 24.171 2.008 9.197 1.00 87.94 381 TRP A CA 1
ATOM 3065 C C . TRP A 1 381 ? 22.646 2.022 9.243 1.00 87.94 381 TRP A C 1
ATOM 3067 O O . TRP A 1 381 ? 22.007 1.020 9.580 1.00 87.94 381 TRP A O 1
ATOM 3077 N N . VAL A 1 382 ? 22.079 3.184 8.929 1.00 89.25 382 VAL A N 1
ATOM 3078 C CA . VAL A 1 382 ? 20.640 3.440 8.907 1.00 89.25 382 VAL A CA 1
ATOM 3079 C C . VAL A 1 382 ? 20.345 4.307 7.692 1.00 89.25 382 VAL A C 1
ATOM 3081 O O . VAL A 1 382 ? 20.964 5.353 7.512 1.00 89.25 382 VAL A O 1
ATOM 3084 N N . GLU A 1 383 ? 19.401 3.873 6.869 1.00 89.56 383 GLU A N 1
ATOM 3085 C CA . GLU A 1 383 ? 18.933 4.589 5.689 1.00 89.56 383 GLU A CA 1
ATOM 3086 C C . GLU A 1 383 ? 17.421 4.773 5.756 1.00 89.56 383 GLU A C 1
ATOM 3088 O O . GLU A 1 383 ? 16.676 3.818 5.986 1.00 89.56 383 GLU A O 1
ATOM 3093 N N . THR A 1 384 ? 16.962 5.994 5.494 1.00 90.19 384 THR A N 1
ATOM 3094 C CA . THR A 1 384 ? 15.537 6.299 5.367 1.00 90.19 384 THR A CA 1
ATOM 3095 C C . THR A 1 384 ? 15.184 6.480 3.899 1.00 90.19 384 THR A C 1
ATOM 3097 O O . THR A 1 384 ? 15.748 7.327 3.199 1.00 90.19 384 THR A O 1
ATOM 3100 N N . TRP A 1 385 ? 14.198 5.713 3.455 1.00 89.31 385 TRP A N 1
ATOM 3101 C CA . TRP A 1 385 ? 13.693 5.724 2.093 1.00 89.31 385 TRP A CA 1
ATOM 3102 C C . TRP A 1 385 ? 12.255 6.222 2.088 1.00 89.31 385 TRP A C 1
ATOM 3104 O O . TRP A 1 385 ? 11.388 5.643 2.736 1.00 89.31 385 TRP A O 1
ATOM 3114 N N . GLN A 1 386 ? 11.989 7.294 1.354 1.00 87.50 386 GLN A N 1
ATOM 3115 C CA . GLN A 1 386 ? 10.657 7.852 1.171 1.00 87.50 386 GLN A CA 1
ATOM 3116 C C . GLN A 1 386 ? 10.001 7.284 -0.077 1.00 87.50 386 GLN A C 1
ATOM 3118 O O . GLN A 1 386 ? 10.660 6.956 -1.061 1.00 87.50 386 GLN A O 1
ATOM 3123 N N . ARG A 1 387 ? 8.678 7.172 -0.054 1.00 82.69 387 ARG A N 1
ATOM 3124 C CA . ARG A 1 387 ? 7.918 6.728 -1.213 1.00 82.69 387 ARG A CA 1
ATOM 3125 C C . ARG A 1 387 ? 7.991 7.791 -2.311 1.00 82.69 387 ARG A C 1
ATOM 3127 O O . ARG A 1 387 ? 7.667 8.951 -2.081 1.00 82.69 387 ARG A O 1
ATOM 3134 N N . ALA A 1 388 ? 8.416 7.380 -3.499 1.00 81.94 388 ALA A N 1
ATOM 3135 C CA . ALA A 1 388 ? 8.661 8.262 -4.636 1.00 81.94 388 ALA A CA 1
ATOM 3136 C C . ALA A 1 388 ? 7.378 8.607 -5.418 1.00 81.94 388 ALA A C 1
ATOM 3138 O O . ALA A 1 388 ? 7.318 9.624 -6.104 1.00 81.94 388 ALA A O 1
ATOM 3139 N N . THR A 1 389 ? 6.354 7.759 -5.329 1.00 73.81 389 THR A N 1
ATOM 3140 C CA . THR A 1 389 ? 5.114 7.835 -6.116 1.00 73.81 389 THR A CA 1
ATOM 3141 C C . THR A 1 389 ? 3.879 7.580 -5.242 1.00 73.81 389 THR A C 1
ATOM 3143 O O . THR A 1 389 ? 3.965 7.068 -4.124 1.00 73.81 389 THR A O 1
ATOM 3146 N N . LYS A 1 390 ? 2.688 7.947 -5.732 1.00 66.94 390 LYS A N 1
ATOM 3147 C CA . LYS A 1 390 ? 1.420 7.558 -5.092 1.00 66.94 390 LYS A CA 1
ATOM 3148 C C . LYS A 1 390 ? 1.192 6.073 -5.393 1.00 66.94 390 LYS A C 1
ATOM 3150 O O . LYS A 1 390 ? 1.117 5.705 -6.564 1.00 66.94 390 LYS A O 1
ATOM 3155 N N . GLN A 1 391 ? 1.129 5.229 -4.358 1.00 62.91 391 GLN A N 1
ATOM 3156 C CA . GLN A 1 391 ? 0.992 3.784 -4.561 1.00 62.91 391 GLN A CA 1
ATOM 3157 C C . GLN A 1 391 ? -0.285 3.485 -5.336 1.00 62.91 391 GLN A C 1
ATOM 3159 O O . GLN A 1 391 ? -1.375 3.921 -4.956 1.00 62.91 391 GLN A O 1
ATOM 3164 N N . SER A 1 392 ? -0.131 2.731 -6.412 1.00 53.50 392 SER A N 1
ATOM 3165 C CA . SER A 1 392 ? -1.229 2.351 -7.284 1.00 53.50 392 SER A CA 1
ATOM 3166 C C . SER A 1 392 ? -1.693 0.943 -6.913 1.00 53.50 392 SER A C 1
ATOM 3168 O O . SER A 1 392 ? -0.869 0.055 -6.718 1.00 53.50 392 SER A O 1
ATOM 3170 N N . PRO A 1 393 ? -2.999 0.679 -6.761 1.00 52.84 393 PRO A N 1
ATOM 3171 C CA . PRO A 1 393 ? -3.456 -0.694 -6.614 1.00 52.84 393 PRO A CA 1
ATOM 3172 C C . PRO A 1 393 ? -3.209 -1.462 -7.924 1.00 52.84 393 PRO A C 1
ATOM 3174 O O . PRO A 1 393 ? -3.645 -0.999 -8.983 1.00 52.84 393 PRO A O 1
ATOM 3177 N N . ASN A 1 394 ? -2.589 -2.650 -7.863 1.00 59.72 394 ASN A N 1
ATOM 3178 C CA . ASN A 1 394 ? -2.339 -3.530 -9.020 1.00 59.72 394 ASN A CA 1
ATOM 3179 C C . ASN A 1 394 ? -3.622 -4.196 -9.575 1.00 59.72 394 ASN A C 1
ATOM 3181 O O . ASN A 1 394 ? -3.728 -5.411 -9.718 1.00 59.72 394 ASN A O 1
ATOM 3185 N N . THR A 1 395 ? -4.637 -3.390 -9.863 1.00 50.56 395 THR A N 1
ATOM 3186 C CA . THR A 1 395 ? -5.981 -3.811 -10.295 1.00 50.56 395 THR A CA 1
ATOM 3187 C C . THR A 1 395 ? -5.997 -4.455 -11.677 1.00 50.56 395 THR A C 1
ATOM 3189 O O . THR A 1 395 ? -6.867 -5.268 -11.964 1.00 50.56 395 THR A O 1
ATOM 3192 N N . MET A 1 396 ? -5.021 -4.119 -12.523 1.00 59.25 396 MET A N 1
ATOM 3193 C CA . MET A 1 396 ? -4.904 -4.629 -13.892 1.00 59.25 396 MET A CA 1
ATOM 3194 C C . MET A 1 396 ? -3.903 -5.784 -14.024 1.00 59.25 396 MET A C 1
ATOM 3196 O O . MET A 1 396 ? -3.678 -6.237 -15.139 1.00 59.25 396 MET A O 1
ATOM 3200 N N . GLY A 1 397 ? -3.255 -6.214 -12.935 1.00 66.75 397 GLY A N 1
ATOM 3201 C CA . GLY A 1 397 ? -2.187 -7.221 -12.977 1.00 66.75 397 GLY A CA 1
ATOM 3202 C C . GLY A 1 397 ? -0.894 -6.753 -13.657 1.00 66.75 397 GLY A C 1
ATOM 3203 O O . GLY A 1 397 ? -0.003 -7.555 -13.876 1.00 66.75 397 GLY A O 1
ATOM 3204 N N . LEU A 1 398 ? -0.766 -5.466 -14.000 1.00 78.38 398 LEU A N 1
ATOM 3205 C CA . LEU A 1 398 ? 0.408 -4.926 -14.693 1.00 78.38 398 LEU A CA 1
ATOM 3206 C C . LEU A 1 398 ? 1.645 -4.830 -13.797 1.00 78.38 398 LEU A C 1
ATOM 3208 O O . LEU A 1 398 ? 2.765 -4.997 -14.282 1.00 78.38 398 LEU A O 1
ATOM 3212 N N . GLU A 1 399 ? 1.455 -4.494 -12.519 1.00 83.94 399 GLU A N 1
ATOM 3213 C CA . GLU A 1 399 ? 2.578 -4.343 -11.599 1.00 83.94 399 GLU A CA 1
ATOM 3214 C C . GLU A 1 399 ? 3.194 -5.703 -11.303 1.00 83.94 399 GLU A C 1
ATOM 3216 O O . GLU A 1 399 ? 2.495 -6.687 -11.051 1.00 83.94 399 GLU A O 1
ATOM 3221 N N . GLY A 1 400 ? 4.516 -5.745 -11.340 1.00 85.56 400 GLY A N 1
ATOM 3222 C CA . GLY A 1 400 ? 5.262 -6.982 -11.239 1.00 85.56 400 GLY A CA 1
ATOM 3223 C C . GLY A 1 400 ? 6.651 -6.863 -11.844 1.00 85.56 400 GLY A C 1
ATOM 3224 O O . GLY A 1 400 ? 7.010 -5.863 -12.479 1.00 85.56 400 GLY A O 1
ATOM 3225 N N . THR A 1 401 ? 7.415 -7.934 -11.656 1.00 90.12 401 THR A N 1
ATOM 3226 C CA . THR A 1 401 ? 8.687 -8.142 -12.337 1.00 90.12 401 THR A CA 1
ATOM 3227 C C . THR A 1 401 ? 8.479 -9.164 -13.444 1.00 90.12 401 THR A C 1
ATOM 3229 O O . THR A 1 401 ? 8.035 -10.289 -13.210 1.00 90.12 401 THR A O 1
ATOM 3232 N N . TRP A 1 402 ? 8.811 -8.755 -14.657 1.00 92.94 402 TRP A N 1
ATOM 3233 C CA . TRP A 1 402 ? 8.568 -9.471 -15.896 1.00 92.94 402 TRP A CA 1
ATOM 3234 C C . TRP A 1 402 ? 9.889 -9.745 -16.602 1.00 92.94 402 TRP A C 1
ATOM 3236 O O . TRP A 1 402 ? 10.814 -8.941 -16.531 1.00 92.94 402 TRP A O 1
ATOM 3246 N N . ILE A 1 403 ? 9.980 -10.845 -17.337 1.00 94.25 403 ILE A N 1
ATOM 3247 C CA . ILE A 1 403 ? 11.163 -11.197 -18.119 1.00 94.25 403 ILE A CA 1
ATOM 3248 C C . ILE A 1 403 ? 10.777 -11.615 -19.527 1.00 94.25 403 ILE A C 1
ATOM 3250 O O . ILE A 1 403 ? 9.738 -12.235 -19.760 1.00 94.25 403 ILE A O 1
ATOM 3254 N N . ARG A 1 404 ? 11.644 -11.287 -20.481 1.00 93.25 404 ARG A N 1
ATOM 3255 C CA . ARG A 1 404 ? 11.569 -11.810 -21.840 1.00 93.25 404 ARG A CA 1
ATOM 3256 C C . ARG A 1 404 ? 12.943 -12.128 -22.401 1.00 93.25 404 ARG A C 1
ATOM 3258 O O . ARG A 1 404 ? 13.969 -11.585 -21.978 1.00 93.25 404 ARG A O 1
ATOM 3265 N N . ASP A 1 405 ? 12.924 -12.998 -23.395 1.00 91.56 405 ASP A N 1
ATOM 3266 C CA . ASP A 1 405 ? 14.087 -13.306 -24.207 1.00 91.56 405 ASP A CA 1
ATOM 3267 C C . ASP A 1 405 ? 14.370 -12.142 -25.171 1.00 91.56 405 ASP A C 1
ATOM 3269 O O . ASP A 1 405 ? 13.461 -11.425 -25.597 1.00 91.56 405 ASP A O 1
ATOM 3273 N N . THR A 1 406 ? 15.647 -11.924 -25.477 1.00 90.44 406 THR A N 1
ATOM 3274 C CA . THR A 1 406 ? 16.066 -10.985 -26.526 1.00 90.44 406 THR A CA 1
ATOM 3275 C C . THR A 1 406 ? 16.506 -11.766 -27.761 1.00 90.44 406 THR A C 1
ATOM 3277 O O . THR A 1 406 ? 16.696 -12.979 -27.686 1.00 90.44 406 THR A O 1
ATOM 3280 N N . ASP A 1 407 ? 16.757 -11.073 -28.872 1.00 89.12 407 ASP A N 1
ATOM 3281 C CA . ASP A 1 407 ? 17.329 -11.690 -30.079 1.00 89.12 407 ASP A CA 1
ATOM 3282 C C . ASP A 1 407 ? 18.693 -12.360 -29.813 1.00 89.12 407 ASP A C 1
ATOM 3284 O O . ASP A 1 407 ? 19.115 -13.247 -30.552 1.00 89.12 407 ASP A O 1
ATOM 3288 N N . ASN A 1 408 ? 19.389 -11.956 -28.743 1.00 90.94 408 ASN A N 1
ATOM 3289 C CA . ASN A 1 408 ? 20.578 -12.639 -28.256 1.00 90.94 408 ASN A CA 1
ATOM 3290 C C . ASN A 1 408 ? 20.186 -13.651 -27.158 1.00 90.94 408 ASN A C 1
ATOM 3292 O O . ASN A 1 408 ? 19.708 -13.233 -26.098 1.00 90.94 408 ASN A O 1
ATOM 3296 N N . PRO A 1 409 ? 20.448 -14.959 -27.342 1.00 88.06 409 PRO A N 1
ATOM 3297 C CA . PRO A 1 409 ? 20.045 -15.992 -26.385 1.00 88.06 409 PRO A CA 1
ATOM 3298 C C . PRO A 1 409 ? 20.713 -15.849 -25.008 1.00 88.06 409 PRO A C 1
ATOM 3300 O O . PRO A 1 409 ? 20.128 -16.259 -24.004 1.00 88.06 409 PRO A O 1
ATOM 3303 N N . ASN A 1 410 ? 21.890 -15.215 -24.948 1.00 91.06 410 ASN A N 1
ATOM 3304 C CA . ASN A 1 410 ? 22.638 -14.970 -23.712 1.00 91.06 410 ASN A CA 1
ATOM 3305 C C . ASN A 1 410 ? 22.158 -13.724 -22.962 1.00 91.06 410 ASN A C 1
ATOM 3307 O O . ASN A 1 410 ? 22.685 -13.412 -21.898 1.00 91.06 410 ASN A O 1
ATOM 3311 N N . ARG A 1 411 ? 21.185 -12.985 -23.505 1.00 93.88 411 ARG A N 1
ATOM 3312 C CA . ARG A 1 411 ? 20.647 -11.788 -22.864 1.00 93.88 411 ARG A CA 1
ATOM 3313 C C . ARG A 1 411 ? 19.170 -11.937 -22.566 1.00 93.88 411 ARG A C 1
ATOM 3315 O O . ARG A 1 411 ? 18.388 -12.401 -23.399 1.00 93.88 411 ARG A O 1
ATOM 3322 N N . LYS A 1 412 ? 18.790 -11.472 -21.381 1.00 95.06 412 LYS A N 1
ATOM 3323 C CA . LYS A 1 412 ? 17.395 -11.325 -20.970 1.00 95.06 412 LYS A CA 1
ATOM 3324 C C . LYS A 1 412 ? 17.088 -9.861 -20.721 1.00 95.06 412 LYS A C 1
ATOM 3326 O O . LYS A 1 412 ? 17.950 -9.103 -20.279 1.00 95.06 412 LYS A O 1
ATOM 3331 N N . MET A 1 413 ? 15.853 -9.472 -21.005 1.00 96.38 413 MET A N 1
ATOM 3332 C CA . MET A 1 413 ? 15.326 -8.172 -20.612 1.00 96.38 413 MET A CA 1
ATOM 3333 C C . MET A 1 413 ? 14.367 -8.379 -19.446 1.00 96.38 413 MET A C 1
ATOM 3335 O O . MET A 1 413 ? 13.418 -9.151 -19.570 1.00 96.38 413 MET A O 1
ATOM 3339 N N . ILE A 1 414 ? 14.626 -7.698 -18.335 1.00 96.06 414 ILE A N 1
ATOM 3340 C CA . ILE A 1 414 ? 13.819 -7.756 -17.113 1.00 96.06 414 ILE A CA 1
ATOM 3341 C C . ILE A 1 414 ? 13.136 -6.405 -16.962 1.00 96.06 414 ILE A C 1
ATOM 3343 O O . ILE A 1 414 ? 13.820 -5.386 -16.999 1.00 96.06 414 ILE A O 1
ATOM 3347 N N . LYS A 1 415 ? 11.812 -6.388 -16.824 1.00 95.25 415 LYS A N 1
ATOM 3348 C CA . LYS A 1 415 ? 10.991 -5.188 -16.673 1.00 95.25 415 LYS A CA 1
ATOM 3349 C C . LYS A 1 415 ? 10.312 -5.185 -15.304 1.00 95.25 415 LYS A C 1
ATOM 3351 O O . LYS A 1 415 ? 9.590 -6.112 -14.968 1.00 95.25 415 LYS A O 1
ATOM 3356 N N . PHE A 1 416 ? 10.518 -4.118 -14.549 1.00 93.69 416 PHE A N 1
ATOM 3357 C CA . PHE A 1 416 ? 9.854 -3.799 -13.294 1.00 93.69 416 PHE A CA 1
ATOM 3358 C C . PHE A 1 416 ? 8.758 -2.781 -13.592 1.00 93.69 416 PHE A C 1
ATOM 3360 O O . PHE A 1 416 ? 9.036 -1.748 -14.203 1.00 93.69 416 PHE A O 1
ATOM 3367 N N . ILE A 1 417 ? 7.526 -3.060 -13.179 1.00 88.81 417 ILE A N 1
ATOM 3368 C CA . ILE A 1 417 ? 6.394 -2.136 -13.302 1.00 88.81 417 ILE A CA 1
ATOM 3369 C C . ILE A 1 417 ? 5.817 -1.927 -11.911 1.00 88.81 417 ILE A C 1
ATOM 3371 O O . ILE A 1 417 ? 5.443 -2.896 -11.252 1.00 88.81 417 ILE A O 1
ATOM 3375 N N . GLN A 1 418 ? 5.753 -0.672 -11.475 1.00 85.44 418 GLN A N 1
ATOM 3376 C CA . GLN A 1 418 ? 5.212 -0.299 -10.174 1.00 85.44 418 GLN A CA 1
ATOM 3377 C C . GLN A 1 418 ? 4.759 1.162 -10.200 1.00 85.44 418 GLN A C 1
ATOM 3379 O O . GLN A 1 418 ? 5.451 2.000 -10.768 1.00 85.44 418 GLN A O 1
ATOM 3384 N N . ASP A 1 419 ? 3.622 1.490 -9.587 1.00 77.38 419 ASP A N 1
ATOM 3385 C CA . ASP A 1 419 ? 3.186 2.864 -9.304 1.00 77.38 419 ASP A CA 1
ATOM 3386 C C . ASP A 1 419 ? 3.313 3.831 -10.504 1.00 77.38 419 ASP A C 1
ATOM 3388 O O . ASP A 1 419 ? 3.939 4.890 -10.410 1.00 77.38 419 ASP A O 1
ATOM 3392 N N . LYS A 1 420 ? 2.768 3.440 -11.669 1.00 79.62 420 LYS A N 1
ATOM 3393 C CA . LYS A 1 420 ? 2.825 4.194 -12.948 1.00 79.62 420 LYS A CA 1
ATOM 3394 C C . LYS A 1 420 ? 4.217 4.435 -13.529 1.00 79.62 420 LYS A C 1
ATOM 3396 O O . LYS A 1 420 ? 4.334 5.019 -14.603 1.00 79.62 420 LYS A O 1
ATOM 3401 N N . THR A 1 421 ? 5.254 3.892 -12.911 1.00 87.06 421 THR A N 1
ATOM 3402 C CA . THR A 1 421 ? 6.611 3.887 -13.447 1.00 87.06 421 THR A CA 1
ATOM 3403 C C . THR A 1 421 ? 6.961 2.488 -13.923 1.00 87.06 421 THR A C 1
ATOM 3405 O O . THR A 1 421 ? 6.453 1.474 -13.440 1.00 87.06 421 THR A O 1
ATOM 3408 N N . TRP A 1 422 ? 7.857 2.429 -14.888 1.00 92.56 422 TRP A N 1
ATOM 3409 C CA . TRP A 1 422 ? 8.459 1.187 -15.323 1.00 92.56 422 TRP A CA 1
ATOM 3410 C C . TRP A 1 422 ? 9.951 1.389 -15.531 1.00 92.56 422 TRP A C 1
ATOM 3412 O O . TRP A 1 422 ? 10.424 2.490 -15.819 1.00 92.56 422 TRP A O 1
ATOM 3422 N N . VAL A 1 423 ? 10.686 0.297 -15.392 1.00 95.12 423 VAL A N 1
ATOM 3423 C CA . VAL A 1 423 ? 12.114 0.212 -15.681 1.00 95.12 423 VAL A CA 1
ATOM 3424 C C . VAL A 1 423 ? 12.337 -1.118 -16.360 1.00 95.12 423 VAL A C 1
ATOM 3426 O O . VAL A 1 423 ? 11.860 -2.129 -15.861 1.00 95.12 423 VAL A O 1
ATOM 3429 N N . TRP A 1 424 ? 13.082 -1.160 -17.456 1.00 96.19 424 TRP A N 1
ATOM 3430 C CA . TRP A 1 424 ? 13.688 -2.408 -17.893 1.00 96.19 424 TRP A CA 1
ATOM 3431 C C . TRP A 1 424 ? 15.205 -2.324 -17.876 1.00 96.19 424 TRP A C 1
ATOM 3433 O O . TRP A 1 424 ? 15.788 -1.269 -18.118 1.00 96.19 424 TRP A O 1
ATOM 3443 N N . ILE A 1 425 ? 15.832 -3.466 -17.614 1.00 97.00 425 ILE A N 1
ATOM 3444 C CA . ILE A 1 425 ? 17.272 -3.694 -17.705 1.00 97.00 425 ILE A CA 1
ATOM 3445 C C . ILE A 1 425 ? 17.537 -4.852 -18.669 1.00 97.00 425 ILE A C 1
ATOM 3447 O O . ILE A 1 425 ? 16.739 -5.785 -18.767 1.00 97.00 425 ILE A O 1
ATOM 3451 N N . VAL A 1 426 ? 18.658 -4.805 -19.385 1.00 96.69 426 VAL A N 1
ATOM 3452 C CA . VAL A 1 426 ? 19.149 -5.919 -20.209 1.00 96.69 426 VAL A CA 1
ATOM 3453 C C . VAL A 1 426 ? 20.361 -6.531 -19.532 1.00 96.69 426 VAL A C 1
ATOM 3455 O O . VAL A 1 426 ? 21.400 -5.877 -19.417 1.00 96.69 426 VAL A O 1
ATOM 3458 N N . VAL A 1 427 ? 20.226 -7.790 -19.130 1.00 95.06 427 VAL A N 1
ATOM 3459 C CA . VAL A 1 427 ? 21.228 -8.546 -18.378 1.00 95.06 427 VAL A CA 1
ATOM 3460 C C . VAL A 1 427 ? 21.888 -9.572 -19.290 1.00 95.06 427 VAL A C 1
ATOM 3462 O O . VAL A 1 427 ? 21.205 -10.328 -19.983 1.00 95.06 427 VAL A O 1
ATOM 3465 N N . ASP A 1 428 ? 23.217 -9.590 -19.294 1.00 92.50 428 ASP A N 1
ATOM 3466 C CA . ASP A 1 428 ? 24.014 -10.689 -19.831 1.00 92.50 428 ASP A CA 1
ATOM 3467 C C . ASP A 1 428 ? 24.026 -11.835 -18.813 1.00 92.50 428 ASP A C 1
ATOM 3469 O O . ASP A 1 428 ? 24.529 -11.690 -17.702 1.00 92.50 428 ASP A O 1
ATOM 3473 N N . MET A 1 429 ? 23.433 -12.969 -19.173 1.00 89.56 429 MET A N 1
ATOM 3474 C CA . MET A 1 429 ? 23.218 -14.078 -18.244 1.00 89.56 429 MET A CA 1
ATOM 3475 C C . MET A 1 429 ? 24.504 -14.827 -17.891 1.00 89.56 429 MET A C 1
ATOM 3477 O O . MET A 1 429 ? 24.506 -15.574 -16.919 1.00 89.56 429 MET A O 1
ATOM 3481 N N . ALA A 1 430 ? 25.589 -14.649 -18.653 1.00 88.00 430 ALA A N 1
ATOM 3482 C CA . ALA A 1 430 ? 26.849 -15.337 -18.381 1.00 88.00 430 ALA A CA 1
ATOM 3483 C C . ALA A 1 430 ? 27.601 -14.733 -17.186 1.00 88.00 430 ALA A C 1
ATOM 3485 O O . ALA A 1 430 ? 28.354 -15.433 -16.516 1.00 88.00 430 ALA A O 1
ATOM 3486 N N . ASN A 1 431 ? 27.423 -13.435 -16.937 1.00 88.44 431 ASN A N 1
ATOM 3487 C CA . ASN A 1 431 ? 28.167 -12.701 -15.910 1.00 88.44 431 ASN A CA 1
ATOM 3488 C C . ASN A 1 431 ? 27.307 -11.734 -15.083 1.00 88.44 431 ASN A C 1
ATOM 3490 O O . ASN A 1 431 ? 27.839 -11.057 -14.216 1.00 88.44 431 ASN A O 1
ATOM 3494 N N . GLY A 1 432 ? 25.999 -11.637 -15.338 1.00 90.75 432 GLY A N 1
ATOM 3495 C CA . GLY A 1 432 ? 25.094 -10.724 -14.635 1.00 90.75 432 GLY A CA 1
ATOM 3496 C C . GLY A 1 432 ? 25.272 -9.249 -15.016 1.00 90.75 432 GLY A C 1
ATOM 3497 O O . GLY A 1 432 ? 24.712 -8.364 -14.367 1.00 90.75 432 GLY A O 1
ATOM 3498 N N . ARG A 1 433 ? 26.029 -8.923 -16.069 1.00 93.25 433 ARG A N 1
ATOM 3499 C CA . ARG A 1 433 ? 26.278 -7.525 -16.431 1.00 93.25 433 ARG A CA 1
ATOM 3500 C C . ARG A 1 433 ? 25.036 -6.865 -17.025 1.00 93.25 433 ARG A C 1
ATOM 3502 O O . ARG A 1 433 ? 24.492 -7.327 -18.030 1.00 93.25 433 ARG A O 1
ATOM 3509 N N . ILE A 1 434 ? 24.652 -5.714 -16.478 1.00 95.25 434 ILE A N 1
ATOM 3510 C CA . ILE A 1 434 ? 23.627 -4.843 -17.060 1.00 95.25 434 ILE A CA 1
ATOM 3511 C C . ILE A 1 434 ? 24.258 -4.050 -18.204 1.00 95.25 434 ILE A C 1
ATOM 3513 O O . ILE A 1 434 ? 25.251 -3.346 -18.033 1.00 95.25 434 ILE A O 1
ATOM 3517 N N . THR A 1 435 ? 23.689 -4.182 -19.399 1.00 94.12 435 THR A N 1
ATOM 3518 C CA . THR A 1 435 ? 24.222 -3.570 -20.630 1.00 94.12 435 THR A CA 1
ATOM 3519 C C . THR A 1 435 ? 23.462 -2.318 -21.042 1.00 94.12 435 THR A C 1
ATOM 3521 O O . THR A 1 435 ? 24.067 -1.349 -21.507 1.00 94.12 435 THR A O 1
ATOM 3524 N N . ASN A 1 436 ? 22.151 -2.318 -20.825 1.00 95.94 436 ASN A N 1
ATOM 3525 C CA . ASN A 1 436 ? 21.241 -1.232 -21.154 1.00 95.94 436 ASN A CA 1
ATOM 3526 C C . ASN A 1 436 ? 20.139 -1.176 -20.098 1.00 95.94 436 ASN A C 1
ATOM 3528 O O . ASN A 1 436 ? 19.751 -2.213 -19.560 1.00 95.94 436 ASN A O 1
ATOM 3532 N N . ALA A 1 437 ? 19.615 0.016 -19.846 1.00 95.88 437 ALA A N 1
ATOM 3533 C CA . ALA A 1 437 ? 18.406 0.206 -19.062 1.00 95.88 437 ALA A CA 1
ATOM 3534 C C . ALA A 1 437 ? 17.622 1.397 -19.599 1.00 95.88 437 ALA A C 1
ATOM 3536 O O . ALA A 1 437 ? 18.199 2.345 -20.131 1.00 95.88 437 ALA A O 1
ATOM 3537 N N . LEU A 1 438 ? 16.313 1.364 -19.427 1.00 95.94 438 LEU A N 1
ATOM 3538 C CA . LEU A 1 438 ? 15.432 2.470 -19.763 1.00 95.94 438 LEU A CA 1
ATOM 3539 C C . LEU A 1 438 ? 14.284 2.467 -18.768 1.00 95.94 438 LEU A C 1
ATOM 3541 O O . LEU A 1 438 ? 13.844 1.402 -18.335 1.00 95.94 438 LEU A O 1
ATOM 3545 N N . GLY A 1 439 ? 13.786 3.639 -18.417 1.00 94.50 439 GLY A N 1
ATOM 3546 C CA . GLY A 1 439 ? 12.599 3.730 -17.590 1.00 94.50 439 GLY A CA 1
ATOM 3547 C C . GLY A 1 439 ? 11.909 5.067 -17.731 1.00 94.50 439 GLY A C 1
ATOM 3548 O O . GLY A 1 439 ? 12.404 5.992 -18.378 1.00 94.50 439 GLY A O 1
ATOM 3549 N N . GLY A 1 440 ? 10.718 5.135 -17.164 1.00 92.25 440 GLY A N 1
ATOM 3550 C CA . GLY A 1 440 ? 9.877 6.313 -17.218 1.00 92.25 440 GLY A CA 1
ATOM 3551 C C . GLY A 1 440 ? 8.466 5.984 -16.781 1.00 92.25 440 GLY A C 1
ATOM 3552 O O . GLY A 1 440 ? 8.255 5.094 -15.961 1.00 92.25 440 GLY A O 1
ATOM 3553 N N . GLN A 1 441 ? 7.496 6.707 -17.323 1.00 88.88 441 GLN A N 1
ATOM 3554 C CA . GLN A 1 441 ? 6.099 6.578 -16.920 1.00 88.88 441 GLN A CA 1
ATOM 3555 C C . GLN A 1 441 ? 5.315 5.723 -17.903 1.00 88.88 441 GLN A C 1
ATOM 3557 O O . GLN A 1 441 ? 5.616 5.706 -19.099 1.00 88.88 441 GLN A O 1
ATOM 3562 N N . TYR A 1 442 ? 4.284 5.046 -17.409 1.00 87.00 442 TYR A N 1
ATOM 3563 C CA . TYR A 1 442 ? 3.269 4.421 -18.242 1.00 87.00 442 TYR A CA 1
ATOM 3564 C C . TYR A 1 442 ? 1.876 4.958 -17.923 1.00 87.00 442 TYR A C 1
ATOM 3566 O O . TYR A 1 442 ? 1.551 5.347 -16.802 1.00 87.00 442 TYR A O 1
ATOM 3574 N N . GLN A 1 443 ? 1.018 4.934 -18.932 1.00 81.25 443 GLN A N 1
ATOM 3575 C CA . GLN A 1 443 ? -0.408 5.185 -18.807 1.00 81.25 443 GLN A CA 1
ATOM 3576 C C . GLN A 1 443 ? -1.160 3.967 -19.323 1.00 81.25 443 GLN A C 1
ATOM 3578 O O . GLN A 1 443 ? -0.733 3.310 -20.270 1.00 81.25 443 GLN A O 1
ATOM 3583 N N . CYS A 1 444 ? -2.284 3.665 -18.680 1.00 75.25 444 CYS A N 1
ATOM 3584 C CA . CYS A 1 444 ? -3.174 2.598 -19.107 1.00 75.25 444 CYS A CA 1
ATOM 3585 C C . CYS A 1 444 ? -4.615 3.083 -18.958 1.00 75.25 444 CYS A C 1
ATOM 3587 O O . CYS A 1 444 ? -5.006 3.486 -17.861 1.00 75.25 444 CYS A O 1
ATOM 3589 N N . ASN A 1 445 ? -5.387 3.056 -20.044 1.00 70.25 445 ASN A N 1
ATOM 3590 C CA . ASN A 1 445 ? -6.821 3.332 -20.040 1.00 70.25 445 ASN A CA 1
ATOM 3591 C C . ASN A 1 445 ? -7.559 2.187 -20.745 1.00 70.25 445 ASN A C 1
ATOM 3593 O O . ASN A 1 445 ? -7.506 2.056 -21.972 1.00 70.25 445 ASN A O 1
ATOM 3597 N N . GLY A 1 446 ? -8.208 1.328 -19.955 1.00 71.00 446 GLY A N 1
ATOM 3598 C CA . GLY A 1 446 ? -8.737 0.058 -20.440 1.00 71.00 446 GLY A CA 1
ATOM 3599 C C . GLY A 1 446 ? -7.611 -0.779 -21.044 1.00 71.00 446 GLY A C 1
ATOM 3600 O O . GLY A 1 446 ? -6.634 -1.083 -20.363 1.00 71.00 446 GLY A O 1
ATOM 3601 N N . ARG A 1 447 ? -7.724 -1.098 -22.338 1.00 79.19 447 ARG A N 1
ATOM 3602 C CA . ARG A 1 447 ? -6.674 -1.798 -23.090 1.00 79.19 447 ARG A CA 1
ATOM 3603 C C . ARG A 1 447 ? -5.601 -0.878 -23.661 1.00 79.19 447 ARG A C 1
ATOM 3605 O O . ARG A 1 447 ? -4.580 -1.370 -24.100 1.00 79.19 447 ARG A O 1
ATOM 3612 N N . ARG A 1 448 ? -5.780 0.441 -23.701 1.00 83.25 448 ARG A N 1
ATOM 3613 C CA . ARG A 1 448 ? -4.757 1.322 -24.287 1.00 83.25 448 ARG A CA 1
ATOM 3614 C C . ARG A 1 448 ? -3.606 1.486 -23.313 1.00 83.25 448 ARG A C 1
ATOM 3616 O O . ARG A 1 448 ? -3.832 1.965 -22.205 1.00 83.25 448 ARG A O 1
ATOM 3623 N N . TYR A 1 449 ? -2.405 1.136 -23.744 1.00 87.69 449 TYR A N 1
ATOM 3624 C CA . TYR A 1 449 ? -1.179 1.215 -22.966 1.00 87.69 449 TYR A CA 1
ATOM 3625 C C . TYR A 1 449 ? -0.174 2.129 -23.666 1.00 87.69 449 TYR A C 1
ATOM 3627 O O . TYR A 1 449 ? 0.003 2.058 -24.883 1.00 87.69 449 TYR A O 1
ATOM 3635 N N . SER A 1 450 ? 0.501 2.989 -22.911 1.00 90.50 450 SER A N 1
ATOM 3636 C CA . SER A 1 450 ? 1.584 3.803 -23.457 1.00 90.50 450 SER A CA 1
ATOM 3637 C C . SER A 1 450 ? 2.691 4.026 -22.448 1.00 90.50 450 SER A C 1
ATOM 3639 O O . SER A 1 450 ? 2.402 4.226 -21.272 1.00 90.50 450 SER A O 1
ATOM 3641 N N . GLU A 1 451 ? 3.928 4.088 -22.922 1.00 94.00 451 GLU A N 1
ATOM 3642 C CA . GLU A 1 451 ? 5.116 4.384 -22.124 1.00 94.00 451 GLU A CA 1
ATOM 3643 C C . GLU A 1 451 ? 5.807 5.642 -22.657 1.00 94.00 451 GLU A C 1
ATOM 3645 O O . GLU A 1 451 ? 5.868 5.869 -23.867 1.00 94.00 451 GLU A O 1
ATOM 3650 N N . ILE A 1 452 ? 6.345 6.455 -21.750 1.00 93.44 452 ILE A N 1
ATOM 3651 C CA . ILE A 1 452 ? 7.214 7.587 -22.073 1.00 93.44 452 ILE A CA 1
ATOM 3652 C C . ILE A 1 452 ? 8.481 7.443 -21.228 1.00 93.44 452 ILE A C 1
ATOM 3654 O O . ILE A 1 452 ? 8.417 7.634 -20.009 1.00 93.44 452 ILE A O 1
ATOM 3658 N N . PRO A 1 453 ? 9.621 7.089 -21.843 1.00 94.06 453 PRO A N 1
ATOM 3659 C CA . PRO A 1 453 ? 10.893 7.017 -21.145 1.00 94.06 453 PRO A CA 1
ATOM 3660 C C . PRO A 1 453 ? 11.378 8.403 -20.714 1.00 94.06 453 PRO A C 1
ATOM 3662 O O . PRO A 1 453 ? 11.369 9.337 -21.518 1.00 94.06 453 PRO A O 1
ATOM 3665 N N . THR A 1 454 ? 11.845 8.524 -19.474 1.00 92.31 454 THR A N 1
ATOM 3666 C CA . THR A 1 454 ? 12.374 9.772 -18.900 1.00 92.31 454 THR A CA 1
ATOM 3667 C C . THR A 1 454 ? 13.809 9.650 -18.392 1.00 92.31 454 THR A C 1
ATOM 3669 O O . THR A 1 454 ? 14.454 10.671 -18.198 1.00 92.31 454 THR A O 1
ATOM 3672 N N . PHE A 1 455 ? 14.344 8.434 -18.242 1.00 93.38 455 PHE A N 1
ATOM 3673 C CA . PHE A 1 455 ? 15.734 8.194 -17.841 1.00 93.38 455 PHE A CA 1
ATOM 3674 C C . PHE A 1 455 ? 16.314 6.939 -18.504 1.00 93.38 455 PHE A C 1
ATOM 3676 O O . PHE A 1 455 ? 15.573 6.056 -18.950 1.00 93.38 455 PHE A O 1
ATOM 3683 N N . HIS A 1 456 ? 17.646 6.849 -18.592 1.00 95.12 456 HIS A N 1
ATOM 3684 C CA . HIS A 1 456 ? 18.308 5.785 -19.355 1.00 95.12 456 HIS A CA 1
ATOM 3685 C C . HIS A 1 456 ? 19.695 5.371 -18.843 1.00 95.12 456 HIS A C 1
ATOM 3687 O O . HIS A 1 456 ? 20.443 6.174 -18.302 1.00 95.12 456 HIS A O 1
ATOM 3693 N N . PHE A 1 457 ? 20.102 4.143 -19.173 1.00 94.69 457 PHE A N 1
ATOM 3694 C CA . PHE A 1 457 ? 21.485 3.654 -19.158 1.00 94.69 457 PHE A CA 1
ATOM 3695 C C . PHE A 1 457 ? 21.850 3.153 -20.561 1.00 94.69 457 PHE A C 1
ATOM 3697 O O . PHE A 1 457 ? 21.240 2.209 -21.069 1.00 94.69 457 PHE A O 1
ATOM 3704 N N . ASN A 1 458 ? 22.841 3.773 -21.209 1.00 93.50 458 ASN A N 1
ATOM 3705 C CA . ASN A 1 458 ? 23.304 3.417 -22.562 1.00 93.50 458 ASN A CA 1
ATOM 3706 C C . ASN A 1 458 ? 22.222 3.424 -23.672 1.00 93.50 458 ASN A C 1
ATOM 3708 O O . ASN A 1 458 ? 22.403 2.782 -24.709 1.00 93.50 458 ASN A O 1
ATOM 3712 N N . THR A 1 459 ? 21.101 4.137 -23.500 1.00 91.62 459 THR A N 1
ATOM 3713 C CA . THR A 1 459 ? 20.030 4.258 -24.516 1.00 91.62 459 THR A CA 1
ATOM 3714 C C . THR A 1 459 ? 19.439 5.675 -24.649 1.00 91.62 459 THR A C 1
ATOM 3716 O O . THR A 1 459 ? 18.215 5.822 -24.680 1.00 91.62 459 THR A O 1
ATOM 3719 N N . PRO A 1 460 ? 20.258 6.735 -24.789 1.00 91.56 460 PRO A N 1
ATOM 3720 C CA . PRO A 1 460 ? 19.783 8.127 -24.757 1.00 91.56 460 PRO A CA 1
ATOM 3721 C C . PRO A 1 460 ? 18.738 8.456 -25.834 1.00 91.56 460 PRO A C 1
ATOM 3723 O O . PRO A 1 460 ? 17.821 9.233 -25.605 1.00 91.56 460 PRO A O 1
ATOM 3726 N N . ARG A 1 461 ? 18.823 7.820 -27.011 1.00 93.00 461 ARG A N 1
ATOM 3727 C CA . ARG A 1 461 ? 17.942 8.109 -28.159 1.00 93.00 461 ARG A CA 1
ATOM 3728 C C . ARG A 1 461 ? 16.469 7.743 -27.944 1.00 93.00 461 ARG A C 1
ATOM 3730 O O . ARG A 1 461 ? 15.649 8.113 -28.773 1.00 93.00 461 ARG A O 1
ATOM 3737 N N . GLN A 1 462 ? 16.147 6.975 -26.903 1.00 89.50 462 GLN A N 1
ATOM 3738 C CA . GLN A 1 462 ? 14.774 6.545 -26.618 1.00 89.50 462 GLN A CA 1
ATOM 3739 C C . GLN A 1 462 ? 14.059 7.466 -25.619 1.00 89.50 462 GLN A C 1
ATOM 3741 O O . GLN A 1 462 ? 12.842 7.370 -25.480 1.00 89.50 462 GLN A O 1
ATOM 3746 N N . VAL A 1 463 ? 14.776 8.369 -24.941 1.00 92.19 463 VAL A N 1
ATOM 3747 C CA . VAL A 1 463 ? 14.170 9.319 -23.996 1.00 92.19 463 VAL A CA 1
ATOM 3748 C C . VAL A 1 463 ? 13.159 10.211 -24.717 1.00 92.19 463 VAL A C 1
ATOM 3750 O O . VAL A 1 463 ? 13.395 10.657 -25.839 1.00 92.19 463 VAL A O 1
ATOM 3753 N N . GLY A 1 464 ? 11.993 10.411 -24.099 1.00 89.56 464 GLY A N 1
ATOM 3754 C CA . GLY A 1 464 ? 10.881 11.188 -24.650 1.00 89.56 464 GLY A CA 1
ATOM 3755 C C . GLY A 1 464 ? 10.114 10.511 -25.793 1.00 89.56 464 GLY A C 1
ATOM 3756 O O . GLY A 1 464 ? 9.072 11.017 -26.207 1.00 89.56 464 GLY A O 1
ATOM 3757 N N . SER A 1 465 ? 10.575 9.363 -26.301 1.00 90.19 465 SER A N 1
ATOM 3758 C CA . SER A 1 465 ? 9.897 8.651 -27.388 1.00 90.19 465 SER A CA 1
ATOM 3759 C C . SER A 1 465 ? 8.671 7.910 -26.863 1.00 90.19 465 SER A C 1
ATOM 3761 O O . SER A 1 465 ? 8.797 6.976 -26.074 1.00 90.19 465 SER A O 1
ATOM 3763 N N . LYS A 1 466 ? 7.476 8.298 -27.319 1.00 91.00 466 LYS A N 1
ATOM 3764 C CA . LYS A 1 466 ? 6.234 7.630 -26.921 1.00 91.00 466 LYS A CA 1
ATOM 3765 C C . LYS A 1 466 ? 6.154 6.228 -27.530 1.00 91.00 466 LYS A C 1
ATOM 3767 O O . LYS A 1 466 ? 6.229 6.068 -28.747 1.00 91.00 466 LYS A O 1
ATOM 3772 N N . PHE A 1 467 ? 5.951 5.229 -26.681 1.00 92.12 467 PHE A N 1
ATOM 3773 C CA . PHE A 1 467 ? 5.572 3.874 -27.070 1.00 92.12 467 PHE A CA 1
ATOM 3774 C C . PHE A 1 467 ? 4.074 3.686 -26.830 1.00 92.12 467 PHE A C 1
ATOM 3776 O O . PHE A 1 467 ? 3.559 4.114 -25.799 1.00 92.12 467 PHE A O 1
ATOM 3783 N N . GLU A 1 468 ? 3.374 3.050 -27.769 1.00 92.44 468 GLU A N 1
ATOM 3784 C CA . GLU A 1 468 ? 1.937 2.775 -27.681 1.00 92.44 468 GLU A CA 1
ATOM 3785 C C . GLU A 1 468 ? 1.645 1.321 -28.061 1.00 92.44 468 GLU A C 1
ATOM 3787 O O . GLU A 1 468 ? 2.216 0.786 -29.016 1.00 92.44 468 GLU A O 1
ATOM 3792 N N . ALA A 1 469 ? 0.744 0.694 -27.307 1.00 92.88 469 ALA A N 1
ATOM 3793 C CA . ALA A 1 469 ? 0.287 -0.671 -27.517 1.00 92.88 469 ALA A CA 1
ATOM 3794 C C . ALA A 1 469 ? -1.140 -0.870 -26.979 1.00 92.88 469 ALA A C 1
ATOM 3796 O O . ALA A 1 469 ? -1.667 -0.049 -26.224 1.00 92.88 469 ALA A O 1
ATOM 3797 N N . GLU A 1 470 ? -1.756 -1.991 -27.338 1.00 89.94 470 GLU A N 1
ATOM 3798 C CA . GLU A 1 470 ? -2.953 -2.503 -26.680 1.00 89.94 470 GLU A CA 1
ATOM 3799 C C . GLU A 1 470 ? -2.587 -3.645 -25.724 1.00 89.94 470 GLU A C 1
ATOM 3801 O O . GLU A 1 470 ? -1.910 -4.597 -26.096 1.00 89.94 470 GLU A O 1
ATOM 3806 N N . LEU A 1 471 ? -3.037 -3.556 -24.477 1.00 85.81 471 LEU A N 1
ATOM 3807 C CA . LEU A 1 471 ? -2.931 -4.597 -23.471 1.00 85.81 471 LEU A CA 1
ATOM 3808 C C . LEU A 1 471 ? -3.901 -5.734 -23.801 1.00 85.81 471 LEU A C 1
ATOM 3810 O O . LEU A 1 471 ? -5.122 -5.542 -23.805 1.00 85.81 471 LEU A O 1
ATOM 3814 N N . VAL A 1 472 ? -3.346 -6.919 -24.046 1.00 84.56 472 VAL A N 1
ATOM 3815 C CA . VAL A 1 472 ? -4.099 -8.133 -24.388 1.00 84.56 472 VAL A CA 1
ATOM 3816 C C . VAL A 1 472 ? -4.347 -8.989 -23.146 1.00 84.56 472 VAL A C 1
ATOM 3818 O O . VAL A 1 472 ? -5.473 -9.440 -22.928 1.00 84.56 472 VAL A O 1
ATOM 3821 N N . LYS A 1 473 ? -3.318 -9.172 -22.310 1.00 77.94 473 LYS A N 1
ATOM 3822 C CA . LYS A 1 473 ? -3.336 -9.988 -21.087 1.00 77.94 473 LYS A CA 1
ATOM 3823 C C . LYS A 1 473 ? -2.282 -9.466 -20.100 1.00 77.94 473 LYS A C 1
ATOM 3825 O O . LYS A 1 473 ? -1.283 -8.894 -20.533 1.00 77.94 473 LYS A O 1
ATOM 3830 N N . ALA A 1 474 ? -2.526 -9.617 -18.799 1.00 65.75 474 ALA A N 1
ATOM 3831 C CA . ALA A 1 474 ? -1.614 -9.158 -17.743 1.00 65.75 474 ALA A CA 1
ATOM 3832 C C . ALA A 1 474 ? -1.592 -10.053 -16.490 1.00 65.75 474 ALA A C 1
ATOM 3834 O O . ALA A 1 474 ? -0.822 -9.794 -15.579 1.00 65.75 474 ALA A O 1
ATOM 3835 N N . ASP A 1 475 ? -2.432 -11.085 -16.404 1.00 63.38 475 ASP A N 1
ATOM 3836 C CA . ASP A 1 475 ? -2.556 -11.934 -15.213 1.00 63.38 475 ASP A CA 1
ATOM 3837 C C . ASP A 1 475 ? -1.442 -12.991 -15.129 1.00 63.38 475 ASP A C 1
ATOM 3839 O O . ASP A 1 475 ? -0.665 -13.005 -14.180 1.00 63.38 475 ASP A O 1
ATOM 3843 N N . GLU A 1 476 ? -1.335 -13.866 -16.127 1.00 76.94 476 GLU A N 1
ATOM 3844 C CA . GLU A 1 476 ? -0.304 -14.915 -16.188 1.00 76.94 476 GLU A CA 1
ATOM 3845 C C . GLU A 1 476 ? 0.918 -14.476 -16.998 1.00 76.94 476 GLU A C 1
ATOM 3847 O O . GLU A 1 476 ? 2.021 -14.980 -16.806 1.00 76.94 476 GLU A O 1
ATOM 3852 N N . THR A 1 477 ? 0.709 -13.547 -17.927 1.00 84.88 477 THR A N 1
ATOM 3853 C CA . THR A 1 477 ? 1.696 -13.010 -18.864 1.00 84.88 477 THR A CA 1
ATOM 3854 C C . THR A 1 477 ? 1.309 -11.580 -19.198 1.00 84.88 477 THR A C 1
ATOM 3856 O O . THR A 1 477 ? 0.123 -11.304 -19.385 1.00 84.88 477 THR A O 1
ATOM 3859 N N . LEU A 1 478 ? 2.291 -10.695 -19.344 1.00 88.25 478 LEU A N 1
ATOM 3860 C CA . LEU A 1 478 ? 2.072 -9.346 -19.854 1.00 88.25 478 LEU A CA 1
ATOM 3861 C C . LEU A 1 478 ? 2.207 -9.366 -21.378 1.00 88.25 478 LEU A C 1
ATOM 3863 O O . LEU A 1 478 ? 3.294 -9.597 -21.902 1.00 88.25 478 LEU A O 1
ATOM 3867 N N . GLU A 1 479 ? 1.108 -9.120 -22.085 1.00 91.19 479 GLU A N 1
ATOM 3868 C CA . GLU A 1 479 ? 1.055 -9.126 -23.547 1.00 91.19 479 GLU A CA 1
ATOM 3869 C C . GLU A 1 479 ? 0.620 -7.769 -24.095 1.00 91.19 479 GLU A C 1
ATOM 3871 O O . GLU A 1 479 ? -0.478 -7.282 -23.811 1.00 91.19 479 GLU A O 1
ATOM 3876 N N . LEU A 1 480 ? 1.492 -7.172 -24.907 1.00 91.75 480 LEU A N 1
ATOM 3877 C CA . LEU A 1 480 ? 1.300 -5.866 -25.526 1.00 91.75 480 LEU A CA 1
ATOM 3878 C C . LEU A 1 480 ? 1.233 -6.024 -27.050 1.00 91.75 480 LEU A C 1
ATOM 3880 O O . LEU A 1 480 ? 2.228 -6.363 -27.691 1.00 91.75 480 LEU A O 1
ATOM 3884 N N . GLU A 1 481 ? 0.070 -5.768 -27.646 1.00 93.62 481 GLU A N 1
ATOM 3885 C CA . GLU A 1 481 ? -0.108 -5.722 -29.096 1.00 93.62 481 GLU A CA 1
ATOM 3886 C C . GLU A 1 481 ? 0.299 -4.347 -29.634 1.00 93.62 481 GLU A C 1
ATOM 3888 O O . GLU A 1 481 ? -0.319 -3.321 -29.358 1.00 93.62 481 GLU A O 1
ATOM 3893 N N . ILE A 1 482 ? 1.346 -4.329 -30.446 1.00 93.31 482 ILE A N 1
ATOM 3894 C CA . ILE A 1 482 ? 1.887 -3.133 -31.075 1.00 93.31 482 ILE A CA 1
ATOM 3895 C C . ILE A 1 482 ? 1.393 -3.102 -32.518 1.00 93.31 482 ILE A C 1
ATOM 3897 O O . ILE A 1 482 ? 1.721 -3.984 -33.317 1.00 93.31 482 ILE A O 1
ATOM 3901 N N . THR A 1 483 ? 0.646 -2.057 -32.865 1.00 89.69 483 THR A N 1
ATOM 3902 C CA . THR A 1 483 ? 0.190 -1.813 -34.237 1.00 89.69 483 THR A CA 1
ATOM 3903 C C . THR A 1 483 ? 1.086 -0.773 -34.901 1.00 89.69 483 THR A C 1
ATOM 3905 O O . THR A 1 483 ? 1.266 0.324 -34.380 1.00 89.69 483 THR A O 1
ATOM 3908 N N . ARG A 1 484 ? 1.650 -1.097 -36.069 1.00 85.31 484 ARG A N 1
ATOM 3909 C CA . ARG A 1 484 ? 2.438 -0.161 -36.884 1.00 85.31 484 ARG A CA 1
ATOM 3910 C C . ARG A 1 484 ? 1.772 0.049 -38.233 1.00 85.31 484 ARG A C 1
ATOM 3912 O O . ARG A 1 484 ? 1.384 -0.913 -38.891 1.00 85.31 484 ARG A O 1
ATOM 3919 N N . ASN A 1 485 ? 1.675 1.305 -38.656 1.00 81.00 485 ASN A N 1
ATOM 3920 C CA . ASN A 1 485 ? 1.221 1.670 -39.992 1.00 81.00 485 ASN A CA 1
ATOM 3921 C C . ASN A 1 485 ? 2.417 2.170 -40.806 1.00 81.00 485 ASN A C 1
ATOM 3923 O O . ASN A 1 485 ? 2.894 3.283 -40.598 1.00 81.00 485 ASN A O 1
ATOM 3927 N N . ASN A 1 486 ? 2.895 1.339 -41.729 1.00 78.06 486 ASN A N 1
ATOM 3928 C CA . ASN A 1 486 ? 3.989 1.692 -42.627 1.00 78.06 486 ASN A CA 1
ATOM 3929 C C . ASN A 1 486 ? 3.413 1.965 -44.018 1.00 78.06 486 ASN A C 1
ATOM 3931 O O . ASN A 1 486 ? 3.302 1.053 -44.836 1.00 78.06 486 ASN A O 1
ATOM 3935 N N . GLY A 1 487 ? 3.012 3.215 -44.268 1.00 71.62 487 GLY A N 1
ATOM 3936 C CA . GLY A 1 487 ? 2.559 3.657 -45.592 1.00 71.62 487 GLY A CA 1
ATOM 3937 C C . GLY A 1 487 ? 1.306 2.935 -46.103 1.00 71.62 487 GLY A C 1
ATOM 3938 O O . GLY A 1 487 ? 1.246 2.585 -47.276 1.00 71.62 487 GLY A O 1
ATOM 3939 N N . GLY A 1 488 ? 0.330 2.665 -45.226 1.00 73.88 488 GLY A N 1
ATOM 3940 C CA . GLY A 1 488 ? -0.944 2.020 -45.575 1.00 73.88 488 GLY A CA 1
ATOM 3941 C C . GLY A 1 488 ? -0.994 0.515 -45.302 1.00 73.88 488 GLY A C 1
ATOM 3942 O O . GLY A 1 488 ? -2.080 -0.063 -45.279 1.00 73.88 488 GLY A O 1
ATOM 3943 N N . LYS A 1 489 ? 0.149 -0.128 -45.023 1.00 77.06 489 LYS A N 1
ATOM 3944 C CA . LYS A 1 489 ? 0.193 -1.519 -44.555 1.00 77.06 489 LYS A CA 1
ATOM 3945 C C . LYS A 1 489 ? 0.237 -1.548 -43.030 1.00 77.06 489 LYS A C 1
ATOM 3947 O O . LYS A 1 489 ? 1.223 -1.135 -42.418 1.00 77.06 489 LYS A O 1
ATOM 3952 N N . VAL A 1 490 ? -0.837 -2.056 -42.432 1.00 85.00 490 VAL A N 1
ATOM 3953 C CA . VAL A 1 490 ? -0.935 -2.269 -40.987 1.00 85.00 490 VAL A CA 1
ATOM 3954 C C . VAL A 1 490 ? -0.282 -3.605 -40.640 1.00 85.00 490 VAL A C 1
ATOM 3956 O O . VAL A 1 490 ? -0.668 -4.643 -41.175 1.00 85.00 490 VAL A O 1
ATOM 3959 N N . SER A 1 491 ? 0.710 -3.587 -39.754 1.00 88.19 491 SER A N 1
ATOM 3960 C CA . SER A 1 491 ? 1.274 -4.791 -39.144 1.00 88.19 491 SER A CA 1
ATOM 3961 C C . SER A 1 491 ? 1.021 -4.794 -37.642 1.00 88.19 491 SER A C 1
ATOM 3963 O O . SER A 1 491 ? 1.023 -3.748 -36.991 1.00 88.19 491 SER A O 1
ATOM 3965 N N . LYS A 1 492 ? 0.791 -5.990 -37.101 1.00 90.62 492 LYS A N 1
ATOM 3966 C CA . LYS A 1 492 ? 0.611 -6.229 -35.671 1.00 90.62 492 LYS A CA 1
ATOM 3967 C C . LYS A 1 492 ? 1.736 -7.122 -35.173 1.00 90.62 492 LYS A C 1
ATOM 3969 O O . LYS A 1 492 ? 2.084 -8.101 -35.833 1.00 90.62 492 LYS A O 1
ATOM 3974 N N . ARG A 1 493 ? 2.307 -6.781 -34.022 1.00 91.50 493 ARG A N 1
ATOM 3975 C CA . ARG A 1 493 ? 3.277 -7.612 -33.301 1.00 91.50 493 ARG A CA 1
ATOM 3976 C C . ARG A 1 493 ? 2.843 -7.708 -31.851 1.00 91.50 493 ARG A C 1
ATOM 3978 O O . ARG A 1 493 ? 2.581 -6.679 -31.244 1.00 91.50 493 ARG A O 1
ATOM 3985 N N . ILE A 1 494 ? 2.846 -8.910 -31.291 1.00 90.06 494 ILE A N 1
ATOM 3986 C CA . ILE A 1 494 ? 2.648 -9.105 -29.856 1.00 90.06 494 ILE A CA 1
ATOM 3987 C C . ILE A 1 494 ? 4.015 -9.154 -29.180 1.00 90.06 494 ILE A C 1
ATOM 3989 O O . ILE A 1 494 ? 4.941 -9.822 -29.642 1.00 90.06 494 ILE A O 1
ATOM 3993 N N . GLU A 1 495 ? 4.150 -8.393 -28.107 1.00 91.62 495 GLU A N 1
ATOM 3994 C CA . GLU A 1 495 ? 5.267 -8.454 -27.187 1.00 91.62 495 GLU A CA 1
ATOM 3995 C C . GLU A 1 495 ? 4.808 -9.134 -25.896 1.00 91.62 495 GLU A C 1
ATOM 3997 O O . GLU A 1 495 ? 4.038 -8.553 -25.134 1.00 91.62 495 GLU A O 1
ATOM 4002 N N . SER A 1 496 ? 5.281 -10.363 -25.675 1.00 91.69 496 SER A N 1
ATOM 4003 C CA . SER A 1 496 ? 4.920 -11.183 -24.516 1.00 91.69 496 SER A CA 1
ATOM 4004 C C . SER A 1 496 ? 6.045 -11.208 -23.485 1.00 91.69 496 SER A C 1
ATOM 4006 O O . SER A 1 496 ? 7.216 -11.416 -23.817 1.00 91.69 496 SER A O 1
ATOM 4008 N N . TRP A 1 497 ? 5.674 -11.044 -22.221 1.00 92.81 497 TRP A N 1
ATOM 4009 C CA . TRP A 1 497 ? 6.555 -11.157 -21.070 1.00 92.81 497 TRP A CA 1
ATOM 4010 C C . TRP A 1 497 ? 6.006 -12.191 -20.093 1.00 92.81 497 TRP A C 1
ATOM 4012 O O . TRP A 1 497 ? 4.802 -12.239 -19.830 1.00 92.81 497 TRP A O 1
ATOM 4022 N N . ARG A 1 498 ? 6.902 -12.999 -19.527 1.00 91.81 498 ARG A N 1
ATOM 4023 C CA . ARG A 1 498 ? 6.566 -13.981 -18.490 1.00 91.81 498 ARG A CA 1
ATOM 4024 C C . ARG A 1 498 ? 6.900 -13.427 -17.101 1.00 91.81 498 ARG A C 1
ATOM 4026 O O . ARG A 1 498 ? 7.802 -12.590 -17.008 1.00 91.81 498 ARG A O 1
ATOM 4033 N N . PRO A 1 499 ? 6.211 -13.860 -16.034 1.00 88.81 499 PRO A N 1
ATOM 4034 C CA . PRO A 1 499 ? 6.594 -13.528 -14.670 1.00 88.81 499 PRO A CA 1
ATOM 4035 C C . PRO A 1 499 ? 8.052 -13.905 -14.427 1.00 88.81 499 PRO A C 1
ATOM 4037 O O . PRO A 1 499 ? 8.537 -14.922 -14.932 1.00 88.81 499 PRO A O 1
ATOM 4040 N N . MET A 1 500 ? 8.765 -13.061 -13.693 1.00 87.62 500 MET A N 1
ATOM 4041 C CA . MET A 1 500 ? 10.166 -13.299 -13.396 1.00 87.62 500 MET A CA 1
ATOM 4042 C C . MET A 1 500 ? 10.326 -14.536 -12.507 1.00 87.62 500 MET A C 1
ATOM 4044 O O . MET A 1 500 ? 9.838 -14.568 -11.381 1.00 87.62 500 MET A O 1
ATOM 4048 N N . SER A 1 501 ? 11.063 -15.526 -13.004 1.00 78.56 501 SER A N 1
ATOM 4049 C CA . SER A 1 501 ? 11.725 -16.539 -12.190 1.00 78.56 501 SER A CA 1
ATOM 4050 C C . SER A 1 501 ? 13.217 -16.471 -12.491 1.00 78.56 501 SER A C 1
ATOM 4052 O O . SER A 1 501 ? 13.639 -16.463 -13.651 1.00 78.56 501 SER A O 1
ATOM 4054 N N . TRP A 1 502 ? 14.031 -16.366 -11.444 1.00 68.19 502 TRP A N 1
ATOM 4055 C CA . TRP A 1 502 ? 15.469 -16.540 -11.592 1.00 68.19 502 TRP A CA 1
ATOM 4056 C C . TRP A 1 502 ? 15.763 -18.034 -11.463 1.00 68.19 502 TRP A C 1
ATOM 4058 O O . TRP A 1 502 ? 15.960 -18.534 -10.358 1.00 68.19 502 TRP A O 1
ATOM 4068 N N . ASP A 1 503 ? 15.728 -18.761 -12.582 1.00 55.06 503 ASP A N 1
ATOM 4069 C CA . ASP A 1 503 ? 16.167 -20.156 -12.600 1.00 55.06 503 ASP A CA 1
ATOM 4070 C C . ASP A 1 503 ? 17.672 -20.174 -12.308 1.00 55.06 503 ASP A C 1
ATOM 4072 O O . ASP A 1 503 ? 18.493 -19.833 -13.164 1.00 55.06 503 ASP A O 1
ATOM 4076 N N . VAL A 1 504 ? 18.036 -20.543 -11.080 1.00 40.00 504 VAL A N 1
ATOM 4077 C CA . VAL A 1 504 ? 19.415 -20.894 -10.744 1.00 40.00 504 VAL A CA 1
ATOM 4078 C C . VAL A 1 504 ? 19.700 -22.201 -11.479 1.00 40.00 504 VAL A C 1
ATOM 4080 O O . VAL A 1 504 ? 19.215 -23.257 -11.075 1.00 40.00 504 VAL A O 1
ATOM 4083 N N . ARG A 1 505 ? 20.398 -22.118 -12.611 1.00 32.03 505 ARG A N 1
ATOM 4084 C CA . ARG A 1 505 ? 21.055 -23.290 -13.194 1.00 32.03 505 ARG A CA 1
ATOM 4085 C C . ARG A 1 505 ? 22.393 -23.518 -12.526 1.00 32.03 505 ARG A C 1
ATOM 4087 O O . ARG A 1 505 ? 23.100 -22.509 -12.309 1.00 32.03 505 ARG A O 1
#

Sequence (505 aa):
MDSRLTFSGLLALLVLLAGCQTVKTTKNQSAAQESYVTLHYKNIPETDIEAYLEVEKFWKPIHEKRIAEGRMRSWFLYKVKTSDDQPLPYNYVTANVYPSLAVGKGDKVTSQDFIDVYGKSYMETQGKAMFQQTGRVNHIVREDIIKPVSVGLYTPGKMRRVNFIKVKEGAKSDFLHTRTNFIEPIFSQMVHDPESNRSGWFLSAFVESDTENAGYDFMTHDIFTDRASLESPGTGKDYTAMAFPTMSKQDRQAEWQRMGQMKTSTRRELWEVLECSLTNQNRNGIWTFQDNIFQPHAVDQTTNLKVYSGDHFVVIHMKNGEVTHTHAGSVHVEAGKTTETIYANSERKDAIIGKAFTFSMDFRLTHFIQSGRLPDNNREWVETWQRATKQSPNTMGLEGTWIRDTDNPNRKMIKFIQDKTWVWIVVDMANGRITNALGGQYQCNGRRYSEIPTFHFNTPRQVGSKFEAELVKADETLELEITRNNGGKVSKRIESWRPMSWDVR

Secondary structure (DSSP, 8-state):
-----------------------------------EEEEEEE---GGGHHHHHHHHHHHHHHHHHHHHTTS-SEEEEEEEE-BTTB--S-SEEEEEEESSHHHHHH----HHHHHHHH-HHHHHTHHHHHHHHHHHH--EEEEEEEEESSS-TT---SEEEEEEEEEPTT-HHHHHHHIIIIIHHHHHHHHT-TT-S--EEEEEEEEEESSS--S-SEEEEEEESSHHHHHS------HHHHH-TTS-HHHHHHHHHHHHHHEEEEEEEEEEEEEEEE-GGGG-EEEEETT----TT-SS--EEEEEEETTEEEEEEEETTEEEEEEEEEEEEETTEEEEEEEEESSSS-TTTT-EEEEEEEE-SSEEEEEEE-TTT--EEEEEEEE-SPPPP-TTS--EEEEEE-SSTTEEEEEEEETTEEEEEEEETTTTEEEEEEEEEEEEETTEEEEEEEEEES-GGGTT--EEEEEEE-SSSEEEEEEEEETTEEEEEEEEEEEP-----

Foldseek 3Di:
DDDDDDDDDDDDDDPPPPPPPPPPPPPPPPPLQWKKKKKFFFAFDPVCVVLVVVLVVLCVVLLQVCCQVLLFFKKFKKAWDADPVHGDNGGIMIITMHSDPCSVVPDDRDPVSSCVRPNPVCCVPVVVVSVVSCVVGGGGPKIWMKIWPDNFPLFFAFKKKKWFKAFPPPCVVVLVVLCVPQVVLLVLLQCLPQQFLFLTKTKIATDDMPDPDPPGGIMMITGGRDDVSVVDPTDPDPSNCLQPVPDDPVVSVVSVVVSVVGIDGPDIIMIGTPDMAHHPVSVAAKWWFPVAAADQQAQQGATWIWGDFPQKIKIFGDGGQETPWMWMFGWDDDPQKIKTATCAIQDPDLVRHRDIDIWHWGDDSFKIKTWDADPPPRDIDITIIGGNASWRPCPQLQAAWWWDADPDNQKIWIWGDTRQKIKIFIARNVRRHTDKMWMGGWDDRPQKIKGATRHIYPCVVRHRPIDIFGFDGNNQKTWTWGWDDDPNDIDIDIDIIGHDDPPPD